Protein AF-0000000079856789 (afdb_homodimer)

Radius of gyration: 24.85 Å; Cα contacts (8 Å, |Δi|>4): 1257; chains: 2; bounding box: 54×63×59 Å

Nearest PDB structures (foldseek):
  6ape-assembly1_A  TM=9.846E-01  e=1.349E-37  Helicobacter pylori G27
  5o22-assembly1_A  TM=9.596E-01  e=2.949E-38  Escherichia coli K-12
  1b0a-assembly1_A  TM=9.821E-01  e=1.523E-37  Escherichia coli K-12
  5o2a-assembly2_C  TM=9.601E-01  e=1.133E-36  Escherichia coli K-12
  6v6y-assembly1_A-2  TM=9.758E-01  e=3.386E-36  Thermus thermophilus HB8

Structure (mmCIF, N/CA/C/O backbone):
data_AF-0000000079856789-model_v1
#
loop_
_entity.id
_entity.type
_entity.pdbx_description
1 polymer 'Bifunctional protein FolD'
#
loop_
_atom_site.group_PDB
_atom_site.id
_atom_site.type_symbol
_atom_site.label_atom_id
_atom_site.label_alt_id
_atom_site.label_comp_id
_atom_site.label_asym_id
_atom_site.label_entity_id
_atom_site.label_seq_id
_atom_site.pdbx_PDB_ins_code
_atom_site.Cartn_x
_atom_site.Cartn_y
_atom_site.Cartn_z
_atom_site.occupancy
_atom_site.B_iso_or_equiv
_atom_site.auth_seq_id
_atom_site.auth_comp_id
_atom_site.auth_asym_id
_atom_site.auth_atom_id
_atom_site.pdbx_PDB_model_num
ATOM 1 N N . MET A 1 1 ? 25.578 -22.984 -3.654 1 91.56 1 MET A N 1
ATOM 2 C CA . MET A 1 1 ? 24.375 -22.391 -4.227 1 91.56 1 MET A CA 1
ATOM 3 C C . MET A 1 1 ? 23.203 -23.359 -4.094 1 91.56 1 MET A C 1
ATOM 5 O O . MET A 1 1 ? 23.312 -24.531 -4.426 1 91.56 1 MET A O 1
ATOM 9 N N . THR A 1 2 ? 22.062 -22.953 -3.488 1 97.19 2 THR A N 1
ATOM 10 C CA . THR A 1 2 ? 20.859 -23.766 -3.32 1 97.19 2 THR A CA 1
ATOM 11 C C . THR A 1 2 ? 19.75 -23.266 -4.23 1 97.19 2 THR A C 1
ATOM 13 O O . THR A 1 2 ? 19.5 -22.062 -4.312 1 97.19 2 THR A O 1
ATOM 16 N N . ILE A 1 3 ? 19.141 -24.172 -4.93 1 98.31 3 ILE A N 1
ATOM 17 C CA . ILE A 1 3 ? 18 -23.844 -5.785 1 98.31 3 ILE A CA 1
ATOM 18 C C . ILE A 1 3 ? 16.734 -23.781 -4.941 1 98.31 3 ILE A C 1
ATOM 20 O O . ILE A 1 3 ? 16.438 -24.688 -4.164 1 98.31 3 ILE A O 1
ATOM 24 N N . LEU A 1 4 ? 16.062 -22.656 -4.988 1 98.56 4 LEU A N 1
ATOM 25 C CA . LEU A 1 4 ? 14.719 -22.562 -4.41 1 98.56 4 LEU A CA 1
ATOM 26 C C . LEU A 1 4 ? 13.695 -23.281 -5.297 1 98.56 4 LEU A C 1
ATOM 28 O O . LEU A 1 4 ? 13.195 -22.688 -6.262 1 98.56 4 LEU A O 1
ATOM 32 N N . ASP A 1 5 ? 13.367 -24.453 -4.922 1 98.5 5 ASP A N 1
ATOM 33 C CA . ASP A 1 5 ? 12.547 -25.344 -5.734 1 98.5 5 ASP A CA 1
ATOM 34 C C . ASP A 1 5 ? 11.062 -25.062 -5.52 1 98.5 5 ASP A C 1
ATOM 36 O O . ASP A 1 5 ? 10.438 -25.641 -4.621 1 98.5 5 ASP A O 1
ATOM 40 N N . GLY A 1 6 ? 10.508 -24.234 -6.406 1 98.38 6 GLY A N 1
ATOM 41 C CA . GLY A 1 6 ? 9.109 -23.859 -6.285 1 98.38 6 GLY A CA 1
ATOM 42 C C . GLY A 1 6 ? 8.156 -25 -6.609 1 98.38 6 GLY A C 1
ATOM 43 O O . GLY A 1 6 ? 7.035 -25.031 -6.094 1 98.38 6 GLY A O 1
ATOM 44 N N . LYS A 1 7 ? 8.586 -25.875 -7.449 1 98 7 LYS A N 1
ATOM 45 C CA . LYS A 1 7 ? 7.758 -27.031 -7.797 1 98 7 LYS A CA 1
ATOM 46 C C . LYS A 1 7 ? 7.531 -27.938 -6.59 1 98 7 LYS A C 1
ATOM 48 O O . LYS A 1 7 ? 6.391 -28.297 -6.281 1 98 7 LYS A O 1
ATOM 53 N N . ALA A 1 8 ? 8.641 -28.266 -5.941 1 98.5 8 ALA A N 1
ATOM 54 C CA . ALA A 1 8 ? 8.547 -29.109 -4.754 1 98.5 8 ALA A CA 1
ATOM 55 C C . ALA A 1 8 ? 7.73 -28.438 -3.66 1 98.5 8 ALA A C 1
ATOM 57 O O . ALA A 1 8 ? 6.879 -29.062 -3.025 1 98.5 8 ALA A O 1
ATOM 58 N N . LEU A 1 9 ? 8.008 -27.156 -3.432 1 98.75 9 LEU A N 1
ATOM 59 C CA . LEU A 1 9 ? 7.285 -26.438 -2.387 1 98.75 9 LEU A CA 1
ATOM 60 C C . LEU A 1 9 ? 5.809 -26.297 -2.74 1 98.75 9 LEU A C 1
ATOM 62 O O . LEU A 1 9 ? 4.945 -26.391 -1.864 1 98.75 9 LEU A O 1
ATOM 66 N N . SER A 1 10 ? 5.5 -26.031 -3.992 1 98.62 10 SER A N 1
ATOM 67 C CA . SER A 1 10 ? 4.117 -25.969 -4.453 1 98.62 10 SER A CA 1
ATOM 68 C C . SER A 1 10 ? 3.363 -27.25 -4.133 1 98.62 10 SER A C 1
ATOM 70 O O . SER A 1 10 ? 2.219 -27.219 -3.678 1 98.62 10 SER A O 1
ATOM 72 N N . ALA A 1 11 ? 3.984 -28.359 -4.398 1 98.5 11 ALA A N 1
ATOM 73 C CA . ALA A 1 11 ? 3.371 -29.656 -4.09 1 98.5 11 ALA A CA 1
ATOM 74 C C . ALA A 1 11 ? 3.078 -29.781 -2.6 1 98.5 11 ALA A C 1
ATOM 76 O O . ALA A 1 11 ? 2.016 -30.266 -2.209 1 98.5 11 ALA A O 1
ATOM 77 N N . LYS A 1 12 ? 4.031 -29.375 -1.814 1 98.75 12 LYS A N 1
ATOM 78 C CA . LYS A 1 12 ? 3.846 -29.391 -0.366 1 98.75 12 LYS A CA 1
ATOM 79 C C . LYS A 1 12 ? 2.662 -28.531 0.046 1 98.75 12 LYS A C 1
ATOM 81 O O . LYS A 1 12 ? 1.81 -28.953 0.825 1 98.75 12 LYS A O 1
ATOM 86 N N . VAL A 1 13 ? 2.596 -27.281 -0.491 1 98.75 13 VAL A N 1
ATOM 87 C CA . VAL A 1 13 ? 1.518 -26.359 -0.17 1 98.75 13 VAL A CA 1
ATOM 88 C C . VAL A 1 13 ? 0.179 -26.938 -0.615 1 98.75 13 VAL A C 1
ATOM 90 O O . VAL A 1 13 ? -0.813 -26.859 0.112 1 98.75 13 VAL A O 1
ATOM 93 N N . LYS A 1 14 ? 0.152 -27.547 -1.771 1 98.62 14 LYS A N 1
ATOM 94 C CA . LYS A 1 14 ? -1.082 -28.141 -2.285 1 98.62 14 LYS A CA 1
ATOM 95 C C . LYS A 1 14 ? -1.553 -29.281 -1.405 1 98.62 14 LYS A C 1
ATOM 97 O O . LYS A 1 14 ? -2.756 -29.484 -1.214 1 98.62 14 LYS A O 1
ATOM 102 N N . SER A 1 15 ? -0.617 -30.031 -0.889 1 98.69 15 SER A N 1
ATOM 103 C CA . SER A 1 15 ? -0.968 -31.078 0.055 1 98.69 15 SER A CA 1
ATOM 104 C C . SER A 1 15 ? -1.592 -30.5 1.322 1 98.69 15 SER A C 1
ATOM 106 O O . SER A 1 15 ? -2.58 -31.031 1.83 1 98.69 15 SER A O 1
ATOM 108 N N . GLU A 1 16 ? -1.014 -29.453 1.846 1 98.69 16 GLU A N 1
ATOM 109 C CA . GLU A 1 16 ? -1.563 -28.766 3.01 1 98.69 16 GLU A CA 1
ATOM 110 C C . GLU A 1 16 ? -2.965 -28.219 2.725 1 98.69 16 GLU A C 1
ATOM 112 O O . GLU A 1 16 ? -3.863 -28.344 3.559 1 98.69 16 GLU A O 1
ATOM 117 N N . VAL A 1 17 ? -3.133 -27.641 1.566 1 98.69 17 VAL A N 1
ATOM 118 C CA . VAL A 1 17 ? -4.406 -27.078 1.122 1 98.69 17 VAL A CA 1
ATOM 119 C C . VAL A 1 17 ? -5.461 -28.188 1.063 1 98.69 17 VAL A C 1
ATOM 121 O O . VAL A 1 17 ? -6.582 -28 1.546 1 98.69 17 VAL A O 1
ATOM 124 N N . LYS A 1 18 ? -5.086 -29.312 0.483 1 98.62 18 LYS A N 1
ATOM 125 C CA . LYS A 1 18 ? -6 -30.438 0.364 1 98.62 18 LYS A CA 1
ATOM 126 C C . LYS A 1 18 ? -6.473 -30.906 1.736 1 98.62 18 LYS A C 1
ATOM 128 O O . LYS A 1 18 ? -7.668 -31.141 1.942 1 98.62 18 LYS A O 1
ATOM 133 N N . GLN A 1 19 ? -5.57 -31.047 2.637 1 98.62 19 GLN A N 1
ATOM 134 C CA . GLN A 1 19 ? -5.914 -31.469 3.99 1 98.62 19 GLN A CA 1
ATOM 135 C C . GLN A 1 19 ? -6.891 -30.484 4.645 1 98.62 19 GLN A C 1
ATOM 137 O O . GLN A 1 19 ? -7.855 -30.906 5.281 1 98.62 19 GLN A O 1
ATOM 142 N N . GLU A 1 20 ? -6.629 -29.219 4.48 1 98.38 20 GLU A N 1
ATOM 143 C CA . GLU A 1 20 ? -7.512 -28.219 5.055 1 98.38 20 GLU A CA 1
ATOM 144 C C . GLU A 1 20 ? -8.883 -28.234 4.387 1 98.38 20 GLU A C 1
ATOM 146 O O . GLU A 1 20 ? -9.906 -28.016 5.047 1 98.38 20 GLU A O 1
ATOM 151 N N . ALA A 1 21 ? -8.875 -28.422 3.066 1 98.44 21 ALA A N 1
ATOM 152 C CA . ALA A 1 21 ? -10.141 -28.516 2.34 1 98.44 21 ALA A CA 1
ATOM 153 C C . ALA A 1 21 ? -10.992 -29.656 2.869 1 98.44 21 ALA A C 1
ATOM 155 O O . ALA A 1 21 ? -12.203 -29.5 3.072 1 98.44 21 ALA A O 1
ATOM 156 N N . ILE A 1 22 ? -10.391 -30.781 3.131 1 98 22 ILE A N 1
ATOM 157 C CA . ILE A 1 22 ? -11.086 -31.953 3.65 1 98 22 ILE A CA 1
ATOM 158 C C . ILE A 1 22 ? -11.633 -31.656 5.047 1 98 22 ILE A C 1
ATOM 160 O O . ILE A 1 22 ? -12.773 -31.984 5.359 1 98 22 ILE A O 1
ATOM 164 N N . ARG A 1 23 ? -10.805 -31.031 5.828 1 97.69 23 ARG A N 1
ATOM 165 C CA . ARG A 1 23 ? -11.242 -30.656 7.168 1 97.69 23 ARG A CA 1
ATOM 166 C C . ARG A 1 23 ? -12.469 -29.75 7.113 1 97.69 23 ARG A C 1
ATOM 168 O O . ARG A 1 23 ? -13.422 -29.938 7.875 1 97.69 23 ARG A O 1
ATOM 175 N N . LEU A 1 24 ? -12.438 -28.75 6.246 1 97.56 24 LEU A N 1
ATOM 176 C CA . LEU A 1 24 ? -13.555 -27.828 6.09 1 97.56 24 LEU A CA 1
ATOM 177 C C . LEU A 1 24 ? -14.805 -28.562 5.613 1 97.56 24 LEU A C 1
ATOM 179 O O . LEU A 1 24 ? -15.906 -28.297 6.102 1 97.56 24 LEU A O 1
ATOM 183 N N . LYS A 1 25 ? -14.594 -29.469 4.684 1 96.19 25 LYS A N 1
ATOM 184 C CA . LYS A 1 25 ? -15.711 -30.281 4.188 1 96.19 25 LYS A CA 1
ATOM 185 C C . LYS A 1 25 ? -16.375 -31.047 5.32 1 96.19 25 LYS A C 1
ATOM 187 O O . LYS A 1 25 ? -17.609 -31.141 5.379 1 96.19 25 LYS A O 1
ATOM 192 N N . ASN A 1 26 ? -15.57 -31.547 6.16 1 96.25 26 ASN A N 1
ATOM 193 C CA . ASN A 1 26 ? -16.094 -32.281 7.312 1 96.25 26 ASN A CA 1
ATOM 194 C C . ASN A 1 26 ? -16.859 -31.375 8.258 1 96.25 26 ASN A C 1
ATOM 196 O O . ASN A 1 26 ? -17.672 -31.844 9.055 1 96.25 26 ASN A O 1
ATOM 200 N N . SER A 1 27 ? -16.594 -30.141 8.188 1 94.88 27 SER A N 1
ATOM 201 C CA . SER A 1 27 ? -17.312 -29.156 9.008 1 94.88 27 SER A CA 1
ATOM 202 C C . SER A 1 27 ? -18.484 -28.562 8.25 1 94.88 27 SER A C 1
ATOM 204 O O . SER A 1 27 ? -19.078 -27.578 8.703 1 94.88 27 SER A O 1
ATOM 206 N N . GLY A 1 28 ? -18.719 -28.984 6.977 1 94.12 28 GLY A N 1
ATOM 207 C CA . GLY A 1 28 ? -19.906 -28.594 6.227 1 94.12 28 GLY A CA 1
ATOM 208 C C . GLY A 1 28 ? -19.641 -27.516 5.207 1 94.12 28 GLY A C 1
ATOM 209 O O . GLY A 1 28 ? -20.562 -26.984 4.594 1 94.12 28 GLY A O 1
ATOM 210 N N . ILE A 1 29 ? -18.359 -27.188 5.055 1 95.56 29 ILE A N 1
ATOM 211 C CA . ILE A 1 29 ? -18 -26.141 4.113 1 95.56 29 ILE A CA 1
ATOM 212 C C . ILE A 1 29 ? -17.109 -26.719 3.01 1 95.56 29 ILE A C 1
ATOM 214 O O . ILE A 1 29 ? -16.016 -27.203 3.281 1 95.56 29 ILE A O 1
ATOM 218 N N . GLN A 1 30 ? -17.562 -26.688 1.844 1 96.75 30 GLN A N 1
ATOM 219 C CA . GLN A 1 30 ? -16.734 -27.031 0.7 1 96.75 30 GLN A CA 1
ATOM 220 C C . GLN A 1 30 ? -16.125 -25.781 0.069 1 96.75 30 GLN A C 1
ATOM 222 O O . GLN A 1 30 ? -16.844 -24.984 -0.538 1 96.75 30 GLN A O 1
ATOM 227 N N . PRO A 1 31 ? -14.836 -25.578 0.17 1 98.5 31 PRO A N 1
ATOM 228 C CA . PRO A 1 31 ? -14.234 -24.406 -0.465 1 98.5 31 PRO A CA 1
ATOM 229 C C . PRO A 1 31 ? -14.5 -24.344 -1.966 1 98.5 31 PRO A C 1
ATOM 231 O O . PRO A 1 31 ? -14.531 -25.375 -2.637 1 98.5 31 PRO A O 1
ATOM 234 N N . ALA A 1 32 ? -14.688 -23.172 -2.494 1 98.69 32 ALA A N 1
ATOM 235 C CA . ALA A 1 32 ? -15.055 -23.031 -3.9 1 98.69 32 ALA A CA 1
ATOM 236 C C . ALA A 1 32 ? -14.375 -21.812 -4.527 1 98.69 32 ALA A C 1
ATOM 238 O O . ALA A 1 32 ? -14.289 -20.75 -3.902 1 98.69 32 ALA A O 1
ATOM 239 N N . LEU A 1 33 ? -13.859 -22 -5.719 1 98.62 33 LEU A N 1
ATOM 240 C CA . LEU A 1 33 ? -13.219 -20.953 -6.508 1 98.62 33 LEU A CA 1
ATOM 241 C C . LEU A 1 33 ? -13.922 -20.781 -7.852 1 98.62 33 LEU A C 1
ATOM 243 O O . LEU A 1 33 ? -14.039 -21.734 -8.625 1 98.62 33 LEU A O 1
ATOM 247 N N . ALA A 1 34 ? -14.445 -19.594 -8.055 1 98.62 34 ALA A N 1
ATOM 248 C CA . ALA A 1 34 ? -14.992 -19.234 -9.359 1 98.62 34 ALA A CA 1
ATOM 249 C C . ALA A 1 34 ? -13.938 -18.578 -10.234 1 98.62 34 ALA A C 1
ATOM 251 O O . ALA A 1 34 ? -13.32 -17.578 -9.828 1 98.62 34 ALA A O 1
ATOM 252 N N . VAL A 1 35 ? -13.711 -19.125 -11.398 1 97.75 35 VAL A N 1
ATOM 253 C CA . VAL A 1 35 ? -12.766 -18.562 -12.359 1 97.75 35 VAL A CA 1
ATOM 254 C C . VAL A 1 35 ? -13.508 -18.078 -13.594 1 97.75 35 VAL A C 1
ATOM 256 O O . VAL A 1 35 ? -14.32 -18.797 -14.172 1 97.75 35 VAL A O 1
ATOM 259 N N . ILE A 1 36 ? -13.242 -16.844 -13.945 1 97.88 36 ILE A N 1
ATOM 260 C CA . ILE A 1 36 ? -13.883 -16.25 -15.109 1 97.88 36 ILE A CA 1
ATOM 261 C C . ILE A 1 36 ? -12.836 -16 -16.203 1 97.88 36 ILE A C 1
ATOM 263 O O . ILE A 1 36 ? -11.82 -15.352 -15.953 1 97.88 36 ILE A O 1
ATOM 267 N N . LEU A 1 37 ? -13.039 -16.547 -17.328 1 97.25 37 LEU A N 1
ATOM 268 C CA . LEU A 1 37 ? -12.219 -16.328 -18.5 1 97.25 37 LEU A CA 1
ATOM 269 C C . LEU A 1 37 ? -13.016 -15.633 -19.609 1 97.25 37 LEU A C 1
ATOM 271 O O . LEU A 1 37 ? -14.094 -16.078 -19.969 1 97.25 37 LEU A O 1
ATOM 275 N N . VAL A 1 38 ? -12.508 -14.477 -20.016 1 96.88 38 VAL A N 1
ATOM 276 C CA . VAL A 1 38 ? -13.148 -13.758 -21.125 1 96.88 38 VAL A CA 1
ATOM 277 C C . VAL A 1 38 ? -12.289 -13.852 -22.375 1 96.88 38 VAL A C 1
ATOM 279 O O . VAL A 1 38 ? -11.164 -13.336 -22.391 1 96.88 38 VAL A O 1
ATOM 282 N N . GLY A 1 39 ? -12.852 -14.453 -23.391 1 92.88 39 GLY A N 1
ATOM 283 C CA . GLY A 1 39 ? -12.125 -14.562 -24.656 1 92.88 39 GLY A CA 1
ATOM 284 C C . GLY A 1 39 ? -11.43 -15.898 -24.828 1 92.88 39 GLY A C 1
ATOM 285 O O . GL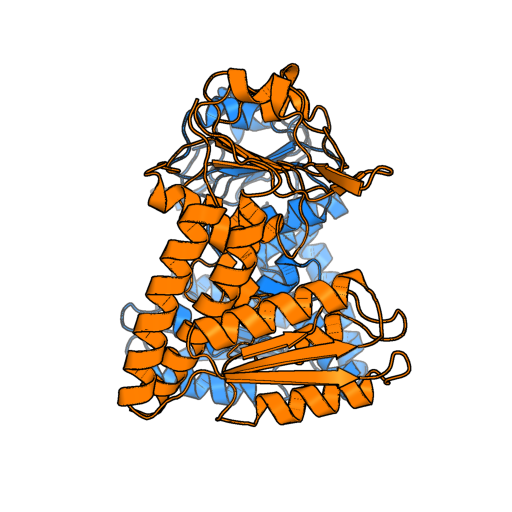Y A 1 39 ? -11.695 -16.844 -24.078 1 92.88 39 GLY A O 1
ATOM 286 N N . GLU A 1 40 ? -10.555 -15.969 -25.906 1 85.94 40 GLU A N 1
ATOM 287 C CA . GLU A 1 40 ? -10.023 -17.266 -26.297 1 85.94 40 GLU A CA 1
ATOM 288 C C . GLU A 1 40 ? -8.492 -17.25 -26.344 1 85.94 40 GLU A C 1
ATOM 290 O O . GLU A 1 40 ? -7.883 -18.078 -27.016 1 85.94 40 GLU A O 1
ATOM 295 N N . ASP A 1 41 ? -7.926 -16.328 -25.594 1 85.94 41 ASP A N 1
ATOM 296 C CA . ASP A 1 41 ? -6.469 -16.281 -25.562 1 85.94 41 ASP A CA 1
ATOM 297 C C . ASP A 1 41 ? -5.895 -17.625 -25.125 1 85.94 41 ASP A C 1
ATOM 299 O O . ASP A 1 41 ? -6.258 -18.156 -24.078 1 85.94 41 ASP A O 1
ATOM 303 N N . LYS A 1 42 ? -5.016 -18.219 -25.938 1 84.44 42 LYS A N 1
ATOM 304 C CA . LYS A 1 42 ? -4.512 -19.578 -25.719 1 84.44 42 LYS A CA 1
ATOM 305 C C . LYS A 1 42 ? -3.762 -19.672 -24.391 1 84.44 42 LYS A C 1
ATOM 307 O O . LYS A 1 42 ? -3.928 -20.641 -23.656 1 84.44 42 LYS A O 1
ATOM 312 N N . ALA A 1 43 ? -2.906 -18.719 -24.125 1 81.06 43 ALA A N 1
ATOM 313 C CA . ALA A 1 43 ? -2.156 -18.734 -22.875 1 81.06 43 ALA A CA 1
ATOM 314 C C . ALA A 1 43 ? -3.098 -18.688 -21.672 1 81.06 43 ALA A C 1
ATOM 316 O O . ALA A 1 43 ? -2.93 -19.453 -20.719 1 81.06 43 ALA A O 1
ATOM 317 N N . SER A 1 44 ? -4.109 -17.891 -21.703 1 86.88 44 SER A N 1
ATOM 318 C CA . SER A 1 44 ? -5.094 -17.766 -20.625 1 86.88 44 SER A CA 1
ATOM 319 C C . SER A 1 44 ? -5.848 -19.078 -20.422 1 86.88 44 SER A C 1
ATOM 321 O O . SER A 1 44 ? -6.066 -19.516 -19.297 1 86.88 44 SER A O 1
ATOM 323 N N . GLN A 1 45 ? -6.156 -19.703 -21.531 1 88.94 45 GLN A N 1
ATOM 324 C CA . GLN A 1 45 ? -6.875 -20.969 -21.453 1 88.94 45 GLN A CA 1
ATOM 325 C C . GLN A 1 45 ? -6.039 -22.031 -20.75 1 88.94 45 GLN A C 1
ATOM 327 O O . GLN A 1 45 ? -6.551 -22.781 -19.922 1 88.94 45 GLN A O 1
ATOM 332 N N . THR A 1 46 ? -4.867 -22.078 -21.078 1 85.38 46 THR A N 1
ATOM 333 C CA . THR A 1 46 ? -3.969 -23.047 -20.453 1 85.38 46 THR A CA 1
ATOM 334 C C . THR A 1 46 ? -3.861 -22.797 -18.953 1 85.38 46 THR A C 1
ATOM 336 O O . THR A 1 46 ? -3.926 -23.734 -18.156 1 85.38 46 THR A O 1
ATOM 339 N N . TYR A 1 47 ? -3.699 -21.547 -18.609 1 85.62 47 TYR A N 1
ATOM 340 C CA . TYR A 1 47 ? -3.572 -21.188 -17.188 1 85.62 47 TYR A CA 1
ATOM 341 C C . TYR A 1 47 ? -4.848 -21.531 -16.438 1 85.62 47 TYR A C 1
ATOM 343 O O . TYR A 1 47 ? -4.789 -22.062 -15.312 1 85.62 47 TYR A O 1
ATOM 351 N N . VAL A 1 48 ? -5.953 -21.25 -17.031 1 89.88 48 VAL A N 1
ATOM 352 C CA . VAL A 1 48 ? -7.242 -21.5 -16.391 1 89.88 48 VAL A CA 1
ATOM 353 C C . VAL A 1 48 ? -7.445 -23 -16.219 1 89.88 48 VAL A C 1
ATOM 355 O O . VAL A 1 48 ? -7.926 -23.453 -15.18 1 89.88 48 VAL A O 1
ATOM 358 N N . ASN A 1 49 ? -7.039 -23.719 -17.203 1 90.56 49 ASN A N 1
ATOM 359 C CA . ASN A 1 49 ? -7.133 -25.172 -17.109 1 90.56 49 ASN A CA 1
ATOM 360 C C . ASN A 1 49 ? -6.25 -25.719 -15.984 1 90.56 49 ASN A C 1
ATOM 362 O O . ASN A 1 49 ? -6.652 -26.641 -15.266 1 90.56 49 ASN A O 1
ATOM 366 N N . SER A 1 50 ? -5.152 -25.156 -15.875 1 90.56 50 SER A N 1
ATOM 367 C CA . SER A 1 50 ? -4.246 -25.547 -14.805 1 90.56 50 SER A CA 1
ATOM 368 C C . SER A 1 50 ? -4.852 -25.266 -13.438 1 90.56 50 SER A C 1
ATOM 370 O O . SER A 1 50 ? -4.73 -26.078 -12.516 1 90.56 50 SER A O 1
ATOM 372 N N . LYS A 1 51 ? -5.492 -24.141 -13.312 1 92.75 51 LYS A N 1
ATOM 373 C CA . LYS A 1 51 ? -6.152 -23.781 -12.062 1 92.75 51 LYS A CA 1
ATOM 374 C C . LYS A 1 51 ? -7.27 -24.766 -11.727 1 92.75 51 LYS A C 1
ATOM 376 O O . LYS A 1 51 ? -7.418 -25.172 -10.57 1 92.75 51 LYS A O 1
ATOM 381 N N . GLU A 1 52 ? -8.008 -25.125 -12.766 1 95 52 GLU A N 1
ATOM 382 C CA . GLU A 1 52 ? -9.094 -26.078 -12.562 1 95 52 GLU A CA 1
ATOM 383 C C . GLU A 1 52 ? -8.57 -27.422 -12.086 1 95 52 GLU A C 1
ATOM 385 O O . GLU A 1 52 ? -9.094 -28 -11.133 1 95 52 GLU A O 1
ATOM 390 N N . LYS A 1 53 ? -7.586 -27.875 -12.703 1 96.25 53 LYS A N 1
ATOM 391 C CA . LYS A 1 53 ? -6.984 -29.141 -12.328 1 96.25 53 LYS A CA 1
ATOM 392 C C . LYS A 1 53 ? -6.453 -29.109 -10.898 1 96.25 53 LYS A C 1
ATOM 394 O O . LYS A 1 53 ? -6.645 -30.062 -10.141 1 96.25 53 LYS A O 1
ATOM 399 N N . ALA A 1 54 ? -5.82 -28.062 -10.586 1 96.81 54 ALA A N 1
ATOM 400 C CA . ALA A 1 54 ? -5.258 -27.906 -9.242 1 96.81 54 ALA A CA 1
ATOM 401 C C . ALA A 1 54 ? -6.359 -27.875 -8.188 1 96.81 54 ALA A C 1
ATOM 403 O O . ALA A 1 54 ? -6.223 -28.484 -7.125 1 96.81 54 ALA A O 1
ATOM 404 N N . CYS A 1 55 ? -7.441 -27.188 -8.453 1 97.62 55 CYS A N 1
ATOM 405 C CA . CYS A 1 55 ? -8.578 -27.141 -7.547 1 97.62 55 CYS A CA 1
ATOM 406 C C . CYS A 1 55 ? -9.125 -28.547 -7.277 1 97.62 55 CYS A C 1
ATOM 408 O O . CYS A 1 55 ? -9.289 -28.938 -6.125 1 97.62 55 CYS A O 1
ATOM 410 N N . ASN A 1 56 ? -9.32 -29.266 -8.367 1 97.12 56 ASN A N 1
ATOM 411 C CA . ASN A 1 56 ? -9.875 -30.609 -8.25 1 97.12 56 ASN A CA 1
ATOM 412 C C . ASN A 1 56 ? -8.945 -31.516 -7.449 1 97.12 56 ASN A C 1
ATOM 414 O O . ASN A 1 56 ? -9.398 -32.25 -6.574 1 97.12 56 ASN A O 1
ATOM 418 N N . ALA A 1 57 ? -7.734 -31.391 -7.711 1 97.69 57 ALA A N 1
ATOM 419 C CA . ALA A 1 57 ? -6.746 -32.219 -7.027 1 97.69 57 ALA A CA 1
ATOM 420 C C . ALA A 1 57 ? -6.695 -31.891 -5.539 1 97.69 57 ALA A C 1
ATOM 422 O O . ALA A 1 57 ? -6.348 -32.75 -4.723 1 97.69 57 ALA A O 1
ATOM 423 N N . CYS A 1 58 ? -7.09 -30.703 -5.113 1 98.25 58 CYS A N 1
ATOM 424 C CA . CYS A 1 58 ? -6.98 -30.25 -3.73 1 98.25 58 CYS A CA 1
ATOM 425 C C . CYS A 1 58 ? -8.352 -30.203 -3.061 1 98.25 58 CYS A C 1
ATOM 427 O O . CYS A 1 58 ? -8.508 -29.609 -1.998 1 98.25 58 CYS A O 1
ATOM 429 N N . GLU A 1 59 ? -9.367 -30.781 -3.736 1 97.75 59 GLU A N 1
ATOM 430 C CA . GLU A 1 59 ? -10.703 -30.922 -3.172 1 97.75 59 GLU A CA 1
ATOM 431 C C . GLU A 1 59 ? -11.367 -29.547 -3.016 1 97.75 59 GLU A C 1
ATOM 433 O O . GLU A 1 59 ? -12.094 -29.312 -2.045 1 97.75 59 GLU A O 1
ATOM 438 N N . ILE A 1 60 ? -11.031 -28.641 -3.883 1 98.44 60 ILE A N 1
ATOM 439 C CA . ILE A 1 60 ? -11.695 -27.344 -3.988 1 98.44 60 ILE A CA 1
ATOM 440 C C . ILE A 1 60 ? -12.656 -27.344 -5.176 1 98.44 60 ILE A C 1
ATOM 442 O O . ILE A 1 60 ? -12.281 -27.75 -6.281 1 98.44 60 ILE A O 1
ATOM 446 N N . ARG A 1 61 ? -13.906 -27.016 -4.926 1 98.19 61 ARG A N 1
ATOM 447 C CA . ARG A 1 61 ? -14.867 -26.938 -6.016 1 98.19 61 ARG A CA 1
ATOM 448 C C . ARG A 1 61 ? -14.508 -25.828 -6.988 1 98.19 61 ARG A C 1
ATOM 450 O O . ARG A 1 61 ? -14.305 -24.672 -6.582 1 98.19 61 ARG A O 1
ATOM 457 N N . SER A 1 62 ? -14.32 -26.219 -8.227 1 97.94 62 SER A N 1
ATOM 458 C CA . SER A 1 62 ? -13.969 -25.25 -9.258 1 97.94 62 SER A CA 1
ATOM 459 C C . SER A 1 62 ? -15.156 -24.938 -10.156 1 97.94 62 SER A C 1
ATOM 461 O O . SER A 1 62 ? -15.773 -25.844 -10.727 1 97.94 62 SER A O 1
ATOM 463 N N . ILE A 1 63 ? -15.539 -23.672 -10.258 1 97.5 63 ILE A N 1
ATOM 464 C CA . ILE A 1 63 ? -16.625 -23.234 -11.133 1 97.5 63 ILE A CA 1
ATOM 465 C C . ILE A 1 63 ? -16.047 -22.344 -12.234 1 97.5 63 ILE A C 1
ATOM 467 O O . ILE A 1 63 ? -15.602 -21.219 -11.969 1 97.5 63 ILE A O 1
ATOM 471 N N . MET A 1 64 ? -16.141 -22.844 -13.453 1 96.38 64 MET A N 1
ATOM 472 C CA . MET A 1 64 ? -15.555 -22.125 -14.578 1 96.38 64 MET A CA 1
ATOM 473 C C . MET A 1 64 ? -16.609 -21.375 -15.367 1 96.38 64 MET A C 1
ATOM 475 O O . MET A 1 64 ? -17.656 -21.953 -15.727 1 96.38 64 MET A O 1
ATOM 479 N N . HIS A 1 65 ? -16.359 -20.094 -15.547 1 97.25 65 HIS A N 1
ATOM 480 C CA . HIS A 1 65 ? -17.172 -19.266 -16.422 1 97.25 65 HIS A CA 1
ATOM 481 C C . HIS A 1 65 ? -16.375 -18.828 -17.656 1 97.25 65 HIS A C 1
ATOM 483 O O . HIS A 1 65 ? -15.484 -17.984 -17.578 1 97.25 65 HIS A O 1
ATOM 489 N N . ARG A 1 66 ? -16.734 -19.406 -18.766 1 96.31 66 ARG A N 1
ATOM 490 C CA . ARG A 1 66 ? -16.109 -19.031 -20.031 1 96.31 66 ARG A CA 1
ATOM 491 C C . ARG A 1 66 ? -17.016 -18.109 -20.844 1 96.31 66 ARG A C 1
ATOM 493 O O . ARG A 1 66 ? -18.109 -18.516 -21.266 1 96.31 66 ARG A O 1
ATOM 500 N N . LEU A 1 67 ? -16.547 -16.969 -21 1 97.69 67 LEU A N 1
ATOM 501 C CA . LEU A 1 67 ? -17.328 -15.945 -21.688 1 97.69 67 LEU A CA 1
ATOM 502 C C . LEU A 1 67 ? -16.688 -15.578 -23.031 1 97.69 67 LEU A C 1
ATOM 504 O O . LEU A 1 67 ? -15.461 -15.617 -23.156 1 97.69 67 LEU A O 1
ATOM 508 N N . PRO A 1 68 ? -17.516 -15.242 -24.031 1 96.69 68 PRO A N 1
ATOM 509 C CA . PRO A 1 68 ? -16.953 -14.836 -25.312 1 96.69 68 PRO A CA 1
ATOM 510 C C . PRO A 1 68 ? -16.203 -13.508 -25.25 1 96.69 68 PRO A C 1
ATOM 512 O O . PRO A 1 68 ? -16.438 -12.719 -24.328 1 96.69 68 PRO A O 1
ATOM 515 N N . GLU A 1 69 ? -15.336 -13.305 -26.219 1 96 69 GLU A N 1
ATOM 516 C CA . GLU A 1 69 ? -14.484 -12.117 -26.281 1 96 69 GLU A CA 1
ATOM 517 C C . GLU A 1 69 ? -15.32 -10.844 -26.344 1 96 69 GLU A C 1
ATOM 519 O O . GLU A 1 69 ? -14.898 -9.797 -25.844 1 96 69 GLU A O 1
ATOM 524 N N . ASN A 1 70 ? -16.547 -10.961 -26.906 1 96.81 70 ASN A N 1
ATOM 525 C CA . ASN A 1 70 ? -17.375 -9.773 -27.109 1 96.81 70 ASN A CA 1
ATOM 526 C C . ASN A 1 70 ? -18.25 -9.484 -25.891 1 96.81 70 ASN A C 1
ATOM 528 O O . ASN A 1 70 ? -19.109 -8.602 -25.938 1 96.81 70 ASN A O 1
ATOM 532 N N . THR A 1 71 ? -18.016 -10.25 -24.812 1 97.88 71 THR A N 1
ATOM 533 C CA . THR A 1 71 ? -18.719 -9.969 -23.578 1 97.88 71 THR A CA 1
ATOM 534 C C . THR A 1 71 ? -18.562 -8.5 -23.172 1 97.88 71 THR A C 1
ATOM 536 O O . THR A 1 71 ? -17.453 -7.957 -23.25 1 97.88 71 THR A O 1
ATOM 539 N N . SER A 1 72 ? -19.688 -7.883 -22.812 1 98.06 72 SER A N 1
ATOM 540 C CA . SER A 1 72 ? -19.609 -6.484 -22.406 1 98.06 72 SER A CA 1
ATOM 541 C C . SER A 1 72 ? -19.109 -6.355 -20.969 1 98.06 72 SER A C 1
ATOM 543 O O . SER A 1 72 ? -19.219 -7.301 -20.172 1 98.06 72 SER A O 1
ATOM 545 N N . GLU A 1 73 ? -18.578 -5.207 -20.656 1 98.19 73 GLU A N 1
ATOM 546 C CA . GLU A 1 73 ? -18.172 -4.922 -19.281 1 98.19 73 GLU A CA 1
ATOM 547 C C . GLU A 1 73 ? -19.328 -5.113 -18.312 1 98.19 73 GLU A C 1
ATOM 549 O O . GLU A 1 73 ? -19.156 -5.711 -17.234 1 98.19 73 GLU A O 1
ATOM 554 N N . ASN A 1 74 ? -20.516 -4.641 -18.703 1 98.31 74 ASN A N 1
ATOM 555 C CA . ASN A 1 74 ? -21.688 -4.738 -17.844 1 98.31 74 ASN A CA 1
ATOM 556 C C . ASN A 1 74 ? -22.078 -6.191 -17.578 1 98.31 74 ASN A C 1
ATOM 558 O O . ASN A 1 74 ? -22.453 -6.547 -16.469 1 98.31 74 ASN A O 1
ATOM 562 N N . GLU A 1 75 ? -22 -6.973 -18.594 1 98.31 75 GLU A N 1
ATOM 563 C CA . GLU A 1 75 ? -22.312 -8.391 -18.453 1 98.31 75 GLU A CA 1
ATOM 564 C C . GLU A 1 75 ? -21.344 -9.062 -17.484 1 98.31 75 GLU A C 1
ATOM 566 O O . GLU A 1 75 ? -21.75 -9.859 -16.625 1 98.31 75 GLU A O 1
ATOM 571 N N . LEU A 1 76 ? -20.078 -8.742 -17.656 1 98.44 76 LEU A N 1
ATOM 572 C CA . LEU A 1 76 ? -19.062 -9.297 -16.766 1 98.44 76 LEU A CA 1
ATOM 573 C C . LEU A 1 76 ? -19.281 -8.836 -15.328 1 98.44 76 LEU A C 1
ATOM 575 O O . LEU A 1 76 ? -19.25 -9.648 -14.398 1 98.44 76 LEU A O 1
ATOM 579 N N . LEU A 1 77 ? -19.578 -7.555 -15.125 1 98.62 77 LEU A N 1
ATOM 580 C CA . LEU A 1 77 ? -19.812 -7.008 -13.789 1 98.62 77 LEU A CA 1
ATOM 581 C C . LEU A 1 77 ? -21.047 -7.648 -13.148 1 98.62 77 LEU A C 1
ATOM 583 O O . LEU A 1 77 ? -21.047 -7.914 -11.945 1 98.62 77 LEU A O 1
ATOM 587 N N . ALA A 1 78 ? -22.062 -7.934 -13.945 1 98.5 78 ALA A N 1
ATOM 588 C CA . ALA A 1 78 ? -23.266 -8.578 -13.445 1 98.5 78 ALA A CA 1
ATOM 589 C C . ALA A 1 78 ? -22.969 -9.992 -12.945 1 98.5 78 ALA A C 1
ATOM 591 O O . ALA A 1 78 ? -23.469 -10.406 -11.906 1 98.5 78 ALA A O 1
ATOM 592 N N . LEU A 1 79 ? -22.156 -10.656 -13.719 1 98.62 79 LEU A N 1
ATOM 593 C CA . LEU A 1 79 ? -21.75 -11.992 -13.297 1 98.62 79 LEU A CA 1
ATOM 594 C C . LEU A 1 79 ? -21 -11.945 -11.977 1 98.62 79 LEU A C 1
ATOM 596 O O . LEU A 1 79 ? -21.25 -12.742 -11.078 1 98.62 79 LEU A O 1
ATOM 600 N N . ILE A 1 80 ? -20.078 -11 -11.828 1 98.75 80 ILE A N 1
ATOM 601 C CA . ILE A 1 80 ? -19.281 -10.852 -10.617 1 98.75 80 ILE A CA 1
ATOM 602 C C . ILE A 1 80 ? -20.203 -10.531 -9.438 1 98.75 80 ILE A C 1
ATOM 604 O O . ILE A 1 80 ? -20 -11.055 -8.336 1 98.75 80 ILE A O 1
ATOM 608 N N . ASP A 1 81 ? -21.188 -9.734 -9.695 1 98.5 81 ASP A N 1
ATOM 609 C CA . ASP A 1 81 ? -22.156 -9.406 -8.648 1 98.5 81 ASP A CA 1
ATOM 610 C C . ASP A 1 81 ? -22.859 -10.656 -8.141 1 98.5 81 ASP A C 1
ATOM 612 O O . ASP A 1 81 ? -23.047 -10.828 -6.938 1 98.5 81 ASP A O 1
ATOM 616 N N . VAL A 1 82 ? -23.266 -11.484 -9.086 1 98.56 82 VAL A N 1
ATOM 617 C CA . VAL A 1 82 ? -23.922 -12.742 -8.742 1 98.56 82 VAL A CA 1
ATOM 618 C C . VAL A 1 82 ? -22.984 -13.609 -7.902 1 98.56 82 VAL A C 1
ATOM 620 O O . VAL A 1 82 ? -23.391 -14.148 -6.875 1 98.56 8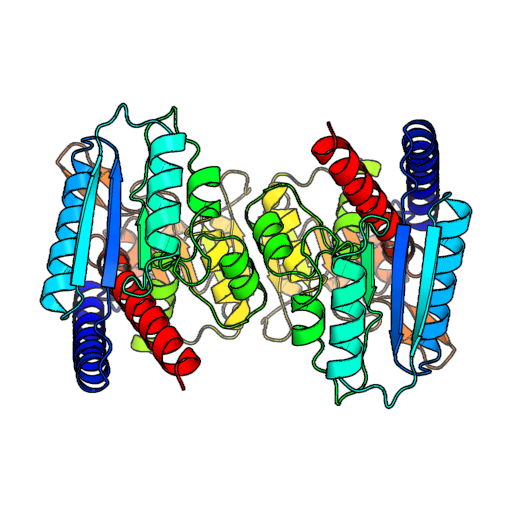2 VAL A O 1
ATOM 623 N N . LEU A 1 83 ? -21.781 -13.656 -8.273 1 98.69 83 LEU A N 1
ATOM 624 C CA . LEU A 1 83 ? -20.797 -14.477 -7.582 1 98.69 83 LEU A CA 1
ATOM 625 C C . LEU A 1 83 ? -20.484 -13.906 -6.203 1 98.69 83 LEU A C 1
ATOM 627 O O . LEU A 1 83 ? -20.266 -14.656 -5.25 1 98.69 83 LEU A O 1
ATOM 631 N N . ASN A 1 84 ? -20.453 -12.617 -6.082 1 98.62 84 ASN A N 1
ATOM 632 C CA . ASN A 1 84 ? -20.234 -11.953 -4.801 1 98.62 84 ASN A CA 1
ATOM 633 C C . ASN A 1 84 ? -21.297 -12.344 -3.783 1 98.62 84 ASN A C 1
ATOM 635 O O . ASN A 1 84 ? -21 -12.5 -2.598 1 98.62 84 ASN A O 1
ATOM 639 N N . LEU A 1 85 ? -22.469 -12.547 -4.215 1 97.88 85 LEU A N 1
ATOM 640 C CA . LEU A 1 85 ? -23.609 -12.773 -3.336 1 97.88 85 LEU A CA 1
ATOM 641 C C . LEU A 1 85 ? -23.812 -14.266 -3.064 1 97.88 85 LEU A C 1
ATOM 643 O O . LEU A 1 85 ? -24.578 -14.641 -2.188 1 97.88 85 LEU A O 1
ATOM 647 N N . ASP A 1 86 ? -23.156 -15.102 -3.84 1 97.69 86 ASP A N 1
ATOM 648 C CA . ASP A 1 86 ? -23.281 -16.547 -3.689 1 97.69 86 ASP A CA 1
ATOM 649 C C . ASP A 1 86 ? -22.453 -17.047 -2.514 1 97.69 86 ASP A C 1
ATOM 651 O O . ASP A 1 86 ? -21.219 -17.141 -2.611 1 97.69 86 ASP A O 1
ATOM 655 N N . ASP A 1 87 ? -23 -17.438 -1.449 1 95.38 87 ASP A N 1
ATOM 656 C CA . ASP A 1 87 ? -22.328 -17.812 -0.21 1 95.38 87 ASP A CA 1
ATOM 657 C C . ASP A 1 87 ? -21.547 -19.109 -0.385 1 95.38 87 ASP A C 1
ATOM 659 O O . ASP A 1 87 ? -20.703 -19.453 0.455 1 95.38 87 ASP A O 1
ATOM 663 N N . SER A 1 88 ? -21.875 -19.797 -1.516 1 96.12 88 SER A N 1
ATOM 664 C CA . SER A 1 88 ? -21.188 -21.062 -1.731 1 96.12 88 SER A CA 1
ATOM 665 C C . SER A 1 88 ? -19.844 -20.844 -2.432 1 96.12 88 SER A C 1
ATOM 667 O O . SER A 1 88 ? -19.062 -21.781 -2.605 1 96.12 88 SER A O 1
ATOM 669 N N . ILE A 1 89 ? -19.562 -19.562 -2.844 1 98.25 89 ILE A N 1
ATOM 670 C CA . ILE A 1 89 ? -18.328 -19.203 -3.521 1 98.25 89 ILE A CA 1
ATOM 671 C C . ILE A 1 89 ? -17.391 -18.5 -2.543 1 98.25 89 ILE A C 1
ATOM 673 O O . ILE A 1 89 ? -17.781 -17.547 -1.877 1 98.25 89 ILE A O 1
ATOM 677 N N . ASP A 1 90 ? -16.156 -18.969 -2.486 1 98.56 90 ASP A N 1
ATOM 678 C CA . ASP A 1 90 ? -15.195 -18.391 -1.541 1 98.56 90 ASP A CA 1
ATOM 679 C C . ASP A 1 90 ? -14.203 -17.484 -2.25 1 98.56 90 ASP A C 1
ATOM 681 O O . ASP A 1 90 ? -13.742 -16.5 -1.674 1 98.56 90 ASP A O 1
ATOM 685 N N . GLY A 1 91 ? -13.859 -17.828 -3.4 1 98.69 91 GLY A N 1
ATOM 686 C CA . GLY A 1 91 ? -12.93 -17.016 -4.176 1 98.69 91 GLY A CA 1
ATOM 687 C C . GLY A 1 91 ? -13.43 -16.703 -5.574 1 98.69 91 GLY A C 1
ATOM 688 O O . GLY A 1 91 ? -14.102 -17.531 -6.195 1 98.69 91 GLY A O 1
ATOM 689 N N . ILE A 1 92 ? -13.125 -15.555 -6.062 1 98.75 92 ILE A N 1
ATOM 690 C CA . ILE A 1 92 ? -13.414 -15.148 -7.434 1 98.75 92 ILE A CA 1
ATOM 691 C C . ILE A 1 92 ? -12.125 -14.695 -8.117 1 98.75 92 ILE A C 1
ATOM 693 O O . ILE A 1 92 ? -11.391 -13.859 -7.582 1 98.75 92 ILE A O 1
ATOM 697 N N . LEU A 1 93 ? -11.82 -15.281 -9.211 1 97.44 93 LEU A N 1
ATOM 698 C CA . LEU A 1 93 ? -10.664 -14.906 -10.016 1 97.44 93 LEU A CA 1
ATOM 699 C C . LEU A 1 93 ? -11.07 -14.594 -11.445 1 97.44 93 LEU A C 1
ATOM 701 O O . LEU A 1 93 ? -11.734 -15.398 -12.102 1 97.44 93 LEU A O 1
ATOM 705 N N . VAL A 1 94 ? -10.789 -13.414 -11.875 1 96.88 94 VAL A N 1
ATOM 706 C CA . VAL A 1 94 ? -10.938 -13.062 -13.281 1 96.88 94 VAL A CA 1
ATOM 707 C C . VAL A 1 94 ? -9.578 -13.125 -13.984 1 96.88 94 VAL A C 1
ATOM 709 O O . VAL A 1 94 ? -8.648 -12.406 -13.617 1 96.88 94 VAL A O 1
ATOM 712 N N . GLN A 1 95 ? -9.5 -14.016 -14.898 1 94.44 95 GLN A N 1
ATOM 713 C CA . GLN A 1 95 ? -8.234 -14.211 -15.594 1 94.44 95 GLN A CA 1
ATOM 714 C C . GLN A 1 95 ? -7.875 -12.992 -16.438 1 94.44 95 GLN A C 1
ATOM 716 O O . GLN A 1 95 ? -8.695 -12.5 -17.203 1 94.44 95 GLN A O 1
ATOM 721 N N . LEU A 1 96 ? -6.699 -12.523 -16.234 1 90.12 96 LEU A N 1
ATOM 722 C CA . LEU A 1 96 ? -6.176 -11.414 -17.031 1 90.12 96 LEU A CA 1
ATOM 723 C C . LEU A 1 96 ? -5.234 -11.922 -18.109 1 90.12 96 LEU A C 1
ATOM 725 O O . LEU A 1 96 ? -4.625 -12.984 -17.969 1 90.12 96 LEU A O 1
ATOM 729 N N . PRO A 1 97 ? -5.094 -11.125 -19.234 1 89.94 97 PRO A N 1
ATOM 730 C CA . PRO A 1 97 ? -5.707 -9.82 -19.484 1 89.94 97 PRO A CA 1
ATOM 731 C C . PRO A 1 97 ? -7.152 -9.93 -19.969 1 89.94 97 PRO A C 1
ATOM 733 O O . PRO A 1 97 ? -7.574 -10.992 -20.422 1 89.94 97 PRO A O 1
ATOM 736 N N . LEU A 1 98 ? -7.863 -8.883 -19.844 1 95.31 98 LEU A N 1
ATOM 737 C CA . LEU A 1 98 ? -9.219 -8.758 -20.359 1 95.31 98 LEU A CA 1
ATOM 738 C C . LEU A 1 98 ? -9.211 -8.094 -21.734 1 95.31 98 LEU A C 1
ATOM 740 O O . LEU A 1 98 ? -8.242 -7.418 -22.109 1 95.31 98 LEU A O 1
ATOM 744 N N . PRO A 1 99 ? -10.273 -8.422 -22.5 1 95.12 99 PRO A N 1
ATOM 745 C CA . PRO A 1 99 ? -10.391 -7.664 -23.75 1 95.12 99 PRO A CA 1
ATOM 746 C C . PRO A 1 99 ? -10.297 -6.156 -23.531 1 95.12 99 PRO A C 1
ATOM 748 O O . PRO A 1 99 ? -10.664 -5.656 -22.469 1 95.12 99 PRO A O 1
ATOM 751 N N . LYS A 1 100 ? -9.859 -5.383 -24.531 1 94.5 100 LYS A N 1
ATOM 752 C CA . LYS A 1 100 ? -9.492 -3.975 -24.438 1 94.5 100 LYS A CA 1
ATOM 753 C C . LYS A 1 100 ? -10.68 -3.121 -24 1 94.5 100 LYS A C 1
ATOM 755 O O . LYS A 1 100 ? -10.508 -2.08 -23.359 1 94.5 100 LYS A O 1
ATOM 760 N N . HIS A 1 101 ? -11.875 -3.586 -24.438 1 96.94 101 HIS A N 1
ATOM 761 C CA . HIS A 1 101 ? -13.055 -2.76 -24.188 1 96.94 101 HIS A CA 1
ATOM 762 C C . HIS A 1 101 ? -13.539 -2.91 -22.75 1 96.94 101 HIS A C 1
ATOM 764 O O . HIS A 1 101 ? -14.484 -2.232 -22.328 1 96.94 101 HIS A O 1
ATOM 770 N N . ILE A 1 102 ? -12.906 -3.781 -21.938 1 97.19 102 ILE A N 1
ATOM 771 C CA . ILE A 1 102 ? -13.289 -3.994 -20.547 1 97.19 102 ILE A CA 1
ATOM 772 C C . ILE A 1 102 ? -12.203 -3.439 -19.625 1 97.19 102 ILE A C 1
ATOM 774 O O . ILE A 1 102 ? -11.023 -3.771 -19.766 1 97.19 102 ILE A O 1
ATOM 778 N N . SER A 1 103 ? -12.586 -2.6 -18.656 1 96.31 103 SER A N 1
ATOM 779 C CA . SER A 1 103 ? -11.648 -2.025 -17.703 1 96.31 103 SER A CA 1
ATOM 780 C C . SER A 1 103 ? -11.258 -3.043 -16.625 1 96.31 103 SER A C 1
ATOM 782 O O . SER A 1 103 ? -12.078 -3.426 -15.797 1 96.31 103 SER A O 1
ATOM 784 N N . GLU A 1 104 ? -10.047 -3.453 -16.609 1 94.38 104 GLU A N 1
ATOM 785 C CA . GLU A 1 104 ? -9.562 -4.371 -15.594 1 94.38 104 GLU A CA 1
ATOM 786 C C . GLU A 1 104 ? -9.75 -3.791 -14.195 1 94.38 104 GLU A C 1
ATOM 788 O O . GLU A 1 104 ? -10.117 -4.508 -13.266 1 94.38 104 GLU A O 1
ATOM 793 N N . GLN A 1 105 ? -9.523 -2.504 -14.086 1 93.12 105 GLN A N 1
ATOM 794 C CA . GLN A 1 105 ? -9.641 -1.836 -12.789 1 93.12 105 GLN A CA 1
ATOM 795 C C . GLN A 1 105 ? -11.07 -1.925 -12.258 1 93.12 105 GLN A C 1
ATOM 797 O O . GLN A 1 105 ? -11.281 -2.23 -11.086 1 93.12 105 GLN A O 1
ATOM 802 N N . LYS A 1 106 ? -12.023 -1.656 -13.109 1 95.69 106 LYS A N 1
ATOM 803 C CA . LYS A 1 106 ? -13.43 -1.734 -12.719 1 95.69 106 LYS A CA 1
ATOM 804 C C . LYS A 1 106 ? -13.797 -3.15 -12.289 1 95.69 106 LYS A C 1
ATOM 806 O O . LYS A 1 106 ? -14.516 -3.336 -11.297 1 95.69 106 LYS A O 1
ATOM 811 N N . VAL A 1 107 ? -13.266 -4.062 -13.016 1 97.31 107 VAL A N 1
ATOM 812 C CA . VAL A 1 107 ? -13.57 -5.465 -12.742 1 97.31 107 VAL A CA 1
ATOM 813 C C . VAL A 1 107 ? -12.984 -5.863 -11.391 1 97.31 107 VAL A C 1
ATOM 815 O O . VAL A 1 107 ? -13.688 -6.426 -10.547 1 97.31 107 VAL A O 1
ATOM 818 N N . ILE A 1 108 ? -11.758 -5.543 -11.109 1 95.5 108 ILE A N 1
ATOM 819 C CA . ILE A 1 108 ? -11.094 -5.871 -9.859 1 95.5 108 ILE A CA 1
ATOM 820 C C . ILE A 1 108 ? -11.836 -5.227 -8.688 1 95.5 108 ILE A C 1
ATOM 822 O O . ILE A 1 108 ? -12.062 -5.863 -7.66 1 95.5 108 ILE A O 1
ATOM 826 N N . LYS A 1 109 ? -12.242 -4.035 -8.906 1 95.38 109 LYS A N 1
ATOM 827 C CA . LYS A 1 109 ? -12.953 -3.277 -7.879 1 95.38 109 LYS A CA 1
ATOM 828 C C . LYS A 1 109 ? -14.305 -3.91 -7.559 1 95.38 109 LYS A C 1
ATOM 830 O O . LYS A 1 109 ? -14.812 -3.762 -6.449 1 95.38 109 LYS A O 1
ATOM 835 N N . SER A 1 110 ? -14.867 -4.613 -8.516 1 97.75 110 SER A N 1
ATOM 836 C CA . SER A 1 110 ? -16.219 -5.152 -8.367 1 97.75 110 SER A CA 1
ATOM 837 C C . SER A 1 110 ? -16.203 -6.465 -7.59 1 97.75 110 SER A C 1
ATOM 839 O O . SER A 1 110 ? -17.234 -6.926 -7.117 1 97.75 110 SER A O 1
ATOM 841 N N . ILE A 1 111 ? -15.055 -7.055 -7.469 1 98.38 111 ILE A N 1
ATOM 842 C CA . ILE A 1 111 ? -14.938 -8.297 -6.711 1 98.38 111 ILE A CA 1
ATOM 843 C C . ILE A 1 111 ? -14.922 -7.992 -5.215 1 98.38 111 ILE A C 1
ATOM 845 O O . ILE A 1 111 ? -14.164 -7.137 -4.758 1 98.38 111 ILE A O 1
ATOM 849 N N . SER A 1 112 ? -15.781 -8.688 -4.457 1 98.12 112 SER A N 1
ATOM 850 C CA . SER A 1 112 ? -15.758 -8.516 -3.01 1 98.12 112 SER A CA 1
ATOM 851 C C . SER A 1 112 ? -14.352 -8.719 -2.451 1 98.12 112 SER A C 1
ATOM 853 O O . SER A 1 112 ? -13.688 -9.703 -2.781 1 98.12 112 SER A O 1
ATOM 855 N N . PRO A 1 113 ? -13.906 -7.801 -1.564 1 97.75 113 PRO A N 1
ATOM 856 C CA . PRO A 1 113 ? -12.586 -7.988 -0.972 1 97.75 113 PRO A CA 1
ATOM 857 C C . PRO A 1 113 ? -12.461 -9.312 -0.217 1 97.75 113 PRO A C 1
ATOM 859 O O . PRO A 1 113 ? -11.352 -9.836 -0.066 1 97.75 113 PRO A O 1
ATOM 862 N N . PHE A 1 114 ? -13.562 -9.828 0.202 1 97.5 114 PHE A N 1
ATOM 863 C CA . PHE A 1 114 ? -13.562 -11.055 0.995 1 97.5 114 PHE A CA 1
ATOM 864 C C . PHE A 1 114 ? -13.5 -12.281 0.095 1 97.5 114 PHE A C 1
ATOM 866 O O . PHE A 1 114 ? -13.305 -13.398 0.575 1 97.5 114 PHE A O 1
ATOM 873 N N . LYS A 1 115 ? -13.664 -12.078 -1.212 1 98.56 115 LYS A N 1
ATOM 874 C CA . LYS A 1 115 ? -13.562 -13.172 -2.172 1 98.56 115 LYS A CA 1
ATOM 875 C C . LYS A 1 115 ? -12.438 -12.93 -3.168 1 98.56 115 LYS A C 1
ATOM 877 O O . LYS A 1 115 ? -12.273 -13.688 -4.125 1 98.56 115 LYS A O 1
ATOM 882 N N . ASP A 1 116 ? -11.711 -11.852 -2.979 1 98.5 116 ASP A N 1
ATOM 883 C CA . ASP A 1 116 ? -10.586 -11.484 -3.82 1 98.5 116 ASP A CA 1
ATOM 884 C C . ASP A 1 116 ? -9.352 -12.32 -3.49 1 98.5 116 ASP A C 1
ATOM 886 O O . ASP A 1 116 ? -8.375 -11.805 -2.932 1 98.5 116 ASP A O 1
ATOM 890 N N . VAL A 1 117 ? -9.305 -13.484 -3.936 1 98.44 117 VAL A N 1
ATOM 891 C CA . VAL A 1 117 ? -8.281 -14.438 -3.529 1 98.44 117 VAL A CA 1
ATOM 892 C C . VAL A 1 117 ? -7 -14.18 -4.324 1 98.44 117 VAL A C 1
ATOM 894 O O . VAL A 1 117 ? -5.949 -14.75 -4.016 1 98.44 117 VAL A O 1
ATOM 897 N N . ASP A 1 118 ? -7.055 -13.258 -5.309 1 96.75 118 ASP A N 1
ATOM 898 C CA . ASP A 1 118 ? -5.848 -12.797 -5.98 1 96.75 118 ASP A CA 1
ATOM 899 C C . ASP A 1 118 ? -5.195 -11.648 -5.215 1 96.75 118 ASP A C 1
ATOM 901 O O . ASP A 1 118 ? -4.043 -11.297 -5.469 1 96.75 118 ASP A O 1
ATOM 905 N N . GLY A 1 119 ? -5.934 -11.039 -4.352 1 97.69 119 GLY A N 1
ATOM 906 C CA . GLY A 1 119 ? -5.418 -10.023 -3.455 1 97.69 119 GLY A CA 1
ATOM 907 C C . GLY A 1 119 ? -5.219 -8.68 -4.133 1 97.69 119 GLY A C 1
ATOM 908 O O . GLY A 1 119 ? -4.309 -7.926 -3.779 1 97.69 119 GLY A O 1
ATOM 909 N N . PHE A 1 120 ? -6.078 -8.383 -5.16 1 96.94 120 PHE A N 1
ATOM 910 C CA . PHE A 1 120 ? -5.812 -7.191 -5.961 1 96.94 120 PHE A CA 1
ATOM 911 C C . PHE A 1 120 ? -6.711 -6.039 -5.531 1 96.94 120 PHE A C 1
ATOM 913 O O . PHE A 1 120 ? -6.465 -4.887 -5.887 1 96.94 120 PHE A O 1
ATOM 920 N N . HIS A 1 121 ? -7.762 -6.379 -4.758 1 97.44 121 HIS A N 1
ATOM 921 C CA . HIS A 1 121 ? -8.688 -5.34 -4.328 1 97.44 121 HIS A CA 1
ATOM 922 C C . HIS A 1 121 ? -7.984 -4.293 -3.469 1 97.44 121 HIS A C 1
ATOM 924 O O . HIS A 1 121 ? -7.098 -4.629 -2.68 1 97.44 121 HIS A O 1
ATOM 930 N N . ALA A 1 122 ? -8.438 -3.076 -3.529 1 97.44 122 ALA A N 1
ATOM 931 C CA . ALA A 1 122 ? -7.82 -1.971 -2.799 1 97.44 122 ALA A CA 1
ATOM 932 C C . ALA A 1 122 ? -7.789 -2.256 -1.3 1 97.44 122 ALA A C 1
ATOM 934 O O . ALA A 1 122 ? -6.809 -1.936 -0.622 1 97.44 122 ALA A O 1
ATOM 935 N N . ILE A 1 123 ? -8.789 -2.859 -0.793 1 97.44 123 ILE A N 1
ATOM 936 C CA . ILE A 1 123 ? -8.867 -3.178 0.628 1 97.44 123 ILE A CA 1
ATOM 937 C C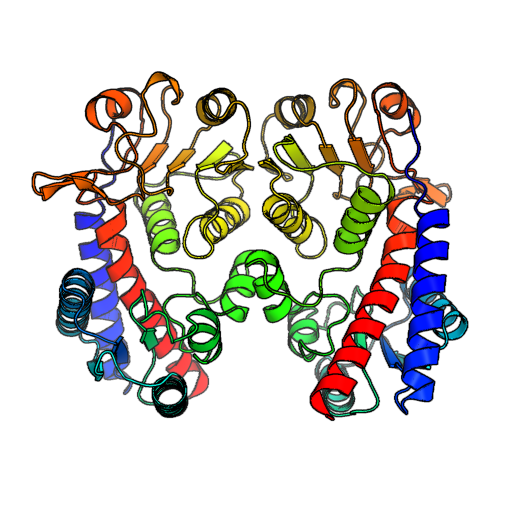 . ILE A 1 123 ? -7.738 -4.137 1.006 1 97.44 123 ILE A C 1
ATOM 939 O O . ILE A 1 123 ? -7.047 -3.93 2.008 1 97.44 123 ILE A O 1
ATOM 943 N N . ASN A 1 124 ? -7.555 -5.121 0.187 1 98.38 124 ASN A N 1
ATOM 944 C CA . ASN A 1 124 ? -6.516 -6.102 0.486 1 98.38 124 ASN A CA 1
ATOM 945 C C . ASN A 1 124 ? -5.121 -5.508 0.313 1 98.38 124 ASN A C 1
ATOM 947 O O . ASN A 1 124 ? -4.211 -5.812 1.087 1 98.38 124 ASN A O 1
ATOM 951 N N . THR A 1 125 ? -4.992 -4.676 -0.699 1 98.19 125 THR A N 1
ATOM 952 C CA . THR A 1 125 ? -3.736 -3.947 -0.861 1 98.19 125 THR A CA 1
ATOM 953 C C . THR A 1 125 ? -3.451 -3.08 0.361 1 98.19 125 THR A C 1
ATOM 955 O O . THR A 1 125 ? -2.342 -3.098 0.897 1 98.19 125 THR A O 1
ATOM 958 N N . GLY A 1 126 ? -4.449 -2.352 0.774 1 98.25 126 GLY A N 1
ATOM 959 C CA . GLY A 1 126 ? -4.289 -1.519 1.956 1 98.25 126 GLY A CA 1
ATOM 960 C C . GLY A 1 126 ? -3.955 -2.312 3.203 1 98.25 126 GLY A C 1
ATOM 961 O O . GLY A 1 126 ? -3.088 -1.914 3.986 1 98.25 126 GLY A O 1
ATOM 962 N N . ASN A 1 127 ? -4.652 -3.41 3.391 1 97.81 127 ASN A N 1
ATOM 963 C CA . ASN A 1 127 ? -4.363 -4.285 4.523 1 97.81 127 ASN A CA 1
ATOM 964 C C . ASN A 1 127 ? -2.922 -4.781 4.492 1 97.81 127 ASN A C 1
ATOM 966 O O . ASN A 1 127 ? -2.232 -4.758 5.516 1 97.81 127 ASN A O 1
ATOM 970 N N . LEU A 1 128 ? -2.506 -5.18 3.348 1 98.5 128 LEU A N 1
ATOM 971 C CA . LEU A 1 128 ? -1.146 -5.68 3.176 1 98.5 128 LEU A CA 1
ATOM 972 C C . LEU A 1 128 ? -0.125 -4.613 3.562 1 98.5 128 LEU A C 1
ATOM 974 O O . LEU A 1 128 ? 0.795 -4.879 4.336 1 98.5 128 LEU A O 1
ATOM 978 N N . VAL A 1 129 ? -0.33 -3.418 3.094 1 98.38 129 VAL A N 1
ATOM 979 C CA . VAL A 1 129 ? 0.595 -2.318 3.348 1 98.38 129 VAL A CA 1
ATOM 980 C C . VAL A 1 129 ? 0.632 -2.01 4.844 1 98.38 129 VAL A C 1
ATOM 982 O O . VAL A 1 129 ? 1.705 -1.799 5.414 1 98.38 129 VAL A O 1
ATOM 985 N N . SER A 1 130 ? -0.471 -2.117 5.473 1 96.81 130 SER A N 1
ATOM 986 C CA . SER A 1 130 ? -0.596 -1.729 6.875 1 96.81 130 SER A CA 1
ATOM 987 C C . SER A 1 130 ? -0.206 -2.875 7.801 1 96.81 130 SER A C 1
ATOM 989 O O . SER A 1 130 ? -0.251 -2.734 9.023 1 96.81 130 SER A O 1
ATOM 991 N N . GLY A 1 131 ? 0.112 -4.008 7.289 1 96.44 131 GLY A N 1
ATOM 992 C CA . GLY A 1 131 ? 0.473 -5.156 8.102 1 96.44 131 GLY A CA 1
ATOM 993 C C . GLY A 1 131 ? -0.721 -5.82 8.758 1 96.44 131 GLY A C 1
ATOM 994 O O . GLY A 1 131 ? -0.596 -6.402 9.844 1 96.44 131 GLY A O 1
ATOM 995 N N . ILE A 1 132 ? -1.871 -5.582 8.188 1 95 132 ILE A N 1
ATOM 996 C CA . ILE A 1 132 ? -3.105 -6.18 8.68 1 95 132 ILE A CA 1
ATOM 997 C C . ILE A 1 132 ? -3.414 -7.453 7.891 1 95 132 ILE A C 1
ATOM 999 O O . ILE A 1 132 ? -3.121 -7.535 6.695 1 95 132 ILE A O 1
ATOM 1003 N N . ASP A 1 133 ? -4 -8.406 8.578 1 95 133 ASP A N 1
ATOM 1004 C CA . ASP A 1 133 ? -4.316 -9.672 7.93 1 95 133 ASP A CA 1
ATOM 1005 C C . ASP A 1 133 ? -5.293 -9.477 6.773 1 95 133 ASP A C 1
ATOM 1007 O O . ASP A 1 133 ? -6.227 -8.672 6.875 1 95 133 ASP A O 1
ATOM 1011 N N . GLY A 1 134 ? -5.145 -10.141 5.684 1 96.44 134 GLY A N 1
ATOM 1012 C CA . GLY A 1 134 ? -5.953 -10.117 4.477 1 96.44 134 GLY A CA 1
ATOM 1013 C C . GLY A 1 134 ? -5.395 -10.984 3.367 1 96.44 134 GLY A C 1
ATOM 1014 O O . GLY A 1 134 ? -4.461 -11.766 3.588 1 96.44 134 GLY A O 1
ATOM 1015 N N . PHE A 1 135 ? -6.059 -10.898 2.223 1 98.44 135 PHE A N 1
ATOM 1016 C CA . PHE A 1 135 ? -5.551 -11.656 1.08 1 98.44 135 PHE A CA 1
ATOM 1017 C C . PHE A 1 135 ? -4.352 -10.953 0.459 1 98.44 135 PHE A C 1
ATOM 1019 O O . PHE A 1 135 ? -4.383 -9.742 0.227 1 98.44 135 PHE A O 1
ATOM 1026 N N . VAL A 1 136 ? -3.297 -11.688 0.274 1 98.5 136 VAL A N 1
ATOM 1027 C CA . VAL A 1 136 ? -2.043 -11.219 -0.305 1 98.5 136 VAL A CA 1
ATOM 1028 C C . VAL A 1 136 ? -1.923 -11.711 -1.746 1 98.5 136 VAL A C 1
ATOM 1030 O O . VAL A 1 136 ? -2.305 -12.836 -2.059 1 98.5 136 VAL A O 1
ATOM 1033 N N . PRO A 1 137 ? -1.441 -10.828 -2.656 1 98.5 137 PRO A N 1
ATOM 1034 C CA . PRO A 1 137 ? -1.237 -11.297 -4.031 1 98.5 137 PRO A CA 1
ATOM 1035 C C . PRO A 1 137 ? -0.453 -12.609 -4.098 1 98.5 137 PRO A C 1
ATOM 1037 O O . PRO A 1 137 ? 0.534 -12.781 -3.375 1 98.5 137 PRO A O 1
ATOM 1040 N N . CYS A 1 138 ? -0.851 -13.484 -4.961 1 98.31 138 CYS A N 1
ATOM 1041 C CA . CYS A 1 138 ? -0.434 -14.875 -4.934 1 98.31 138 CYS A CA 1
ATOM 1042 C C . CYS A 1 138 ? 1.061 -15.008 -5.203 1 98.31 138 CYS A C 1
ATOM 1044 O O . CYS A 1 138 ? 1.756 -15.766 -4.523 1 98.31 138 CYS A O 1
ATOM 1046 N N . THR A 1 139 ? 1.584 -14.25 -6.195 1 98.06 139 THR A N 1
ATOM 1047 C CA . THR A 1 139 ? 2.992 -14.367 -6.555 1 98.06 139 THR A CA 1
ATOM 1048 C C . THR A 1 139 ? 3.885 -13.891 -5.414 1 98.06 139 THR A C 1
ATOM 1050 O O . THR A 1 139 ? 4.723 -14.641 -4.918 1 98.06 139 THR A O 1
ATOM 1053 N N . PRO A 1 140 ? 3.682 -12.695 -4.859 1 98.81 140 PRO A N 1
ATOM 1054 C CA . PRO A 1 140 ? 4.469 -12.266 -3.703 1 98.81 140 PRO A CA 1
ATOM 1055 C C . PRO A 1 140 ? 4.301 -13.188 -2.498 1 98.81 140 PRO A C 1
ATOM 1057 O O . PRO A 1 140 ? 5.262 -13.453 -1.773 1 98.81 140 PRO A O 1
ATOM 1060 N N . LEU A 1 141 ? 3.088 -13.641 -2.301 1 98.81 141 LEU A N 1
ATOM 1061 C CA . LEU A 1 141 ? 2.83 -14.547 -1.19 1 98.81 141 LEU A CA 1
ATOM 1062 C C . LEU A 1 141 ? 3.666 -15.812 -1.323 1 98.81 141 LEU A C 1
ATOM 1064 O O . LEU A 1 141 ? 4.211 -16.312 -0.335 1 98.81 141 LEU A O 1
ATOM 1068 N N . GLY A 1 142 ? 3.713 -16.312 -2.527 1 98.88 142 GLY A N 1
ATOM 1069 C CA . GLY A 1 142 ? 4.543 -17.469 -2.801 1 98.88 142 GLY A CA 1
ATOM 1070 C C . GLY A 1 142 ? 6.008 -17.25 -2.486 1 98.88 142 GLY A C 1
ATOM 1071 O O . GLY A 1 142 ? 6.672 -18.125 -1.935 1 98.88 142 GLY A O 1
ATOM 1072 N N . ILE A 1 143 ? 6.527 -16.094 -2.824 1 98.94 143 ILE A N 1
ATOM 1073 C CA . ILE A 1 143 ? 7.918 -15.75 -2.562 1 98.94 143 ILE A CA 1
ATOM 1074 C C . ILE A 1 143 ? 8.172 -15.719 -1.058 1 98.94 143 ILE A C 1
ATOM 1076 O O . ILE A 1 143 ? 9.172 -16.25 -0.577 1 98.94 143 ILE A O 1
ATOM 1080 N N . MET A 1 144 ? 7.25 -15.148 -0.31 1 98.94 144 MET A N 1
ATOM 1081 C CA . MET A 1 144 ? 7.383 -15.109 1.144 1 98.94 144 MET A CA 1
ATOM 1082 C C . MET A 1 144 ? 7.391 -16.531 1.722 1 98.94 144 MET A C 1
ATOM 1084 O O . MET A 1 144 ? 8.141 -16.812 2.658 1 98.94 144 MET A O 1
ATOM 1088 N N . ARG A 1 145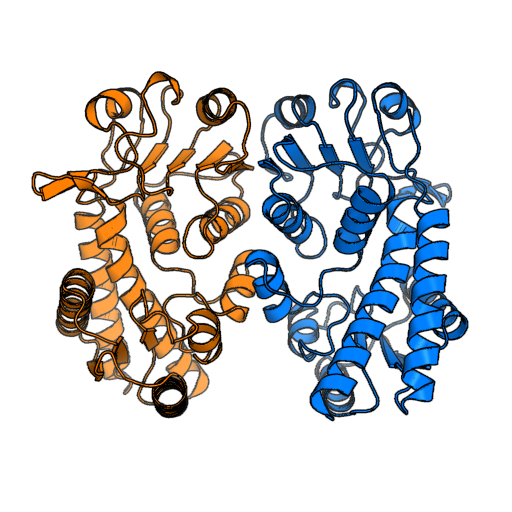 ? 6.508 -17.375 1.159 1 98.81 145 ARG A N 1
ATOM 1089 C CA . ARG A 1 145 ? 6.477 -18.766 1.59 1 98.81 145 ARG A CA 1
ATOM 1090 C C . ARG A 1 145 ? 7.812 -19.453 1.314 1 98.81 145 ARG A C 1
ATOM 1092 O O . ARG A 1 145 ? 8.266 -20.281 2.109 1 98.81 145 ARG A O 1
ATOM 1099 N N . MET A 1 146 ? 8.438 -19.156 0.153 1 98.81 146 MET A N 1
ATOM 1100 C CA . MET A 1 146 ? 9.742 -19.703 -0.17 1 98.81 146 MET A CA 1
ATOM 1101 C C . MET A 1 146 ? 10.789 -19.281 0.859 1 98.81 146 MET A C 1
ATOM 1103 O O . MET A 1 146 ? 11.555 -20.109 1.353 1 98.81 146 MET A O 1
ATOM 1107 N N . PHE A 1 147 ? 10.828 -17.953 1.213 1 98.88 147 PHE A N 1
ATOM 1108 C CA . PHE A 1 147 ? 11.766 -17.484 2.223 1 98.88 147 PHE A CA 1
ATOM 1109 C C . PHE A 1 147 ? 11.602 -18.266 3.521 1 98.88 147 PHE A C 1
ATOM 1111 O O . PHE A 1 147 ? 12.594 -18.703 4.113 1 98.88 147 PHE A O 1
ATOM 1118 N N . SER A 1 148 ? 10.344 -18.469 3.93 1 98.69 148 SER A N 1
ATOM 1119 C CA . SER A 1 148 ? 10.055 -19.156 5.18 1 98.69 148 SER A CA 1
ATOM 1120 C C . SER A 1 148 ? 10.484 -20.609 5.117 1 98.69 148 SER A C 1
ATOM 1122 O O . SER A 1 148 ? 11.125 -21.125 6.047 1 98.69 148 SER A O 1
ATOM 1124 N N . GLU A 1 149 ? 10.133 -21.297 4.059 1 98.5 149 GLU A N 1
ATOM 1125 C CA . GLU A 1 149 ? 10.422 -22.719 3.893 1 98.5 149 GLU A CA 1
ATOM 1126 C C . GLU A 1 149 ? 11.922 -22.984 3.959 1 98.5 149 GLU A C 1
ATOM 1128 O O . GLU A 1 149 ? 12.359 -23.969 4.539 1 98.5 149 GLU A O 1
ATOM 1133 N N . TYR A 1 150 ? 12.719 -22.094 3.41 1 98.44 150 TYR A N 1
ATOM 1134 C CA . TYR A 1 150 ? 14.156 -22.312 3.305 1 98.44 150 TYR A CA 1
ATOM 1135 C C . TYR A 1 150 ? 14.898 -21.609 4.434 1 98.44 150 TYR A C 1
ATOM 1137 O O . TYR A 1 150 ? 16.125 -21.547 4.43 1 98.44 150 TYR A O 1
ATOM 1145 N N . GLY A 1 151 ? 14.164 -20.984 5.359 1 98.44 151 GLY A N 1
ATOM 1146 C CA . GLY A 1 151 ? 14.75 -20.391 6.551 1 98.44 151 GLY A CA 1
ATOM 1147 C C . GLY A 1 151 ? 15.562 -19.141 6.258 1 98.44 151 GLY A C 1
ATOM 1148 O O . GLY A 1 151 ? 16.594 -18.906 6.895 1 98.44 151 GLY A O 1
ATOM 1149 N N . ILE A 1 152 ? 15.219 -18.406 5.242 1 98.56 152 ILE A N 1
ATOM 1150 C CA . ILE A 1 152 ? 15.914 -17.172 4.891 1 98.56 152 ILE A CA 1
ATOM 1151 C C . ILE A 1 152 ? 15.391 -16.016 5.742 1 98.56 152 ILE A C 1
ATOM 1153 O O . ILE A 1 152 ? 14.25 -15.594 5.586 1 98.56 152 ILE A O 1
ATOM 1157 N N . ASP A 1 153 ? 16.172 -15.508 6.629 1 98.25 153 ASP A N 1
ATOM 1158 C CA . ASP A 1 153 ? 15.805 -14.391 7.488 1 98.25 153 ASP A CA 1
ATOM 1159 C C . ASP A 1 153 ? 15.891 -13.07 6.734 1 98.25 153 ASP A C 1
ATOM 1161 O O . ASP A 1 153 ? 16.938 -12.734 6.168 1 98.25 153 ASP A O 1
ATOM 1165 N N . LEU A 1 154 ? 14.883 -12.289 6.793 1 98.75 154 LEU A N 1
ATOM 1166 C CA . LEU A 1 154 ? 14.789 -11.055 6.02 1 98.75 154 LEU A CA 1
ATOM 1167 C C . LEU A 1 154 ? 15.148 -9.852 6.883 1 98.75 154 LEU A C 1
ATOM 1169 O O . LEU A 1 154 ? 15.414 -8.766 6.359 1 98.75 154 LEU A O 1
ATOM 1173 N N . THR A 1 155 ? 15.148 -9.992 8.188 1 98.75 155 THR A N 1
ATOM 1174 C CA . THR A 1 155 ? 15.297 -8.875 9.117 1 98.75 155 THR A CA 1
ATOM 1175 C C . THR A 1 155 ? 16.641 -8.18 8.906 1 98.75 155 THR A C 1
ATOM 1177 O O . THR A 1 155 ? 17.688 -8.812 8.984 1 98.75 155 THR A O 1
ATOM 1180 N N . GLY A 1 156 ? 16.531 -6.938 8.562 1 98.19 156 GLY A N 1
ATOM 1181 C CA . GLY A 1 156 ? 17.719 -6.105 8.438 1 98.19 156 GLY A CA 1
ATOM 1182 C C . GLY A 1 156 ? 18.438 -6.273 7.109 1 98.19 156 GLY A C 1
ATOM 1183 O O . GLY A 1 156 ? 19.359 -5.52 6.789 1 98.19 156 GLY A O 1
ATOM 1184 N N . LYS A 1 157 ? 18.031 -7.277 6.289 1 98.75 157 LYS A N 1
ATOM 1185 C CA . LYS A 1 157 ? 18.641 -7.48 4.977 1 98.75 157 LYS A CA 1
ATOM 1186 C C . LYS A 1 157 ? 18.25 -6.371 4.008 1 98.75 157 LYS A C 1
ATOM 1188 O O . LYS A 1 157 ? 17.156 -5.816 4.105 1 98.75 157 LYS A O 1
ATOM 1193 N N . LEU A 1 158 ? 19.188 -6.031 3.16 1 98.81 158 LEU A N 1
ATOM 1194 C CA . LEU A 1 158 ? 18.891 -5.082 2.094 1 98.81 158 LEU A CA 1
ATOM 1195 C C . LEU A 1 158 ? 18.328 -5.793 0.872 1 98.81 158 LEU A C 1
ATOM 1197 O O . LEU A 1 158 ? 19.031 -6.523 0.184 1 98.81 158 LEU A O 1
ATOM 1201 N N . ALA A 1 159 ? 17.047 -5.605 0.661 1 98.94 159 ALA A N 1
ATOM 1202 C CA . ALA A 1 159 ? 16.375 -6.203 -0.484 1 98.94 159 ALA A CA 1
ATOM 1203 C C . ALA A 1 159 ? 16.141 -5.172 -1.585 1 98.94 159 ALA A C 1
ATOM 1205 O O . ALA A 1 159 ? 15.773 -4.031 -1.306 1 98.94 159 ALA A O 1
ATOM 1206 N N . CYS A 1 160 ? 16.422 -5.566 -2.783 1 98.94 160 CYS A N 1
ATOM 1207 C CA . CYS A 1 160 ? 16.156 -4.727 -3.943 1 98.94 160 CYS A CA 1
ATOM 1208 C C . CYS A 1 160 ? 15.102 -5.359 -4.852 1 98.94 160 CYS A C 1
ATOM 1210 O O . CYS A 1 160 ? 15.281 -6.488 -5.312 1 98.94 160 CYS A O 1
ATOM 1212 N N . VAL A 1 161 ? 14.016 -4.672 -5.035 1 98.94 161 VAL A N 1
ATOM 1213 C CA . VAL A 1 161 ? 12.961 -5.121 -5.934 1 98.94 161 VAL A CA 1
ATOM 1214 C C . VAL A 1 161 ? 13.062 -4.379 -7.266 1 98.94 161 VAL A C 1
ATOM 1216 O O . VAL A 1 161 ? 13.039 -3.146 -7.297 1 98.94 161 VAL A O 1
ATOM 1219 N N . ILE A 1 162 ? 13.219 -5.133 -8.336 1 98.88 162 ILE A N 1
ATOM 1220 C CA . ILE A 1 162 ? 13.266 -4.562 -9.672 1 98.88 162 ILE A CA 1
ATOM 1221 C C . ILE A 1 162 ? 11.906 -4.719 -10.352 1 98.88 162 ILE A C 1
ATOM 1223 O O . ILE A 1 162 ? 11.547 -5.812 -10.789 1 98.88 162 ILE A O 1
ATOM 1227 N N . GLY A 1 163 ? 11.203 -3.641 -10.453 1 98.56 163 GLY A N 1
ATOM 1228 C CA . GLY A 1 163 ? 9.828 -3.631 -10.938 1 98.56 163 GLY A CA 1
ATOM 1229 C C . GLY A 1 163 ? 8.836 -3.143 -9.898 1 98.56 163 GLY A C 1
ATOM 1230 O O . GLY A 1 163 ? 8.938 -3.49 -8.719 1 98.56 163 GLY A O 1
ATOM 1231 N N . ARG A 1 164 ? 7.867 -2.35 -10.281 1 98.38 164 ARG A N 1
ATOM 1232 C CA . ARG A 1 164 ? 6.926 -1.795 -9.312 1 98.38 164 ARG A CA 1
ATOM 1233 C C . ARG A 1 164 ? 5.488 -1.988 -9.773 1 98.38 164 ARG A C 1
ATOM 1235 O O . ARG A 1 164 ? 4.652 -1.098 -9.609 1 98.38 164 ARG A O 1
ATOM 1242 N N . SER A 1 165 ? 5.176 -3.115 -10.406 1 96.69 165 SER A N 1
ATOM 1243 C CA . SER A 1 165 ? 3.803 -3.426 -10.797 1 96.69 165 SER A CA 1
ATOM 1244 C C . SER A 1 165 ? 2.893 -3.52 -9.57 1 96.69 165 SER A C 1
ATOM 1246 O O . SER A 1 165 ? 3.361 -3.764 -8.461 1 96.69 165 SER A O 1
ATOM 1248 N N . ASN A 1 166 ? 1.625 -3.414 -9.812 1 95.75 166 ASN A N 1
ATOM 1249 C CA . ASN A 1 166 ? 0.651 -3.428 -8.719 1 95.75 166 ASN A CA 1
ATOM 1250 C C . ASN A 1 166 ? 0.39 -4.844 -8.219 1 95.75 166 ASN A C 1
ATOM 1252 O O . ASN A 1 166 ? -0.12 -5.031 -7.113 1 95.75 166 ASN A O 1
ATOM 1256 N N . ILE A 1 167 ? 0.74 -5.812 -9.016 1 93.88 167 ILE A N 1
ATOM 1257 C CA . ILE A 1 167 ? 0.317 -7.156 -8.641 1 93.88 167 ILE A CA 1
ATOM 1258 C C . ILE A 1 167 ? 1.508 -7.938 -8.086 1 93.88 167 ILE A C 1
ATOM 1260 O O . ILE A 1 167 ? 1.335 -8.992 -7.469 1 93.88 167 ILE A O 1
ATOM 1264 N N . VAL A 1 168 ? 2.777 -7.414 -8.391 1 97.75 168 VAL A N 1
ATOM 1265 C CA . VAL A 1 168 ? 3.943 -8.133 -7.891 1 97.75 168 VAL A CA 1
ATOM 1266 C C . VAL A 1 168 ? 4.891 -7.152 -7.195 1 97.75 168 VAL A C 1
ATOM 1268 O O . VAL A 1 168 ? 5.121 -7.254 -5.988 1 97.75 168 VAL A O 1
ATOM 1271 N N . GLY A 1 169 ? 5.332 -6.133 -7.953 1 98.38 169 GLY A N 1
ATOM 1272 C CA . GLY A 1 169 ? 6.371 -5.238 -7.469 1 98.38 169 GLY A CA 1
ATOM 1273 C C . GLY A 1 169 ? 6.012 -4.559 -6.16 1 98.38 169 GLY A C 1
ATOM 1274 O O . GLY A 1 169 ? 6.645 -4.805 -5.133 1 98.38 169 GLY A O 1
ATOM 1275 N N . LYS A 1 170 ? 4.969 -3.84 -6.184 1 98.69 170 LYS A N 1
ATOM 1276 C CA . LYS A 1 170 ? 4.586 -3.031 -5.027 1 98.69 170 LYS A CA 1
ATOM 1277 C C . LYS A 1 170 ? 4.191 -3.912 -3.848 1 98.69 170 LYS A C 1
ATOM 1279 O O . LYS A 1 170 ? 4.637 -3.686 -2.719 1 98.69 170 LYS A O 1
ATOM 1284 N N . PRO A 1 171 ? 3.387 -4.965 -4.082 1 98.75 171 PRO A N 1
ATOM 1285 C CA . PRO A 1 171 ? 3.129 -5.855 -2.949 1 98.75 171 PRO A CA 1
ATOM 1286 C C . PRO A 1 171 ? 4.406 -6.465 -2.373 1 98.75 171 PRO A C 1
ATOM 1288 O O . PRO A 1 171 ? 4.527 -6.613 -1.155 1 98.75 171 PRO A O 1
ATOM 1291 N N . MET A 1 172 ? 5.336 -6.797 -3.205 1 98.88 172 MET A N 1
ATOM 1292 C CA . MET A 1 172 ? 6.594 -7.379 -2.744 1 98.88 172 MET A CA 1
ATOM 1293 C C . MET A 1 172 ? 7.367 -6.387 -1.882 1 98.88 172 MET A C 1
ATOM 1295 O O . MET A 1 172 ? 7.891 -6.75 -0.827 1 98.88 172 MET A O 1
ATOM 1299 N N . ILE A 1 173 ? 7.398 -5.152 -2.342 1 98.88 173 ILE A N 1
ATOM 1300 C CA . ILE A 1 173 ? 8.07 -4.094 -1.601 1 98.88 173 ILE A CA 1
ATOM 1301 C C . ILE A 1 173 ? 7.5 -4.008 -0.187 1 98.88 173 ILE A C 1
ATOM 1303 O O . ILE A 1 173 ? 8.25 -4.023 0.793 1 98.88 173 ILE A O 1
ATOM 1307 N N . ASN A 1 174 ? 6.254 -4.035 -0.087 1 98.88 174 ASN A N 1
ATOM 1308 C CA . ASN A 1 174 ? 5.609 -3.826 1.204 1 98.88 174 ASN A CA 1
ATOM 1309 C C . ASN A 1 174 ? 5.684 -5.074 2.078 1 98.88 174 ASN A C 1
ATOM 1311 O O . ASN A 1 174 ? 5.805 -4.977 3.301 1 98.88 174 ASN A O 1
ATOM 1315 N N . LEU A 1 175 ? 5.598 -6.242 1.48 1 98.88 175 LEU A N 1
ATOM 1316 C CA . LEU A 1 175 ? 5.746 -7.469 2.254 1 98.88 175 LEU A CA 1
ATOM 1317 C C . LEU A 1 175 ? 7.141 -7.562 2.861 1 98.88 175 LEU A C 1
ATOM 1319 O O . LEU A 1 175 ? 7.293 -7.938 4.027 1 98.88 175 LEU A O 1
ATOM 1323 N N . LEU A 1 176 ? 8.156 -7.25 2.055 1 98.94 176 LEU A N 1
ATOM 1324 C CA . LEU A 1 176 ? 9.531 -7.273 2.541 1 98.94 176 LEU A CA 1
ATOM 1325 C C . LEU A 1 176 ? 9.727 -6.262 3.666 1 98.94 176 LEU A C 1
ATOM 1327 O O . LEU A 1 176 ? 10.375 -6.566 4.672 1 98.94 176 LEU A O 1
ATOM 1331 N N . LEU A 1 177 ? 9.172 -5.109 3.441 1 98.88 177 LEU A N 1
ATOM 1332 C CA . LEU A 1 177 ? 9.25 -4.074 4.461 1 98.88 177 LEU A CA 1
ATOM 1333 C C . LEU A 1 177 ? 8.602 -4.539 5.762 1 98.88 177 LEU A C 1
ATOM 1335 O O . LEU A 1 177 ? 9.18 -4.379 6.84 1 98.88 177 LEU A O 1
ATOM 1339 N N . ASN A 1 178 ? 7.422 -5.141 5.695 1 98.62 178 ASN A N 1
ATOM 1340 C CA . ASN A 1 178 ? 6.707 -5.656 6.855 1 98.62 178 ASN A CA 1
ATOM 1341 C C . ASN A 1 178 ? 7.484 -6.781 7.539 1 98.62 178 ASN A C 1
ATOM 1343 O O . ASN A 1 178 ? 7.32 -7.012 8.742 1 98.62 178 ASN A O 1
ATOM 1347 N N . ALA A 1 179 ? 8.312 -7.457 6.773 1 98.75 179 ALA A N 1
ATOM 1348 C CA . ALA A 1 179 ? 9.133 -8.539 7.312 1 98.75 179 ALA A CA 1
ATOM 1349 C C . ALA A 1 179 ? 10.477 -8.016 7.82 1 98.75 179 ALA A C 1
ATOM 1351 O O . ALA A 1 179 ? 11.414 -8.789 8.023 1 98.75 179 ALA A O 1
ATOM 1352 N N . ASN A 1 180 ? 10.625 -6.719 7.938 1 98.75 180 ASN A N 1
ATOM 1353 C CA . ASN A 1 180 ? 11.742 -6.02 8.555 1 98.75 180 ASN A CA 1
ATOM 1354 C C . ASN A 1 180 ? 12.977 -6.023 7.656 1 98.75 180 ASN A C 1
ATOM 1356 O O . ASN A 1 180 ? 14.102 -5.961 8.141 1 98.75 180 ASN A O 1
ATOM 1360 N N . ALA A 1 181 ? 12.773 -6.199 6.363 1 98.88 181 ALA A N 1
ATOM 1361 C CA . ALA A 1 181 ? 13.852 -5.914 5.418 1 98.88 181 ALA A CA 1
ATOM 1362 C C . ALA A 1 181 ? 13.961 -4.414 5.145 1 98.88 181 ALA A C 1
ATOM 1364 O O . ALA A 1 181 ? 12.969 -3.686 5.258 1 98.88 181 ALA A O 1
ATOM 1365 N N . THR A 1 182 ? 15.172 -3.951 4.906 1 98.88 182 THR A N 1
ATOM 1366 C CA . THR A 1 182 ? 15.359 -2.674 4.23 1 98.88 182 THR A CA 1
ATOM 1367 C C . THR A 1 182 ? 15.156 -2.818 2.727 1 98.88 182 THR A C 1
ATOM 1369 O O . THR A 1 182 ? 15.648 -3.77 2.117 1 98.88 182 THR A O 1
ATOM 1372 N N . VAL A 1 183 ? 14.398 -1.901 2.105 1 98.94 183 VAL A N 1
ATOM 1373 C CA . VAL A 1 183 ? 13.992 -2.211 0.74 1 98.94 183 VAL A CA 1
ATOM 1374 C C . VAL A 1 183 ? 14.398 -1.073 -0.193 1 98.94 183 VAL A C 1
ATOM 1376 O O . VAL A 1 183 ? 14.172 0.1 0.111 1 98.94 183 VAL A O 1
ATOM 1379 N N . ILE A 1 184 ? 15.062 -1.41 -1.255 1 98.88 184 ILE A N 1
ATOM 1380 C CA . ILE A 1 184 ? 15.258 -0.517 -2.391 1 98.88 184 ILE A CA 1
ATOM 1381 C C . ILE A 1 184 ? 14.242 -0.85 -3.488 1 98.88 184 ILE A C 1
ATOM 1383 O O . ILE A 1 184 ? 14.258 -1.953 -4.039 1 98.88 184 ILE A O 1
ATOM 1387 N N . ALA A 1 185 ? 13.352 0.049 -3.744 1 98.88 185 ALA A N 1
ATOM 1388 C CA . ALA A 1 185 ? 12.352 -0.119 -4.793 1 98.88 185 ALA A CA 1
ATOM 1389 C C . ALA A 1 185 ? 12.797 0.559 -6.086 1 98.88 185 ALA A C 1
ATOM 1391 O O . ALA A 1 185 ? 12.992 1.775 -6.121 1 98.88 185 ALA A O 1
ATOM 1392 N N . THR A 1 186 ? 12.977 -0.212 -7.156 1 98.88 186 THR A N 1
ATOM 1393 C CA . THR A 1 186 ? 13.492 0.327 -8.414 1 98.88 186 THR A CA 1
ATOM 1394 C C . THR A 1 186 ? 12.492 0.101 -9.547 1 98.88 186 THR A C 1
ATOM 1396 O O . THR A 1 186 ? 11.477 -0.572 -9.359 1 98.88 186 THR A O 1
ATOM 1399 N N . HIS A 1 187 ? 12.719 0.771 -10.602 1 98.62 187 HIS A N 1
ATOM 1400 C CA . HIS A 1 187 ? 11.867 0.711 -11.781 1 98.62 187 HIS A CA 1
ATOM 1401 C C . HIS A 1 187 ? 12.586 1.269 -13.008 1 98.62 187 HIS A C 1
ATOM 1403 O O . HIS A 1 187 ? 13.797 1.492 -12.969 1 98.62 187 HIS A O 1
ATOM 1409 N N . SER A 1 188 ? 11.883 1.424 -14.078 1 98.12 188 SER A N 1
ATOM 1410 C CA . SER A 1 188 ? 12.477 1.752 -15.375 1 98.12 188 SER A CA 1
ATOM 1411 C C . SER A 1 188 ? 13.125 3.133 -15.352 1 98.12 188 SER A C 1
ATOM 1413 O O . SER A 1 188 ? 14.023 3.418 -16.141 1 98.12 188 SER A O 1
ATOM 1415 N N . LYS A 1 189 ? 12.734 4.07 -14.461 1 98.25 189 LYS A N 1
ATOM 1416 C CA . LYS A 1 189 ? 13.273 5.426 -14.398 1 98.25 189 LYS A CA 1
ATOM 1417 C C . LYS A 1 189 ? 14.445 5.508 -13.414 1 98.25 189 LYS A C 1
ATOM 1419 O O . LYS A 1 189 ? 15.07 6.559 -13.281 1 98.25 189 LYS A O 1
ATOM 1424 N N . THR A 1 190 ? 14.719 4.395 -12.742 1 98.56 190 THR A N 1
ATOM 1425 C CA . THR A 1 190 ? 15.844 4.367 -11.805 1 98.56 190 THR A CA 1
ATOM 1426 C C . THR A 1 190 ? 17.156 4.582 -12.547 1 98.56 190 THR A C 1
ATOM 1428 O O . THR A 1 190 ? 17.422 3.938 -13.562 1 98.56 190 THR A O 1
ATOM 1431 N N . LYS A 1 191 ? 17.922 5.461 -11.953 1 96.75 191 LYS A N 1
ATOM 1432 C CA . LYS A 1 191 ? 19.25 5.699 -12.492 1 96.75 191 LYS A CA 1
ATOM 1433 C C . LYS A 1 191 ? 20.281 4.781 -11.844 1 96.75 191 LYS A C 1
ATOM 1435 O O . LYS A 1 191 ? 20.156 4.441 -10.664 1 96.75 191 LYS A O 1
ATOM 1440 N N . ASP A 1 192 ? 21.266 4.293 -12.516 1 94.31 192 ASP A N 1
ATOM 1441 C CA . ASP A 1 192 ? 22.391 3.5 -12.016 1 94.31 192 ASP A CA 1
ATOM 1442 C C . ASP A 1 192 ? 21.891 2.266 -11.266 1 94.31 192 ASP A C 1
ATOM 1444 O O . ASP A 1 192 ? 22.312 2.021 -10.125 1 94.31 192 ASP A O 1
ATOM 1448 N N . LEU A 1 193 ? 21.047 1.525 -11.898 1 98.25 193 LEU A N 1
ATOM 1449 C CA . LEU A 1 193 ? 20.391 0.364 -11.297 1 98.25 193 LEU A CA 1
ATOM 1450 C C . LEU A 1 193 ? 21.422 -0.623 -10.766 1 98.25 193 LEU A C 1
ATOM 1452 O O . LEU A 1 193 ? 21.281 -1.14 -9.656 1 98.25 193 LEU A O 1
ATOM 1456 N N . SER A 1 194 ? 22.5 -0.849 -11.492 1 98.06 194 SER A N 1
ATOM 1457 C CA . SER A 1 194 ? 23.516 -1.833 -11.117 1 98.06 194 SER A CA 1
ATOM 1458 C C . SER A 1 194 ? 24.203 -1.455 -9.805 1 98.06 194 SER A C 1
ATOM 1460 O O . SER A 1 194 ? 24.547 -2.326 -9.008 1 98.06 194 SER A O 1
ATOM 1462 N N . LEU A 1 195 ? 24.391 -0.162 -9.547 1 97.44 195 LEU A N 1
ATOM 1463 C CA . LEU A 1 195 ? 25 0.302 -8.305 1 97.44 195 LEU A CA 1
ATOM 1464 C C . LEU A 1 195 ? 24.141 -0.075 -7.105 1 97.44 195 LEU A C 1
ATOM 1466 O O . LEU A 1 195 ? 24.656 -0.349 -6.02 1 97.44 195 LEU A O 1
ATOM 1470 N N . LEU A 1 196 ? 22.891 -0.09 -7.312 1 98.19 196 LEU A N 1
ATOM 1471 C CA . LEU A 1 196 ? 21.953 -0.404 -6.234 1 98.19 196 LEU A CA 1
ATOM 1472 C C . LEU A 1 196 ? 21.828 -1.912 -6.047 1 98.19 196 LEU A C 1
ATOM 1474 O O . LEU A 1 196 ? 21.875 -2.408 -4.918 1 98.19 196 LEU A O 1
ATOM 1478 N N . THR A 1 197 ? 21.703 -2.656 -7.16 1 98.75 197 THR A N 1
ATOM 1479 C CA . THR A 1 197 ? 21.484 -4.094 -7.066 1 98.75 197 THR A CA 1
ATOM 1480 C C . THR A 1 197 ? 22.719 -4.789 -6.488 1 98.75 197 THR A C 1
ATOM 1482 O O . THR A 1 197 ? 22.594 -5.801 -5.789 1 98.75 197 THR A O 1
ATOM 1485 N N . LYS A 1 198 ? 23.859 -4.27 -6.672 1 98.06 198 LYS A N 1
ATOM 1486 C CA . LYS A 1 198 ? 25.109 -4.879 -6.223 1 98.06 198 LYS A CA 1
ATOM 1487 C C . LYS A 1 198 ? 25.234 -4.816 -4.703 1 98.06 198 LYS A C 1
ATOM 1489 O O . LYS A 1 198 ? 26.062 -5.508 -4.113 1 98.06 198 LYS A O 1
ATOM 1494 N N . GLN A 1 199 ? 24.422 -4.043 -4.117 1 97.25 199 GLN A N 1
ATOM 1495 C CA . GLN A 1 199 ? 24.469 -3.895 -2.666 1 97.25 199 GLN A CA 1
ATOM 1496 C C . GLN A 1 199 ? 23.469 -4.809 -1.979 1 97.25 199 GLN A C 1
ATOM 1498 O O . GLN A 1 199 ? 23.516 -4.996 -0.762 1 97.25 199 GLN A O 1
ATOM 1503 N N . ALA A 1 200 ? 22.578 -5.379 -2.666 1 98.56 200 ALA A N 1
ATOM 1504 C CA . ALA A 1 200 ? 21.406 -6.031 -2.1 1 98.56 200 ALA A CA 1
ATOM 1505 C C . ALA A 1 200 ? 21.734 -7.453 -1.646 1 98.56 200 ALA A C 1
ATOM 1507 O O . ALA A 1 200 ? 22.422 -8.195 -2.352 1 98.56 200 ALA A O 1
ATOM 1508 N N . ASP A 1 201 ? 21.25 -7.805 -0.468 1 98.75 201 ASP A N 1
ATOM 1509 C CA . ASP A 1 201 ? 21.312 -9.18 0.016 1 98.75 201 ASP A CA 1
ATOM 1510 C C . ASP A 1 201 ? 20.281 -10.055 -0.708 1 98.75 201 ASP A C 1
ATOM 1512 O O . ASP A 1 201 ? 20.484 -11.266 -0.855 1 98.75 201 ASP A O 1
ATOM 1516 N N . ILE A 1 202 ? 19.234 -9.469 -1.062 1 98.94 202 ILE A N 1
ATOM 1517 C CA . ILE A 1 202 ? 18.109 -10.133 -1.717 1 98.94 202 ILE A CA 1
ATOM 1518 C C . ILE A 1 202 ? 17.672 -9.336 -2.945 1 98.94 202 ILE A C 1
ATOM 1520 O O . ILE A 1 202 ? 17.5 -8.117 -2.873 1 98.94 202 ILE A O 1
ATOM 1524 N N . LEU A 1 203 ? 17.609 -9.992 -4.074 1 98.94 203 LEU A N 1
ATOM 1525 C CA . LEU A 1 203 ? 17.109 -9.391 -5.309 1 98.94 203 LEU A CA 1
ATOM 1526 C C . LEU A 1 203 ? 15.82 -10.07 -5.762 1 98.94 203 LEU A C 1
ATOM 1528 O O . LEU A 1 203 ? 15.766 -11.297 -5.863 1 98.94 203 LEU A O 1
ATOM 1532 N N . VAL A 1 204 ? 14.773 -9.336 -5.934 1 98.94 204 VAL A N 1
ATOM 1533 C CA . VAL A 1 204 ? 13.547 -9.82 -6.559 1 98.94 204 VAL A CA 1
ATOM 1534 C C . VAL A 1 204 ? 13.352 -9.133 -7.91 1 98.94 204 VAL A C 1
ATOM 1536 O O . VAL A 1 204 ? 13.188 -7.914 -7.98 1 98.94 204 VAL A O 1
ATOM 1539 N N . VAL A 1 205 ? 13.383 -9.891 -8.992 1 98.94 205 VAL A N 1
ATOM 1540 C CA . VAL A 1 205 ? 13.352 -9.344 -10.344 1 98.94 205 VAL A CA 1
ATOM 1541 C C . VAL A 1 205 ? 12.016 -9.656 -11 1 98.94 205 VAL A C 1
ATOM 1543 O O . VAL A 1 205 ? 11.703 -10.828 -11.258 1 98.94 205 VAL A O 1
ATOM 1546 N N . ALA A 1 206 ? 11.227 -8.625 -11.289 1 98.38 206 ALA A N 1
ATOM 1547 C CA . ALA A 1 206 ? 9.867 -8.797 -11.773 1 98.38 206 ALA A CA 1
ATOM 1548 C C . ALA A 1 206 ? 9.547 -7.809 -12.891 1 98.38 206 ALA A C 1
ATOM 1550 O O . ALA A 1 206 ? 8.586 -7.043 -12.789 1 98.38 206 ALA A O 1
ATOM 1551 N N . ILE A 1 207 ? 10.234 -7.91 -14.008 1 97.94 207 ILE A N 1
ATOM 1552 C CA . ILE A 1 207 ? 10.039 -6.875 -15.016 1 97.94 207 ILE A CA 1
ATOM 1553 C C . ILE A 1 207 ? 9.68 -7.52 -16.359 1 97.94 207 ILE A C 1
ATOM 1555 O O . ILE A 1 207 ? 9.312 -6.828 -17.312 1 97.94 207 ILE A O 1
ATOM 1559 N N . GLY A 1 208 ? 9.82 -8.82 -16.531 1 96.38 208 GLY A N 1
ATOM 1560 C CA . GLY A 1 208 ? 9.414 -9.508 -17.75 1 96.38 208 GLY A CA 1
ATOM 1561 C C . GLY A 1 208 ? 10.344 -9.25 -18.922 1 96.38 208 GLY A C 1
ATOM 1562 O O . GLY A 1 208 ? 9.891 -9.031 -20.031 1 96.38 208 GLY A O 1
ATOM 1563 N N . LYS A 1 209 ? 11.641 -9.203 -18.672 1 97.62 209 LYS A N 1
ATOM 1564 C CA . LYS A 1 209 ? 12.672 -9.055 -19.703 1 97.62 209 LYS A CA 1
ATOM 1565 C C . LYS A 1 209 ? 13.719 -10.164 -19.594 1 97.62 209 LYS A C 1
ATOM 1567 O O . LYS A 1 209 ? 14.43 -10.25 -18.594 1 97.62 209 LYS A O 1
ATOM 1572 N N . PRO A 1 210 ? 13.859 -10.953 -20.656 1 97.69 210 PRO A N 1
ATOM 1573 C CA . PRO A 1 210 ? 14.75 -12.109 -20.578 1 97.69 210 PRO A CA 1
ATOM 1574 C C . PRO A 1 210 ? 16.203 -11.727 -20.281 1 97.69 210 PRO A C 1
ATOM 1576 O O . PRO A 1 210 ? 16.75 -10.828 -20.938 1 97.69 210 PRO A O 1
ATOM 1579 N N . HIS A 1 211 ? 16.781 -12.352 -19.25 1 97.88 211 HIS A N 1
ATOM 1580 C CA . HIS A 1 211 ? 18.203 -12.289 -18.938 1 97.88 211 HIS A CA 1
ATOM 1581 C C . HIS A 1 211 ? 18.625 -10.859 -18.609 1 97.88 211 HIS A C 1
ATOM 1583 O O . HIS A 1 211 ? 19.75 -10.445 -18.938 1 97.88 211 HIS A O 1
ATOM 1589 N N . PHE A 1 212 ? 17.672 -10.133 -18.141 1 98.56 212 PHE A N 1
ATOM 1590 C CA . PHE A 1 212 ? 17.938 -8.734 -17.812 1 98.56 212 PHE A CA 1
ATOM 1591 C C . PHE A 1 212 ? 19 -8.625 -16.734 1 98.56 212 PHE A C 1
ATOM 1593 O O . PHE A 1 212 ? 19.953 -7.863 -16.875 1 98.56 212 PHE A O 1
ATOM 1600 N N . LEU A 1 213 ? 18.891 -9.312 -15.586 1 98.75 213 LEU A N 1
ATOM 1601 C CA . LEU A 1 213 ? 19.844 -9.266 -14.492 1 98.75 213 LEU A CA 1
ATOM 1602 C C . LEU A 1 213 ? 21.047 -10.156 -14.789 1 98.75 213 LEU A C 1
ATOM 1604 O O . LEU A 1 213 ? 20.906 -11.367 -14.953 1 98.75 213 LEU A O 1
ATOM 1608 N N . THR A 1 214 ? 22.188 -9.578 -14.852 1 98.62 214 THR A N 1
ATOM 1609 C CA . THR A 1 214 ? 23.422 -10.297 -15.164 1 98.62 214 THR A CA 1
ATOM 1610 C C . THR A 1 214 ? 24.328 -10.383 -13.93 1 98.62 214 THR A C 1
ATOM 1612 O O . THR A 1 214 ? 24.047 -9.766 -12.906 1 98.62 214 THR A O 1
ATOM 1615 N N . SER A 1 215 ? 25.375 -11.133 -14.047 1 98.44 215 SER A N 1
ATOM 1616 C CA . SER A 1 215 ? 26.219 -11.453 -12.906 1 98.44 215 SER A CA 1
ATOM 1617 C C . SER A 1 215 ? 26.891 -10.211 -12.336 1 98.44 215 SER A C 1
ATOM 1619 O O . SER A 1 215 ? 27.109 -10.117 -11.125 1 98.44 215 SER A O 1
ATOM 1621 N N . ASP A 1 216 ? 27.219 -9.219 -13.148 1 97.94 216 ASP A N 1
ATOM 1622 C CA . ASP A 1 216 ? 27.906 -8.008 -12.719 1 97.94 216 ASP A CA 1
ATOM 1623 C C . ASP A 1 216 ? 26.984 -7.102 -11.906 1 97.94 216 ASP A C 1
ATOM 1625 O O . ASP A 1 216 ? 27.422 -6.133 -11.297 1 97.94 216 ASP A O 1
ATOM 1629 N N . MET A 1 217 ? 25.719 -7.5 -11.805 1 98.56 217 MET A N 1
ATOM 1630 C CA . MET A 1 217 ? 24.734 -6.711 -11.062 1 98.56 217 MET A CA 1
ATOM 1631 C C . MET A 1 217 ? 24.453 -7.332 -9.695 1 98.56 217 MET A C 1
ATOM 1633 O O . MET A 1 217 ? 23.641 -6.82 -8.938 1 98.56 217 MET A O 1
ATOM 1637 N N . VAL A 1 218 ? 25.125 -8.438 -9.375 1 98.75 218 VAL A N 1
ATOM 1638 C CA . VAL A 1 218 ? 24.75 -9.227 -8.203 1 98.75 218 VAL A CA 1
ATOM 1639 C C . VAL A 1 218 ? 25.953 -9.344 -7.254 1 98.75 218 VAL A C 1
ATOM 1641 O O . VAL A 1 218 ? 27.062 -9.617 -7.684 1 98.75 218 VAL A O 1
ATOM 1644 N N . LYS A 1 219 ? 25.734 -9.094 -6.016 1 97.69 219 LYS A N 1
ATOM 1645 C CA . LYS A 1 219 ? 26.812 -9.266 -5.047 1 97.69 219 LYS A CA 1
ATOM 1646 C C . LYS A 1 219 ? 26.969 -10.734 -4.668 1 97.69 219 LYS A C 1
ATOM 1648 O O . LYS A 1 219 ? 26.031 -11.516 -4.766 1 97.69 219 LYS A O 1
ATOM 1653 N N . ASP A 1 220 ? 28.109 -11.109 -4.168 1 98.38 220 ASP A N 1
ATOM 1654 C CA . ASP A 1 220 ? 28.375 -12.484 -3.785 1 98.38 220 ASP A CA 1
ATOM 1655 C C . ASP A 1 220 ? 27.516 -12.906 -2.596 1 98.38 220 ASP A C 1
ATOM 1657 O O . ASP A 1 220 ? 27.422 -12.18 -1.604 1 98.38 220 ASP A O 1
ATOM 1661 N N . GLY A 1 221 ? 26.844 -14.031 -2.725 1 98.5 221 GLY A N 1
ATOM 1662 C CA . GLY A 1 221 ? 26.062 -14.578 -1.631 1 98.5 221 GLY A CA 1
ATOM 1663 C C . GLY A 1 221 ? 24.625 -14.109 -1.635 1 98.5 221 GLY A C 1
ATOM 1664 O O . GLY A 1 221 ? 23.844 -14.453 -0.737 1 98.5 221 GLY A O 1
ATOM 1665 N N . ALA A 1 222 ? 24.203 -13.422 -2.643 1 98.75 222 ALA A N 1
ATOM 1666 C CA . ALA A 1 222 ? 22.859 -12.859 -2.695 1 98.75 222 ALA A CA 1
ATOM 1667 C C . ALA A 1 222 ? 21.812 -13.945 -2.883 1 98.75 222 ALA A C 1
ATOM 1669 O O . ALA A 1 222 ? 22.109 -15.023 -3.404 1 98.75 222 ALA A O 1
ATOM 1670 N N . VAL A 1 223 ? 20.625 -13.695 -2.363 1 98.94 223 VAL A N 1
ATOM 1671 C CA . VAL A 1 223 ? 19.422 -14.461 -2.709 1 98.94 223 VAL A CA 1
ATOM 1672 C C . VAL A 1 223 ? 18.734 -13.812 -3.904 1 98.94 223 VAL A C 1
ATOM 1674 O O . VAL A 1 223 ? 18.422 -12.617 -3.885 1 98.94 223 VAL A O 1
ATOM 1677 N N . VAL A 1 224 ? 18.516 -14.602 -4.973 1 98.94 224 VAL A N 1
ATOM 1678 C CA . VAL A 1 224 ? 17.938 -14.023 -6.18 1 98.94 224 VAL A CA 1
ATOM 1679 C C . VAL A 1 224 ? 16.625 -14.727 -6.504 1 98.94 224 VAL A C 1
ATOM 1681 O O . VAL A 1 224 ? 16.594 -15.945 -6.695 1 98.94 224 VAL A O 1
ATOM 1684 N N . ILE A 1 225 ? 15.547 -13.953 -6.527 1 98.94 225 ILE A N 1
ATOM 1685 C CA . ILE A 1 225 ? 14.211 -14.43 -6.883 1 98.94 225 ILE A CA 1
ATOM 1686 C C . ILE A 1 225 ? 13.852 -13.945 -8.281 1 98.94 225 ILE A C 1
ATOM 1688 O O . ILE A 1 225 ? 13.656 -12.75 -8.5 1 98.94 225 ILE A O 1
ATOM 1692 N N . ASP A 1 226 ? 13.758 -14.844 -9.195 1 98.88 226 ASP A N 1
ATOM 1693 C CA . ASP A 1 226 ? 13.391 -14.539 -10.57 1 98.88 226 ASP A CA 1
ATOM 1694 C C . ASP A 1 226 ? 11.891 -14.727 -10.797 1 98.88 226 ASP A C 1
ATOM 1696 O O . ASP A 1 226 ? 11.422 -15.859 -10.961 1 98.88 226 ASP A O 1
ATOM 1700 N N . VAL A 1 227 ? 11.148 -13.641 -10.875 1 98.56 227 VAL A N 1
ATOM 1701 C CA . VAL A 1 227 ? 9.695 -13.68 -10.977 1 98.56 227 VAL A CA 1
ATOM 1702 C C . VAL A 1 227 ? 9.281 -13.719 -12.445 1 98.56 227 VAL A C 1
ATOM 1704 O O . VAL A 1 227 ? 8.242 -14.289 -12.789 1 98.56 227 VAL A O 1
ATOM 1707 N N . GLY A 1 228 ? 10.109 -13.148 -13.281 1 96.31 228 GLY A N 1
ATOM 1708 C CA . GLY A 1 228 ? 9.766 -13.023 -14.688 1 96.31 228 GLY A CA 1
ATOM 1709 C C . GLY A 1 228 ? 9.609 -14.359 -15.383 1 96.31 228 GLY A C 1
ATOM 1710 O O . GLY A 1 228 ? 10.359 -15.297 -15.117 1 96.31 228 GLY A O 1
ATOM 1711 N N . ILE A 1 229 ? 8.602 -14.492 -16.25 1 92.88 229 ILE A N 1
ATOM 1712 C CA . ILE A 1 229 ? 8.383 -15.633 -17.141 1 92.88 229 ILE A CA 1
ATOM 1713 C C . ILE A 1 229 ? 8.281 -15.141 -18.578 1 92.88 229 ILE A C 1
ATOM 1715 O O . ILE A 1 229 ? 7.34 -14.438 -18.938 1 92.88 229 ILE A O 1
ATOM 1719 N N . ASN A 1 230 ? 9.289 -15.508 -19.328 1 94 230 ASN A N 1
ATOM 1720 C CA . ASN A 1 230 ? 9.375 -15.078 -20.719 1 94 230 ASN A CA 1
ATOM 1721 C C . ASN A 1 230 ? 9.469 -16.266 -21.656 1 94 230 ASN A C 1
ATOM 1723 O O . ASN A 1 230 ? 10.281 -17.172 -21.453 1 94 230 ASN A O 1
ATOM 1727 N N . ARG A 1 231 ? 8.625 -16.25 -22.656 1 92.06 231 ARG A N 1
ATOM 1728 C CA . ARG A 1 231 ? 8.719 -17.281 -23.688 1 92.06 231 ARG A CA 1
ATOM 1729 C C . ARG A 1 231 ? 9.539 -16.781 -24.875 1 92.06 231 ARG A C 1
ATOM 1731 O O . ARG A 1 231 ? 9.172 -15.812 -25.547 1 92.06 231 ARG A O 1
ATOM 1738 N N . LEU A 1 232 ? 10.648 -17.484 -25.141 1 94.5 232 LEU A N 1
ATOM 1739 C CA . LEU A 1 232 ? 11.5 -17.125 -26.266 1 94.5 232 LEU A CA 1
ATOM 1740 C C . LEU A 1 232 ? 10.891 -17.594 -27.578 1 94.5 232 LEU A C 1
ATOM 1742 O O . LEU A 1 232 ? 9.898 -18.328 -27.578 1 94.5 232 LEU A O 1
ATOM 1746 N N . ASP A 1 233 ? 11.469 -17.172 -28.672 1 93 233 ASP A N 1
ATOM 1747 C CA . ASP A 1 233 ? 10.961 -17.516 -30 1 93 233 ASP A CA 1
ATOM 1748 C C . ASP A 1 233 ? 10.953 -19.031 -30.203 1 93 233 ASP A C 1
ATOM 1750 O O . ASP A 1 233 ? 10.078 -19.562 -30.891 1 93 233 ASP A O 1
ATOM 1754 N N . ASN A 1 234 ? 11.883 -19.688 -29.594 1 94.25 234 ASN A N 1
ATOM 1755 C CA . ASN A 1 234 ? 12 -21.125 -29.766 1 94.25 234 ASN A CA 1
ATOM 1756 C C . ASN A 1 234 ? 11.086 -21.875 -28.812 1 94.25 234 ASN A C 1
ATOM 1758 O O . ASN A 1 234 ? 11.117 -23.109 -28.766 1 94.25 234 ASN A O 1
ATOM 1762 N N . GLY A 1 235 ? 10.352 -21.109 -27.984 1 91.75 235 GLY A N 1
ATOM 1763 C CA . GLY A 1 235 ? 9.391 -21.719 -27.094 1 91.75 235 GLY A CA 1
ATOM 1764 C C . GLY A 1 235 ? 9.922 -21.938 -25.688 1 91.75 235 GLY A C 1
ATOM 1765 O O . GLY A 1 235 ? 9.156 -22.234 -24.766 1 91.75 235 GLY A O 1
ATOM 1766 N N . THR A 1 236 ? 11.164 -21.719 -25.609 1 94.5 236 THR A N 1
ATOM 1767 C CA . THR A 1 236 ? 11.789 -21.938 -24.312 1 94.5 236 THR A CA 1
ATOM 1768 C C . THR A 1 236 ? 11.359 -20.875 -23.312 1 94.5 236 THR A C 1
ATOM 1770 O O . THR A 1 236 ? 11.281 -19.688 -23.641 1 94.5 236 THR A O 1
ATOM 1773 N N . LEU A 1 237 ? 11.023 -21.359 -22.047 1 95.06 237 LEU A N 1
ATOM 1774 C CA . LEU A 1 237 ? 10.68 -20.438 -20.969 1 95.06 237 LEU A CA 1
ATOM 1775 C C . LEU A 1 237 ? 11.922 -20.016 -20.203 1 95.06 237 LEU A C 1
ATOM 1777 O O . LEU A 1 237 ? 12.711 -20.859 -19.766 1 95.06 237 LEU A O 1
ATOM 1781 N N . VAL A 1 238 ? 12.156 -18.719 -20.109 1 97.31 238 VAL A N 1
ATOM 1782 C CA . VAL A 1 238 ? 13.281 -18.188 -19.344 1 97.31 238 VAL A CA 1
ATOM 1783 C C . VAL A 1 238 ? 12.789 -17.062 -18.406 1 97.31 238 VAL A C 1
ATOM 1785 O O . VAL A 1 238 ? 11.68 -16.562 -18.578 1 97.31 238 VAL A O 1
ATOM 1788 N N . GLY A 1 239 ? 13.578 -16.766 -17.453 1 98.19 239 GLY A N 1
ATOM 1789 C CA . GLY A 1 239 ? 13.234 -15.695 -16.531 1 98.19 239 GLY A CA 1
ATOM 1790 C C . GLY A 1 239 ? 13.859 -14.367 -16.891 1 98.19 239 GLY A C 1
ATOM 1791 O O . GLY A 1 239 ? 14.266 -14.164 -18.047 1 98.19 239 GLY A O 1
ATOM 1792 N N . ASP A 1 240 ? 13.844 -13.445 -15.961 1 98.75 240 ASP A N 1
ATOM 1793 C CA . ASP A 1 240 ? 14.477 -12.133 -16.094 1 98.75 240 ASP A CA 1
ATOM 1794 C C . ASP A 1 240 ? 15.977 -12.219 -15.82 1 98.75 240 ASP A C 1
ATOM 1796 O O . ASP A 1 240 ? 16.719 -11.305 -16.172 1 98.75 240 ASP A O 1
ATOM 1800 N N . VAL A 1 241 ? 16.438 -13.328 -15.18 1 98.81 241 VAL A N 1
ATOM 1801 C CA . VAL A 1 241 ? 17.797 -13.461 -14.672 1 98.81 241 VAL A CA 1
ATOM 1802 C C . VAL A 1 241 ? 18.609 -14.352 -15.609 1 98.81 241 VAL A C 1
ATOM 1804 O O . VAL A 1 241 ? 18.125 -15.391 -16.078 1 98.81 241 VAL A O 1
ATOM 1807 N N . ASP A 1 242 ? 19.828 -13.961 -15.906 1 98.44 242 ASP A N 1
ATOM 1808 C CA . ASP A 1 242 ? 20.781 -14.844 -16.562 1 98.44 242 ASP A CA 1
ATOM 1809 C C . ASP A 1 242 ? 21.234 -15.969 -15.633 1 98.44 242 ASP A C 1
ATOM 1811 O O . ASP A 1 242 ? 22.344 -15.938 -15.094 1 98.44 242 ASP A O 1
ATOM 1815 N N . PHE A 1 243 ? 20.422 -16.984 -15.594 1 98.31 243 PHE A N 1
ATOM 1816 C CA . PHE A 1 243 ? 20.5 -18.016 -14.578 1 98.31 243 PHE A CA 1
ATOM 1817 C C . PHE A 1 243 ? 21.891 -18.656 -14.555 1 98.31 243 PHE A C 1
ATOM 1819 O O . PHE A 1 243 ? 22.5 -18.766 -13.492 1 98.31 243 PHE A O 1
ATOM 1826 N N . GLU A 1 244 ? 22.406 -19 -15.648 1 97.56 244 GLU A N 1
ATOM 1827 C CA . GLU A 1 244 ? 23.641 -19.781 -15.75 1 97.56 244 GLU A CA 1
ATOM 1828 C C . GLU A 1 244 ? 24.828 -19 -15.203 1 97.56 244 GLU A C 1
ATOM 1830 O O . GLU A 1 244 ? 25.703 -19.562 -14.547 1 97.56 244 GLU A O 1
ATOM 1835 N N . ASN A 1 245 ? 24.828 -17.734 -15.422 1 97.75 245 ASN A N 1
ATOM 1836 C CA . ASN A 1 245 ? 25.969 -16.922 -15 1 97.75 245 ASN A CA 1
ATOM 1837 C C . ASN A 1 245 ? 25.75 -16.344 -13.609 1 97.75 245 ASN A C 1
ATOM 1839 O O . ASN A 1 245 ? 26.719 -16.031 -12.906 1 97.75 245 ASN A O 1
ATOM 1843 N N . VAL A 1 246 ? 24.531 -16.25 -13.141 1 98.56 246 VAL A N 1
ATOM 1844 C CA . VAL A 1 246 ? 24.234 -15.578 -11.875 1 98.56 246 VAL A CA 1
ATOM 1845 C C . VAL A 1 246 ? 24.234 -16.594 -10.734 1 98.56 246 VAL A C 1
ATOM 1847 O O . VAL A 1 246 ? 24.609 -16.266 -9.609 1 98.56 246 VAL A O 1
ATOM 1850 N N . LYS A 1 247 ? 23.859 -17.812 -11.062 1 98.12 247 LYS A N 1
ATOM 1851 C CA . LYS A 1 247 ? 23.688 -18.828 -10.023 1 98.12 247 LYS A CA 1
ATOM 1852 C C . LYS A 1 247 ? 24.969 -19.047 -9.234 1 98.12 247 LYS A C 1
ATOM 1854 O O . LYS A 1 247 ? 24.938 -19.344 -8.039 1 98.12 247 LYS A O 1
ATOM 1859 N N . GLU A 1 248 ? 26.094 -18.766 -9.82 1 95.88 248 GLU A N 1
ATOM 1860 C CA . GLU A 1 248 ? 27.375 -19.016 -9.18 1 9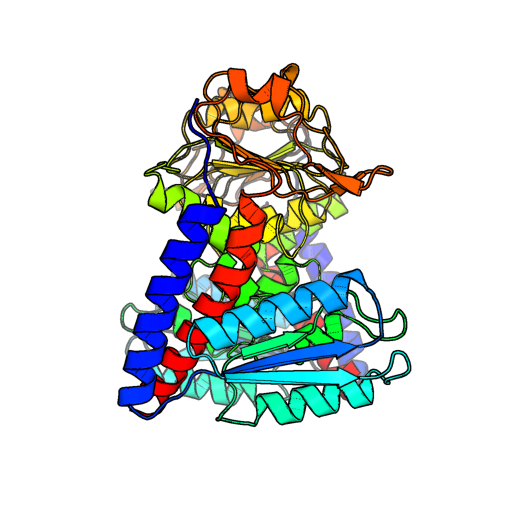5.88 248 GLU A CA 1
ATOM 1861 C C . GLU A 1 248 ? 27.656 -17.984 -8.078 1 95.88 248 GLU A C 1
ATOM 1863 O O . GLU A 1 248 ? 28.438 -18.25 -7.164 1 95.88 248 GLU A O 1
ATOM 1868 N N . LYS A 1 249 ? 27 -16.922 -8.117 1 97.06 249 LYS A N 1
ATOM 1869 C CA . LYS A 1 249 ? 27.188 -15.852 -7.148 1 97.06 249 LYS A CA 1
ATOM 1870 C C . LYS A 1 249 ? 26.188 -15.969 -6.004 1 97.06 249 LYS A C 1
ATOM 1872 O O . LYS A 1 249 ? 26.375 -15.344 -4.953 1 97.06 249 LYS A O 1
ATOM 1877 N N . CYS A 1 250 ? 25.25 -16.75 -6.129 1 98.25 250 CYS A N 1
ATOM 1878 C CA . CYS A 1 250 ? 24.094 -16.703 -5.242 1 98.25 250 CYS A CA 1
ATOM 1879 C C . CYS A 1 250 ? 24.203 -17.75 -4.141 1 98.25 250 CYS A C 1
ATOM 1881 O O . CYS A 1 250 ? 24.781 -18.828 -4.352 1 98.25 250 CYS A O 1
ATOM 1883 N N . SER A 1 251 ? 23.688 -17.422 -2.98 1 98.69 251 SER A N 1
ATOM 1884 C CA . SER A 1 251 ? 23.422 -18.453 -1.975 1 98.69 251 SER A CA 1
ATOM 1885 C C . SER A 1 251 ? 22.156 -19.234 -2.305 1 98.69 251 SER A C 1
ATOM 1887 O O . SER A 1 251 ? 22.125 -20.453 -2.143 1 98.69 251 SER A O 1
ATOM 1889 N N . PHE A 1 252 ? 21.141 -18.5 -2.74 1 98.81 252 PHE A N 1
ATOM 1890 C CA . PHE A 1 252 ? 19.875 -19.078 -3.197 1 98.81 252 PHE A CA 1
ATOM 1891 C C . PHE A 1 252 ? 19.438 -18.438 -4.512 1 98.81 252 PHE A C 1
ATOM 1893 O O . PHE A 1 252 ? 19.656 -17.25 -4.73 1 98.81 252 PHE A O 1
ATOM 1900 N N . ILE A 1 253 ? 18.812 -19.219 -5.391 1 98.81 253 ILE A N 1
ATOM 1901 C CA . ILE A 1 253 ? 18.312 -18.672 -6.637 1 98.81 253 ILE A CA 1
ATOM 1902 C C . ILE A 1 253 ? 17.109 -19.484 -7.121 1 98.81 253 ILE A C 1
ATOM 1904 O O . ILE A 1 253 ? 17.094 -20.719 -6.977 1 98.81 253 ILE A O 1
ATOM 1908 N N . THR A 1 254 ? 16.047 -18.844 -7.594 1 98.81 254 THR A N 1
ATOM 1909 C CA . THR A 1 254 ? 14.914 -19.547 -8.172 1 98.81 254 THR A CA 1
ATOM 1910 C C . THR A 1 254 ? 15.164 -19.859 -9.641 1 98.81 254 THR A C 1
ATOM 1912 O O . THR A 1 254 ? 15.633 -19 -10.391 1 98.81 254 THR A O 1
ATOM 1915 N N . PRO A 1 255 ? 14.805 -21.047 -10.039 1 98.25 255 PRO A N 1
ATOM 1916 C CA . PRO A 1 255 ? 14.891 -21.375 -11.469 1 98.25 255 PRO A CA 1
ATOM 1917 C C . PRO A 1 255 ? 13.648 -20.938 -12.242 1 98.25 255 PRO A C 1
ATOM 1919 O O . PRO A 1 255 ? 12.602 -20.672 -11.648 1 98.25 255 PRO A O 1
ATOM 1922 N N . VAL A 1 256 ? 13.75 -20.828 -13.539 1 97.25 256 VAL A N 1
ATOM 1923 C CA . VAL A 1 256 ? 12.625 -20.625 -14.445 1 97.25 256 VAL A CA 1
ATOM 1924 C C . VAL A 1 256 ? 12.727 -21.609 -15.617 1 97.25 256 VAL A C 1
ATOM 1926 O O . VAL A 1 256 ? 13.672 -21.547 -16.406 1 97.25 256 VAL A O 1
ATOM 1929 N N . PRO A 1 257 ? 11.914 -22.453 -15.766 1 96.25 257 PRO A N 1
ATOM 1930 C CA . PRO A 1 257 ? 10.711 -22.688 -14.969 1 96.25 257 PRO A CA 1
ATOM 1931 C C . PRO A 1 257 ? 10.992 -23.406 -13.656 1 96.25 257 PRO A C 1
ATOM 1933 O O . PRO A 1 257 ? 12.109 -23.891 -13.438 1 96.25 257 PRO A O 1
ATOM 1936 N N . GLY A 1 258 ? 9.969 -23.375 -12.727 1 97.31 258 GLY A N 1
ATOM 1937 C CA . GLY A 1 258 ? 10.016 -24.266 -11.57 1 97.31 258 GLY A CA 1
ATOM 1938 C C . GLY A 1 258 ? 10.281 -23.516 -10.266 1 97.31 258 GLY A C 1
ATOM 1939 O O . GLY A 1 258 ? 10.312 -24.125 -9.195 1 97.31 258 GLY A O 1
ATOM 1940 N N . GLY A 1 259 ? 10.484 -22.25 -10.375 1 97.75 259 GLY A N 1
ATOM 1941 C CA . GLY A 1 259 ? 10.719 -21.438 -9.188 1 97.75 259 GLY A CA 1
ATOM 1942 C C . GLY A 1 259 ? 9.453 -20.797 -8.648 1 97.75 259 GLY A C 1
ATOM 1943 O O . GLY A 1 259 ? 8.68 -21.438 -7.934 1 97.75 259 GLY A O 1
ATOM 1944 N N . VAL A 1 260 ? 9.172 -19.531 -9.062 1 98.25 260 VAL A N 1
ATOM 1945 C CA . VAL A 1 260 ? 8.094 -18.719 -8.492 1 98.25 260 VAL A CA 1
ATOM 1946 C C . VAL A 1 260 ? 6.758 -19.125 -9.102 1 98.25 260 VAL A C 1
ATOM 1948 O O . VAL A 1 260 ? 5.73 -19.141 -8.422 1 98.25 260 VAL A O 1
ATOM 1951 N N . GLY A 1 261 ? 6.715 -19.5 -10.344 1 95.62 261 GLY A N 1
ATOM 1952 C CA . GLY A 1 261 ? 5.508 -19.812 -11.102 1 95.62 261 GLY A CA 1
ATOM 1953 C C . GLY A 1 261 ? 4.609 -20.812 -10.398 1 95.62 261 GLY A C 1
ATOM 1954 O O . GLY A 1 261 ? 3.453 -20.516 -10.102 1 95.62 261 GLY A O 1
ATOM 1955 N N . PRO A 1 262 ? 5.078 -21.984 -10.117 1 96.5 262 PRO A N 1
ATOM 1956 C CA . PRO A 1 262 ? 4.27 -23 -9.445 1 96.5 262 PRO A CA 1
ATOM 1957 C C . PRO A 1 262 ? 3.666 -22.516 -8.133 1 96.5 262 PRO A C 1
ATOM 1959 O O . PRO A 1 262 ? 2.555 -22.906 -7.777 1 96.5 262 PRO A O 1
ATOM 1962 N N . MET A 1 263 ? 4.34 -21.609 -7.465 1 98.06 263 MET A N 1
ATOM 1963 C CA . MET A 1 263 ? 3.881 -21.109 -6.172 1 98.06 263 MET A CA 1
ATOM 1964 C C . MET A 1 263 ? 2.648 -20.234 -6.336 1 98.06 263 MET A C 1
ATOM 1966 O O . MET A 1 263 ? 1.822 -20.125 -5.43 1 98.06 263 MET A O 1
ATOM 1970 N N . THR A 1 264 ? 2.508 -19.594 -7.492 1 96.12 264 THR A N 1
ATOM 1971 C CA . THR A 1 264 ? 1.383 -18.688 -7.727 1 96.12 264 THR A CA 1
ATOM 1972 C C . THR A 1 264 ? 0.059 -19.438 -7.633 1 96.12 264 THR A C 1
ATOM 1974 O O . THR A 1 264 ? -0.853 -19.016 -6.922 1 96.12 264 THR A O 1
ATOM 1977 N N . ILE A 1 265 ? -0.048 -20.578 -8.242 1 94.75 265 ILE A N 1
ATOM 1978 C CA . ILE A 1 265 ? -1.273 -21.359 -8.227 1 94.75 265 ILE A CA 1
ATOM 1979 C C . ILE A 1 265 ? -1.511 -21.922 -6.824 1 94.75 265 ILE A C 1
ATOM 1981 O O . ILE A 1 265 ? -2.635 -21.891 -6.32 1 94.75 265 ILE A O 1
ATOM 1985 N N . ALA A 1 266 ? -0.448 -22.422 -6.25 1 98.19 266 ALA A N 1
ATOM 1986 C CA . ALA A 1 266 ? -0.555 -22.969 -4.902 1 98.19 266 ALA A CA 1
ATOM 1987 C C . ALA A 1 266 ? -1.096 -21.938 -3.924 1 98.19 266 ALA A C 1
ATOM 1989 O O . ALA A 1 266 ? -1.964 -22.25 -3.102 1 98.19 266 ALA A O 1
ATOM 1990 N N . MET A 1 267 ? -0.636 -20.703 -4.082 1 98.56 267 MET A N 1
ATOM 1991 C CA . MET A 1 267 ? -1.04 -19.672 -3.137 1 98.56 267 MET A CA 1
ATOM 1992 C C . MET A 1 267 ? -2.451 -19.172 -3.441 1 98.56 267 MET A C 1
ATOM 1994 O O . MET A 1 267 ? -3.164 -18.734 -2.541 1 98.56 267 MET A O 1
ATOM 1998 N N . LEU A 1 268 ? -2.834 -19.281 -4.723 1 98.19 268 LEU A N 1
ATOM 1999 C CA . LEU A 1 268 ? -4.227 -19.016 -5.062 1 98.19 268 LEU A CA 1
ATOM 2000 C C . LEU A 1 268 ? -5.164 -19.953 -4.312 1 98.19 268 LEU A C 1
ATOM 2002 O O . LEU A 1 268 ? -6.156 -19.516 -3.729 1 98.19 268 LEU A O 1
ATOM 2006 N N . LEU A 1 269 ? -4.848 -21.219 -4.293 1 98.69 269 LEU A N 1
ATOM 2007 C CA . LEU A 1 269 ? -5.641 -22.203 -3.572 1 98.69 269 LEU A CA 1
ATOM 2008 C C . LEU A 1 269 ? -5.586 -21.953 -2.07 1 98.69 269 LEU A C 1
ATOM 2010 O O . LEU A 1 269 ? -6.598 -22.078 -1.377 1 98.69 269 LEU A O 1
ATOM 2014 N N . ASN A 1 270 ? -4.395 -21.578 -1.636 1 98.69 270 ASN A N 1
ATOM 2015 C CA . ASN A 1 270 ? -4.223 -21.25 -0.226 1 98.69 270 ASN A CA 1
ATOM 2016 C C . ASN A 1 270 ? -5.137 -20.094 0.189 1 98.69 270 ASN A C 1
ATOM 2018 O O . ASN A 1 270 ? -5.793 -20.172 1.229 1 98.69 270 ASN A O 1
ATOM 2022 N N . ASN A 1 271 ? -5.168 -19.047 -0.59 1 98.75 271 ASN A N 1
ATOM 2023 C CA . ASN A 1 271 ? -6.055 -17.922 -0.322 1 98.75 271 ASN A CA 1
ATOM 2024 C C . ASN A 1 271 ? -7.52 -18.344 -0.35 1 98.75 271 ASN A C 1
ATOM 2026 O O . ASN A 1 271 ? -8.336 -17.812 0.413 1 98.75 271 ASN A O 1
ATOM 2030 N N . THR A 1 272 ? -7.863 -19.25 -1.248 1 98.75 272 THR A N 1
ATOM 2031 C CA . THR A 1 272 ? -9.234 -19.75 -1.334 1 98.75 272 THR A CA 1
ATOM 2032 C C . THR A 1 272 ? -9.617 -20.484 -0.058 1 98.75 272 THR A C 1
ATOM 2034 O O . THR A 1 272 ? -10.719 -20.297 0.468 1 98.75 272 THR A O 1
ATOM 2037 N N . ILE A 1 273 ? -8.727 -21.281 0.452 1 98.62 273 ILE A N 1
ATOM 2038 C CA . ILE A 1 273 ? -8.953 -21.984 1.709 1 98.62 273 ILE A CA 1
ATOM 2039 C C . ILE A 1 273 ? -9.141 -20.984 2.84 1 98.62 273 ILE A C 1
ATOM 2041 O O . ILE A 1 273 ? -10.062 -21.125 3.652 1 98.62 273 ILE A O 1
ATOM 2045 N N . LYS A 1 274 ? -8.266 -19.969 2.857 1 98.25 274 LYS A N 1
ATOM 2046 C CA . LYS A 1 274 ? -8.391 -18.922 3.861 1 98.25 274 LYS A CA 1
ATOM 2047 C C . LYS A 1 274 ? -9.766 -18.266 3.816 1 98.25 274 LYS A C 1
ATOM 2049 O O . LYS A 1 274 ? -10.383 -18.031 4.855 1 98.25 274 LYS A O 1
ATOM 2054 N N . SER A 1 275 ? -10.211 -17.984 2.623 1 98.31 275 SER A N 1
ATOM 2055 C CA . SER A 1 275 ? -11.531 -17.391 2.453 1 98.31 275 SER A CA 1
ATOM 2056 C C . SER A 1 275 ? -12.625 -18.312 3.01 1 98.31 275 SER A C 1
ATOM 2058 O O . SER A 1 275 ? -13.523 -17.844 3.717 1 98.31 275 SER A O 1
ATOM 2060 N N . ALA A 1 276 ? -12.555 -19.562 2.736 1 98 276 ALA A N 1
ATOM 2061 C CA . ALA A 1 276 ? -13.516 -20.547 3.23 1 98 276 ALA A CA 1
ATOM 2062 C C . ALA A 1 276 ? -13.484 -20.641 4.754 1 98 276 ALA A C 1
ATOM 2064 O O . ALA A 1 276 ? -14.523 -20.766 5.398 1 98 276 ALA A O 1
ATOM 2065 N N . GLN A 1 277 ? -12.289 -20.547 5.285 1 97.44 277 GLN A N 1
ATOM 2066 C CA . GLN A 1 277 ? -12.141 -20.562 6.738 1 97.44 277 GLN A CA 1
ATOM 2067 C C . GLN A 1 277 ? -12.812 -19.344 7.363 1 97.44 277 GLN A C 1
ATOM 2069 O O . GLN A 1 277 ? -13.438 -19.453 8.422 1 97.44 277 GLN A O 1
ATOM 2074 N N . ASN A 1 278 ? -12.602 -18.219 6.707 1 95.12 278 ASN A N 1
ATOM 2075 C CA . ASN A 1 278 ? -13.258 -17 7.18 1 95.12 278 ASN A CA 1
ATOM 2076 C C . ASN A 1 278 ? -14.773 -17.156 7.176 1 95.12 278 ASN A C 1
ATOM 2078 O O . ASN A 1 278 ? -15.453 -16.656 8.078 1 95.12 278 ASN A O 1
ATOM 2082 N N . ARG A 1 279 ? -15.305 -17.75 6.145 1 91.44 279 ARG A N 1
ATOM 2083 C CA . ARG A 1 279 ? -16.734 -18.031 6.055 1 91.44 279 ARG A CA 1
ATOM 2084 C C . ARG A 1 279 ? -17.203 -18.875 7.234 1 91.44 279 ARG A C 1
ATOM 2086 O O . ARG A 1 279 ? -18.25 -18.578 7.832 1 91.44 279 ARG A O 1
ATOM 2093 N N . LEU A 1 280 ? -16.453 -19.828 7.625 1 86.44 280 LEU A N 1
ATOM 2094 C CA . LEU A 1 280 ? -16.766 -20.688 8.75 1 86.44 280 LEU A CA 1
ATOM 2095 C C . LEU A 1 280 ? -16.781 -19.906 10.055 1 86.44 280 LEU A C 1
ATOM 2097 O O . LEU A 1 280 ? -17.688 -20.094 10.883 1 86.44 280 LEU A O 1
ATOM 2101 N N . ASN A 1 281 ? -15.891 -18.984 10.211 1 85.25 281 ASN A N 1
ATOM 2102 C CA . ASN A 1 281 ? -15.773 -18.219 11.445 1 85.25 281 ASN A CA 1
ATOM 2103 C C . ASN A 1 281 ? -16.906 -17.203 11.578 1 85.25 281 ASN A C 1
ATOM 2105 O O . ASN A 1 281 ? -17.297 -16.844 12.695 1 85.25 281 ASN A O 1
ATOM 2109 N N . LYS A 1 282 ? -17.391 -16.734 10.422 1 77.62 282 LYS A N 1
ATOM 2110 C CA . LYS A 1 282 ? -18.5 -15.805 10.453 1 77.62 282 LYS A CA 1
ATOM 2111 C C . LYS A 1 282 ? -19.812 -16.516 10.797 1 77.62 282 LYS A C 1
ATOM 2113 O O . LYS A 1 282 ? -20.719 -15.922 11.375 1 77.62 282 LYS A O 1
ATOM 2118 N N . ALA A 1 283 ? -19.891 -17.844 10.414 1 69.69 283 ALA A N 1
ATOM 2119 C CA . ALA A 1 283 ? -21.094 -18.625 10.688 1 69.69 283 ALA A CA 1
ATOM 2120 C C . ALA A 1 283 ? -21.141 -19.047 12.148 1 69.69 283 ALA A C 1
ATOM 2122 O O . ALA A 1 283 ? -22.219 -19.359 12.672 1 69.69 283 ALA A O 1
ATOM 2123 N N . LYS A 1 284 ? -20.125 -18.969 12.883 1 65.06 284 LYS A N 1
ATOM 2124 C CA . LYS A 1 284 ? -20.109 -19.312 14.305 1 65.06 284 LYS A CA 1
ATOM 2125 C C . LYS A 1 284 ? -20.438 -18.094 15.164 1 65.06 284 LYS A C 1
ATOM 2127 O O . LYS A 1 284 ? -21.094 -18.203 16.203 1 65.06 284 LYS A O 1
ATOM 2132 N N . MET B 1 1 ? 21.188 27.266 -0.127 1 91.44 1 MET B N 1
ATOM 2133 C CA . MET B 1 1 ? 20.203 26.484 0.613 1 91.44 1 MET B CA 1
ATOM 2134 C C . MET B 1 1 ? 18.859 27.203 0.674 1 91.44 1 MET B C 1
ATOM 2136 O O . MET B 1 1 ? 18.812 28.391 0.998 1 91.44 1 MET B O 1
ATOM 2140 N N . THR B 1 2 ? 17.766 26.594 0.246 1 97.12 2 THR B N 1
ATOM 2141 C CA . THR B 1 2 ? 16.422 27.172 0.274 1 97.12 2 THR B CA 1
ATOM 2142 C C . THR B 1 2 ? 15.562 26.484 1.332 1 97.12 2 THR B C 1
ATOM 2144 O O . THR B 1 2 ? 15.555 25.266 1.432 1 97.12 2 THR B O 1
ATOM 2147 N N . ILE B 1 3 ? 14.914 27.281 2.127 1 98.25 3 ILE B N 1
ATOM 2148 C CA . ILE B 1 3 ? 13.992 26.766 3.137 1 98.25 3 ILE B CA 1
ATOM 2149 C C . ILE B 1 3 ? 12.641 26.453 2.498 1 98.25 3 ILE B C 1
ATOM 2151 O O . ILE B 1 3 ? 12.078 27.281 1.782 1 98.25 3 ILE B O 1
ATOM 2155 N N . LEU B 1 4 ? 12.203 25.234 2.623 1 98.56 4 LEU B N 1
ATOM 2156 C CA . LEU B 1 4 ? 10.828 24.891 2.256 1 98.56 4 LEU B CA 1
ATOM 2157 C C . LEU B 1 4 ? 9.844 25.406 3.293 1 98.56 4 LEU B C 1
ATOM 2159 O O . LEU B 1 4 ? 9.609 24.766 4.316 1 98.56 4 LEU B O 1
ATOM 2163 N N . ASP B 1 5 ? 9.242 26.516 2.992 1 98.44 5 ASP B N 1
ATOM 2164 C CA . ASP B 1 5 ? 8.406 27.25 3.934 1 98.44 5 ASP B CA 1
ATOM 2165 C C . ASP B 1 5 ? 6.98 26.688 3.943 1 98.44 5 ASP B C 1
ATOM 2167 O O . ASP B 1 5 ? 6.137 27.125 3.16 1 98.44 5 ASP B O 1
ATOM 2171 N N . GLY B 1 6 ? 6.734 25.797 4.891 1 98.38 6 GLY B N 1
ATOM 2172 C CA . GLY B 1 6 ? 5.426 25.156 4.98 1 98.38 6 GLY B CA 1
ATOM 2173 C C . GLY B 1 6 ? 4.34 26.109 5.457 1 98.38 6 GLY B C 1
ATOM 2174 O O . GLY B 1 6 ? 3.168 25.938 5.117 1 98.38 6 GLY B O 1
ATOM 2175 N N . LYS B 1 7 ? 4.723 27.062 6.234 1 98 7 LYS B N 1
ATOM 2176 C CA . LYS B 1 7 ? 3.756 28.047 6.719 1 98 7 LYS B CA 1
ATOM 2177 C C . LYS B 1 7 ? 3.186 28.875 5.566 1 98 7 LYS B C 1
ATOM 2179 O O . LYS B 1 7 ? 1.968 29.016 5.441 1 98 7 LYS B O 1
ATOM 2184 N N . ALA B 1 8 ? 4.102 29.391 4.758 1 98.5 8 ALA B N 1
ATOM 2185 C CA . ALA B 1 8 ? 3.676 30.188 3.609 1 98.5 8 ALA B CA 1
ATOM 2186 C C . ALA B 1 8 ? 2.844 29.359 2.643 1 98.5 8 ALA B C 1
ATOM 2188 O O . ALA B 1 8 ? 1.808 29.812 2.152 1 98.5 8 ALA B O 1
ATOM 2189 N N . LEU B 1 9 ? 3.307 28.156 2.365 1 98.75 9 LEU B N 1
ATOM 2190 C CA . LEU B 1 9 ? 2.584 27.297 1.434 1 98.75 9 LEU B CA 1
ATOM 2191 C C . LEU B 1 9 ? 1.228 26.891 2.006 1 98.75 9 LEU B C 1
ATOM 2193 O O . LEU B 1 9 ? 0.24 26.812 1.271 1 98.75 9 LEU B O 1
ATOM 2197 N N . SER B 1 10 ? 1.174 26.594 3.279 1 98.62 10 SER B N 1
ATOM 2198 C CA . SER B 1 10 ? -0.087 26.281 3.943 1 98.62 10 SER B CA 1
ATOM 2199 C C . SER B 1 10 ? -1.104 27.406 3.76 1 98.62 10 SER B C 1
ATOM 2201 O O . SER B 1 10 ? -2.275 27.141 3.479 1 98.62 10 SER B O 1
ATOM 2203 N N . ALA B 1 11 ? -0.664 28.609 3.947 1 98.5 11 ALA B N 1
ATOM 2204 C CA . ALA B 1 11 ? -1.54 29.766 3.754 1 98.5 11 ALA B CA 1
ATOM 2205 C C . ALA B 1 11 ? -2.072 29.812 2.324 1 98.5 11 ALA B C 1
ATOM 2207 O O . ALA B 1 11 ? -3.254 30.094 2.105 1 98.5 11 ALA B O 1
ATOM 2208 N N . LYS B 1 12 ? -1.197 29.578 1.396 1 98.69 12 LYS B N 1
ATOM 2209 C CA . LYS B 1 12 ? -1.599 29.547 -0.007 1 98.69 12 LYS B CA 1
ATOM 2210 C C . LYS B 1 12 ? -2.652 28.469 -0.25 1 98.69 12 LYS B C 1
ATOM 2212 O O . LYS B 1 12 ? -3.676 28.734 -0.888 1 98.69 12 LYS B O 1
ATOM 2217 N N . VAL B 1 13 ? -2.406 27.234 0.28 1 98.75 13 VAL B N 1
ATOM 2218 C CA . VAL B 1 13 ? -3.334 26.125 0.111 1 98.75 13 VAL B CA 1
ATOM 2219 C C . VAL B 1 13 ? -4.672 26.469 0.761 1 98.75 13 VAL B C 1
ATOM 2221 O O . VAL B 1 13 ? -5.734 26.188 0.191 1 98.75 13 VAL B O 1
ATOM 2224 N N . LYS B 1 14 ? -4.637 27.078 1.91 1 98.62 14 LYS B N 1
ATOM 2225 C CA . LYS B 1 14 ? -5.863 27.438 2.613 1 98.62 14 LYS B CA 1
ATOM 2226 C C . LYS B 1 14 ? -6.664 28.469 1.83 1 98.62 14 LYS B C 1
ATOM 2228 O O . LYS B 1 14 ? -7.895 28.438 1.825 1 98.62 14 LYS B O 1
ATOM 2233 N N . SER B 1 15 ? -5.965 29.359 1.195 1 98.69 15 SER B N 1
ATOM 2234 C CA . SER B 1 15 ? -6.637 30.312 0.329 1 98.69 15 SER B CA 1
ATOM 2235 C C . SER B 1 15 ? -7.332 29.625 -0.837 1 98.69 15 SER B C 1
ATOM 2237 O O . SER B 1 15 ? -8.469 29.953 -1.181 1 98.69 15 SER B O 1
ATOM 2239 N N . GLU B 1 16 ? -6.656 28.672 -1.461 1 98.69 16 GLU B N 1
ATOM 2240 C CA . GLU B 1 16 ? -7.242 27.891 -2.539 1 98.69 16 GLU B CA 1
ATOM 2241 C C . GLU B 1 16 ? -8.461 27.109 -2.053 1 98.69 16 GLU B C 1
ATOM 2243 O O . GLU B 1 16 ? -9.484 27.062 -2.738 1 98.69 16 GLU B O 1
ATOM 2248 N N . VAL B 1 17 ? -8.344 26.516 -0.893 1 98.69 17 VAL B N 1
ATOM 2249 C CA . VAL B 1 17 ? -9.414 25.75 -0.271 1 98.69 17 VAL B CA 1
ATOM 2250 C C . VAL B 1 17 ? -10.625 26.641 -0.038 1 98.69 17 VAL B C 1
ATOM 2252 O O . VAL B 1 17 ? -11.758 26.25 -0.35 1 98.69 17 VAL B O 1
ATOM 2255 N N . LYS B 1 18 ? -10.383 27.828 0.501 1 98.62 18 LYS B N 1
ATOM 2256 C CA . LYS B 1 18 ? -11.461 28.766 0.772 1 98.62 18 LYS B CA 1
ATOM 2257 C C . LYS B 1 18 ? -12.211 29.125 -0.506 1 98.62 18 LYS B C 1
ATOM 2259 O O . LYS B 1 18 ? -13.445 29.141 -0.526 1 98.62 18 LYS B O 1
ATOM 2264 N N . GLN B 1 19 ? -11.5 29.406 -1.535 1 98.62 19 GLN B N 1
ATOM 2265 C CA . GLN B 1 19 ? -12.117 29.75 -2.814 1 98.62 19 GLN B CA 1
ATOM 2266 C C . GLN B 1 19 ? -12.984 28.594 -3.328 1 98.62 19 GLN B C 1
ATOM 2268 O O . GLN B 1 19 ? -14.094 28.828 -3.805 1 98.62 19 GLN B O 1
ATOM 2273 N N . GLU B 1 20 ? -12.469 27.406 -3.225 1 98.38 20 GLU B N 1
ATOM 2274 C CA . GLU B 1 20 ? -13.234 26.25 -3.676 1 98.38 20 GLU B CA 1
ATOM 2275 C C . GLU B 1 20 ? -14.469 26.031 -2.809 1 98.38 20 GLU B C 1
ATOM 2277 O O . GLU B 1 20 ? -15.516 25.609 -3.309 1 98.38 20 GLU B O 1
ATOM 2282 N N . ALA B 1 21 ? -14.289 26.219 -1.505 1 98.44 21 ALA B N 1
ATOM 2283 C CA . ALA B 1 21 ? -15.43 26.094 -0.597 1 98.44 21 ALA B CA 1
ATOM 2284 C C . ALA B 1 21 ? -16.547 27.062 -0.976 1 98.44 21 ALA B C 1
ATOM 2286 O O . ALA B 1 21 ? -17.719 26.672 -1.001 1 98.44 21 ALA B O 1
ATOM 2287 N N . ILE B 1 22 ? -16.203 28.266 -1.302 1 98 22 ILE B N 1
ATOM 2288 C CA . ILE B 1 22 ? -17.172 29.281 -1.697 1 98 22 ILE B CA 1
ATOM 2289 C C . ILE B 1 22 ? -17.859 28.875 -3 1 98 22 ILE B C 1
ATOM 2291 O O . ILE B 1 22 ? -19.078 28.984 -3.133 1 98 22 ILE B O 1
ATOM 2295 N N . ARG B 1 23 ? -17.062 28.391 -3.902 1 97.69 23 ARG B N 1
ATOM 2296 C CA . ARG B 1 23 ? -17.609 27.922 -5.168 1 97.69 23 ARG B CA 1
ATOM 2297 C C . ARG B 1 23 ? -18.625 26.812 -4.941 1 97.69 23 ARG B C 1
ATOM 2299 O O . ARG B 1 23 ? -19.703 26.812 -5.555 1 97.69 23 ARG B O 1
ATOM 2306 N N . LEU B 1 24 ? -18.297 25.859 -4.105 1 97.56 24 LEU B N 1
ATOM 2307 C CA . LEU B 1 24 ? -19.188 24.734 -3.797 1 97.56 24 LEU B CA 1
ATOM 2308 C C . LEU B 1 24 ? -20.469 25.234 -3.131 1 97.56 24 LEU B C 1
ATOM 2310 O O . LEU B 1 24 ? -21.562 24.766 -3.455 1 97.56 24 LEU B O 1
ATOM 2314 N N . LYS B 1 25 ? -20.297 26.188 -2.236 1 96.19 25 LYS B N 1
ATOM 2315 C CA . LYS B 1 25 ? -21.438 26.781 -1.568 1 96.19 25 LYS B CA 1
ATOM 2316 C C . LYS B 1 25 ? -22.406 27.391 -2.578 1 96.19 25 LYS B C 1
ATOM 2318 O O . LYS B 1 25 ? -23.625 27.266 -2.451 1 96.19 25 LYS B O 1
ATOM 2323 N N . ASN B 1 26 ? -21.844 28.031 -3.523 1 96.25 26 ASN B N 1
ATOM 2324 C CA . ASN B 1 26 ? -22.641 28.641 -4.574 1 96.25 26 ASN B CA 1
ATOM 2325 C C . ASN B 1 26 ? -23.375 27.578 -5.402 1 96.25 26 ASN B C 1
ATOM 2327 O O . ASN B 1 26 ? -24.359 27.891 -6.066 1 96.25 26 ASN B O 1
ATOM 2331 N N . SER B 1 27 ? -22.875 26.422 -5.395 1 94.88 27 SER B N 1
ATOM 2332 C CA . SER B 1 27 ? -23.516 25.328 -6.113 1 94.88 27 SER B CA 1
ATOM 2333 C C . SER B 1 27 ? -24.438 24.531 -5.195 1 94.88 27 SER B C 1
ATOM 2335 O O . SER B 1 27 ? -24.906 23.453 -5.566 1 94.88 27 SER B O 1
ATOM 2337 N N . GLY B 1 28 ? -24.547 24.922 -3.889 1 94.06 28 GLY B N 1
ATOM 2338 C CA . GLY B 1 28 ? -25.516 24.328 -2.975 1 94.06 28 GLY B CA 1
ATOM 2339 C C . GLY B 1 28 ? -24.906 23.328 -2.025 1 94.06 28 GLY B C 1
ATOM 2340 O O . GLY B 1 28 ? -25.625 22.641 -1.292 1 94.06 28 GLY B O 1
ATOM 2341 N N . ILE B 1 29 ? -23.578 23.234 -2.074 1 95.56 29 ILE B N 1
ATOM 2342 C CA . ILE B 1 29 ? -22.906 22.281 -1.213 1 95.56 29 ILE B CA 1
ATOM 2343 C C . ILE B 1 29 ? -21.984 23.016 -0.244 1 95.56 29 ILE B C 1
ATOM 2345 O O . ILE B 1 29 ? -21.031 23.688 -0.666 1 95.56 29 ILE B O 1
ATOM 2349 N N . GLN B 1 30 ? -22.25 22.938 0.979 1 96.75 30 GLN B N 1
ATOM 2350 C CA . GLN B 1 30 ? -21.328 23.453 1.992 1 96.75 30 GLN B CA 1
ATOM 2351 C C . GLN B 1 30 ? -20.406 22.328 2.506 1 96.75 30 GLN B C 1
ATOM 2353 O O . GLN B 1 30 ? -20.875 21.422 3.197 1 96.75 30 GLN B O 1
ATOM 2358 N N . PRO B 1 31 ? -19.141 22.375 2.213 1 98.5 31 PRO B N 1
ATOM 2359 C CA . PRO B 1 31 ? -18.234 21.344 2.736 1 98.5 31 PRO B CA 1
ATOM 2360 C C . PRO B 1 31 ? -18.266 21.25 4.258 1 98.5 31 PRO B C 1
ATOM 2362 O O . PRO B 1 31 ? -18.375 22.266 4.941 1 98.5 31 PRO B O 1
ATOM 2365 N N . ALA B 1 32 ? -18.156 20.078 4.789 1 98.69 32 ALA B N 1
ATOM 2366 C CA . ALA B 1 32 ? -18.266 19.891 6.23 1 98.69 32 ALA B CA 1
ATOM 2367 C C . ALA B 1 32 ? -17.297 18.828 6.727 1 98.69 32 ALA B C 1
ATOM 2369 O O . ALA B 1 32 ? -17.109 17.797 6.082 1 98.69 32 ALA B O 1
ATOM 2370 N N . LEU B 1 33 ? -16.656 19.125 7.836 1 98.69 33 LEU B N 1
ATOM 2371 C CA . LEU B 1 33 ? -15.727 18.219 8.5 1 98.69 33 LEU B CA 1
ATOM 2372 C C . LEU B 1 33 ? -16.172 17.938 9.938 1 98.69 33 LEU B C 1
ATOM 2374 O O . LEU B 1 33 ? -16.344 18.859 10.727 1 98.69 33 LEU B O 1
ATOM 2378 N N . ALA B 1 34 ? -16.422 16.672 10.203 1 98.69 34 ALA B N 1
ATOM 2379 C CA . ALA B 1 34 ? -16.688 16.25 11.57 1 98.69 34 ALA B CA 1
ATOM 2380 C C . ALA B 1 34 ? -15.414 15.797 12.266 1 98.69 34 ALA B C 1
ATOM 2382 O O . ALA B 1 34 ? -14.695 14.93 11.758 1 98.69 34 ALA B O 1
ATOM 2383 N N . VAL B 1 35 ? -15.117 16.391 13.391 1 97.81 35 VAL B N 1
ATOM 2384 C CA . VAL B 1 35 ? -13.953 16.016 14.18 1 97.81 35 VAL B CA 1
ATOM 2385 C C . VAL B 1 35 ? -14.398 15.422 15.516 1 97.81 35 VAL B C 1
ATOM 2387 O O . VAL B 1 35 ? -15.234 16 16.219 1 97.81 35 VAL B O 1
ATOM 2390 N N . ILE B 1 36 ? -13.859 14.281 15.805 1 97.94 36 ILE B N 1
ATOM 2391 C CA . ILE B 1 36 ? -14.195 13.594 17.047 1 97.94 36 ILE B CA 1
ATOM 2392 C C . ILE B 1 36 ? -12.969 13.555 17.953 1 97.94 36 ILE B C 1
ATOM 2394 O O . ILE B 1 36 ? -11.898 13.094 17.562 1 97.94 36 ILE B O 1
ATOM 2398 N N . LEU B 1 37 ? -13.109 14.055 19.109 1 97.31 37 LEU B N 1
ATOM 2399 C CA . LEU B 1 37 ? -12.094 14 20.156 1 97.31 37 LEU B CA 1
ATOM 2400 C C . LEU B 1 37 ? -12.578 13.188 21.344 1 97.31 37 LEU B C 1
ATOM 2402 O O . LEU B 1 37 ? -13.664 13.438 21.875 1 97.31 37 LEU B O 1
ATOM 2406 N N . VAL B 1 38 ? -11.82 12.156 21.672 1 96.94 38 VAL B N 1
ATOM 2407 C CA . VAL B 1 38 ? -12.148 11.344 22.828 1 96.94 38 VAL B CA 1
ATOM 2408 C C . VAL B 1 38 ? -11.133 11.602 23.953 1 96.94 38 VAL B C 1
ATOM 2410 O O . VAL B 1 38 ? -9.945 11.305 23.797 1 96.94 38 VAL B O 1
ATOM 2413 N N . GLY B 1 39 ? -11.648 12.109 25.047 1 92.88 39 GLY B N 1
ATOM 2414 C CA . GLY B 1 39 ? -10.773 12.359 26.188 1 92.88 39 GLY B CA 1
ATOM 2415 C C . GLY B 1 39 ? -10.305 13.797 26.266 1 92.88 39 GLY B C 1
ATOM 2416 O O . GLY B 1 39 ? -10.852 14.672 25.594 1 92.88 39 GLY B O 1
ATOM 2417 N N . GLU B 1 40 ? -9.297 14.039 27.203 1 85.94 40 GLU B N 1
ATOM 2418 C CA . GLU B 1 40 ? -8.953 15.414 27.531 1 85.94 40 GLU B CA 1
ATOM 2419 C C . GLU B 1 40 ? -7.465 15.672 27.344 1 85.94 40 GLU B C 1
ATOM 2421 O O . GLU B 1 40 ? -6.914 16.609 27.938 1 85.94 40 GLU B O 1
ATOM 2426 N N . ASP B 1 41 ? -6.863 14.859 26.5 1 86 41 ASP B N 1
ATOM 2427 C CA . ASP B 1 41 ? -5.445 15.086 26.25 1 86 41 ASP B CA 1
ATOM 2428 C C . ASP B 1 41 ? -5.199 16.516 25.75 1 86 41 ASP B C 1
ATOM 2430 O O . ASP B 1 41 ? -5.809 16.953 24.781 1 86 41 ASP B O 1
ATOM 2434 N N . LYS B 1 42 ? -4.328 17.266 26.422 1 84.69 42 LYS B N 1
ATOM 2435 C CA . LYS B 1 42 ? -4.117 18.672 26.156 1 84.69 42 LYS B CA 1
ATOM 2436 C C . LYS B 1 42 ? -3.609 18.906 24.734 1 84.69 42 LYS B C 1
ATOM 2438 O O . LYS B 1 42 ? -4.059 19.812 24.047 1 84.69 42 LYS B O 1
ATOM 2443 N N . ALA B 1 43 ? -2.639 18.125 24.328 1 81.25 43 ALA B N 1
ATOM 2444 C CA . ALA B 1 43 ? -2.104 18.234 22.984 1 81.25 43 ALA B CA 1
ATOM 2445 C C . ALA B 1 43 ? -3.195 18.016 21.938 1 81.25 43 ALA B C 1
ATOM 2447 O O . ALA B 1 43 ? -3.32 18.797 20.984 1 81.25 43 ALA B O 1
ATOM 2448 N N . SER B 1 44 ? -4.027 17.047 22.094 1 86.94 44 SER B N 1
ATOM 2449 C CA . SER B 1 44 ? -5.125 16.734 21.188 1 86.94 44 SER B CA 1
ATOM 2450 C C . SER B 1 44 ? -6.129 17.891 21.125 1 86.94 44 SER B C 1
ATOM 2452 O O . SER B 1 44 ? -6.59 18.25 20.047 1 86.94 44 SER B O 1
ATOM 2454 N N . GLN B 1 45 ? -6.371 18.453 22.266 1 88.94 45 GLN B N 1
ATOM 2455 C CA . GLN B 1 45 ? -7.309 19.562 22.328 1 88.94 45 GLN B CA 1
ATOM 2456 C C . GLN B 1 45 ? -6.793 20.75 21.516 1 88.94 45 GLN B C 1
ATOM 2458 O O . GLN B 1 45 ? -7.555 21.391 20.797 1 88.94 45 GLN B O 1
ATOM 2463 N N . THR B 1 46 ? -5.613 21.016 21.672 1 85.56 46 THR B N 1
ATOM 2464 C CA . THR B 1 46 ? -5.004 22.109 20.938 1 85.56 46 THR B CA 1
ATOM 2465 C C . THR B 1 46 ? -5.086 21.875 19.438 1 85.56 46 THR B C 1
ATOM 2467 O O . THR B 1 46 ? -5.438 22.781 18.672 1 85.56 46 THR B O 1
ATOM 2470 N N . TYR B 1 47 ? -4.762 20.672 19.031 1 85.69 47 TYR B N 1
ATOM 2471 C CA . TYR B 1 47 ? -4.789 20.344 17.609 1 85.69 47 TYR B CA 1
ATOM 2472 C C . TYR B 1 47 ? -6.203 20.438 17.062 1 85.69 47 TYR B C 1
ATOM 2474 O O . TYR B 1 47 ? -6.41 20.953 15.953 1 85.69 47 TYR B O 1
ATOM 2482 N N . VAL B 1 48 ? -7.129 19.953 17.812 1 89.88 48 VAL B N 1
ATOM 2483 C CA . VAL B 1 48 ? -8.523 19.969 17.391 1 89.88 48 VAL B CA 1
ATOM 2484 C C . VAL B 1 48 ? -9.016 21.406 17.266 1 89.88 48 VAL B C 1
ATOM 2486 O O . VAL B 1 48 ? -9.719 21.75 16.328 1 89.88 48 VAL B O 1
ATOM 2489 N N . ASN B 1 49 ? -8.617 22.203 18.188 1 90.62 49 ASN B N 1
ATOM 2490 C CA . ASN B 1 49 ? -8.984 23.609 18.141 1 90.62 49 ASN B CA 1
ATOM 2491 C C . ASN B 1 49 ? -8.391 24.297 16.906 1 90.62 49 ASN B C 1
ATOM 2493 O O . ASN B 1 49 ? -9.055 25.109 16.266 1 90.62 49 ASN B O 1
ATOM 2497 N N . SER B 1 50 ? -7.23 23.938 16.625 1 90.56 50 SER B N 1
ATOM 2498 C CA . SER B 1 50 ? -6.582 24.484 15.43 1 90.56 50 SER B CA 1
ATOM 2499 C C . SER B 1 50 ? -7.324 24.078 14.164 1 90.56 50 SER B C 1
ATOM 2501 O O . SER B 1 50 ? -7.488 24.875 13.25 1 90.56 50 SER B O 1
ATOM 2503 N N . LYS B 1 51 ? -7.766 22.844 14.125 1 92.88 51 LYS B N 1
ATOM 2504 C CA . LYS B 1 51 ? -8.531 22.359 12.984 1 92.88 51 LYS B CA 1
ATOM 2505 C C . LYS B 1 51 ? -9.844 23.125 12.828 1 92.88 51 LYS B C 1
ATOM 2507 O O . LYS B 1 51 ? -10.234 23.484 11.719 1 92.88 51 LYS B O 1
ATOM 2512 N N . GLU B 1 52 ? -10.477 23.344 13.969 1 95.06 52 GLU B N 1
ATOM 2513 C CA . GLU B 1 52 ? -11.734 24.078 13.953 1 95.06 52 GLU B CA 1
ATOM 2514 C C . GLU B 1 52 ? -11.547 25.5 13.422 1 95.06 52 GLU B C 1
ATOM 2516 O O . GLU B 1 52 ? -12.305 25.953 12.57 1 95.06 52 GLU B O 1
ATOM 2521 N N . LYS B 1 53 ? -10.578 26.125 13.883 1 96.25 53 LYS B N 1
ATOM 2522 C CA . LYS B 1 53 ? -10.281 27.484 13.453 1 96.25 53 LYS B CA 1
ATOM 2523 C C . LYS B 1 53 ? -9.977 27.531 11.961 1 96.25 53 LYS B C 1
ATOM 2525 O O . LYS B 1 53 ? -10.453 28.422 11.25 1 96.25 53 LYS B O 1
ATOM 2530 N N . ALA B 1 54 ? -9.211 26.609 11.531 1 96.88 54 ALA B N 1
ATOM 2531 C CA . ALA B 1 54 ? -8.836 26.547 10.117 1 96.88 54 ALA B CA 1
ATOM 2532 C C . ALA B 1 54 ? -10.055 26.297 9.242 1 96.88 54 ALA B C 1
ATOM 2534 O O . ALA B 1 54 ? -10.195 26.906 8.18 1 96.88 54 ALA B O 1
ATOM 2535 N N . CYS B 1 55 ? -10.945 25.438 9.656 1 97.69 55 CYS B N 1
ATOM 2536 C CA . CYS B 1 55 ? -12.18 25.156 8.93 1 97.69 55 CYS B CA 1
ATOM 2537 C C . CYS B 1 55 ? -13 26.438 8.766 1 97.69 55 CYS B C 1
ATOM 2539 O O . CYS B 1 55 ? -13.406 26.781 7.652 1 97.69 55 CYS B O 1
ATOM 2541 N N . ASN B 1 56 ? -13.172 27.109 9.883 1 97.19 56 ASN B N 1
ATOM 2542 C CA . ASN B 1 56 ? -13.969 28.328 9.867 1 97.19 56 ASN B CA 1
ATOM 2543 C C . ASN B 1 56 ? -13.359 29.391 8.953 1 97.19 56 ASN B C 1
ATOM 2545 O O . ASN B 1 56 ? -14.062 30.031 8.164 1 97.19 56 ASN B O 1
ATOM 2549 N N . ALA B 1 57 ? -12.117 29.484 9.031 1 97.75 57 ALA B N 1
ATOM 2550 C CA . ALA B 1 57 ? -11.406 30.469 8.219 1 97.75 57 ALA B CA 1
ATOM 2551 C C . ALA B 1 57 ? -11.523 30.156 6.734 1 97.75 57 ALA B C 1
ATOM 2553 O O . ALA B 1 57 ? -11.469 31.047 5.891 1 97.75 57 ALA B O 1
ATOM 2554 N N . CYS B 1 58 ? -11.75 28.906 6.355 1 98.25 58 CYS B N 1
ATOM 2555 C CA . CYS B 1 58 ? -11.773 28.469 4.965 1 98.25 58 CYS B CA 1
ATOM 2556 C C . CYS B 1 58 ? -13.195 28.172 4.504 1 98.25 58 CYS B C 1
ATOM 2558 O O . CYS B 1 58 ? -13.398 27.531 3.469 1 98.25 58 CYS B O 1
ATOM 2560 N N . GLU B 1 59 ? -14.18 28.562 5.332 1 97.75 59 GLU B N 1
ATOM 2561 C CA . GLU B 1 59 ? -15.586 28.422 4.977 1 97.75 59 GLU B CA 1
ATOM 2562 C C . GLU B 1 59 ? -16 26.969 4.902 1 97.75 59 GLU B C 1
ATOM 2564 O O . GLU B 1 59 ? -16.812 26.578 4.051 1 97.75 59 GLU B O 1
ATOM 2569 N N . ILE B 1 60 ? -15.383 26.141 5.695 1 98.44 60 ILE B N 1
ATOM 2570 C CA . ILE B 1 60 ? -15.773 24.75 5.883 1 98.44 60 ILE B CA 1
ATOM 2571 C C . ILE B 1 60 ? -16.531 24.594 7.199 1 98.44 60 ILE B C 1
ATOM 2573 O O . ILE B 1 60 ? -16.062 25.062 8.242 1 98.44 60 ILE B O 1
ATOM 2577 N N . ARG B 1 61 ? -17.719 24.031 7.137 1 98.19 61 ARG B N 1
ATOM 2578 C CA . ARG B 1 61 ? -18.484 23.797 8.359 1 98.19 61 ARG B CA 1
ATOM 2579 C C . ARG B 1 61 ? -17.781 22.781 9.25 1 98.19 61 ARG B C 1
ATOM 2581 O O . ARG B 1 61 ? -17.438 21.672 8.797 1 98.19 61 ARG B O 1
ATOM 2588 N N . SER B 1 62 ? -17.484 23.203 10.445 1 97.94 62 SER B N 1
ATOM 2589 C CA . SER B 1 62 ? -16.812 22.344 11.398 1 97.94 62 SER B CA 1
ATOM 2590 C C . SER B 1 62 ? -17.781 21.828 12.461 1 97.94 62 SER B C 1
ATOM 2592 O O . SER B 1 62 ? -18.453 22.609 13.125 1 97.94 62 SER B O 1
ATOM 2594 N N . ILE B 1 63 ? -17.906 20.531 12.602 1 97.56 63 ILE B N 1
ATOM 2595 C CA . ILE B 1 63 ? -18.734 19.906 13.625 1 97.56 63 ILE B CA 1
ATOM 2596 C C . ILE B 1 63 ? -17.859 19.141 14.617 1 97.56 63 ILE B C 1
ATOM 2598 O O . ILE B 1 63 ? -17.25 18.125 14.266 1 97.56 63 ILE B O 1
ATOM 2602 N N . MET B 1 64 ? -17.859 19.625 15.836 1 96.44 64 MET B N 1
ATOM 2603 C CA . MET B 1 64 ? -16.984 19.047 16.844 1 96.44 64 MET B CA 1
ATOM 2604 C C . MET B 1 64 ? -17.766 18.125 17.781 1 96.44 64 MET B C 1
ATOM 2606 O O . MET B 1 64 ? -18.828 18.516 18.297 1 96.44 64 MET B O 1
ATOM 2610 N N . HIS B 1 65 ? -17.234 16.906 17.906 1 97.25 65 HIS B N 1
ATOM 2611 C CA . HIS B 1 65 ? -17.75 15.961 18.891 1 97.25 65 HIS B CA 1
ATOM 2612 C C . HIS B 1 65 ? -16.719 15.695 19.984 1 97.25 65 HIS B C 1
ATOM 2614 O O . HIS B 1 65 ? -15.703 15.039 19.75 1 97.25 65 HIS B O 1
ATOM 2620 N N . ARG B 1 66 ? -16.984 16.203 21.141 1 96.31 66 ARG B N 1
ATOM 2621 C CA . ARG B 1 66 ? -16.125 15.977 22.297 1 96.31 66 ARG B CA 1
ATOM 2622 C C . ARG B 1 66 ? -16.734 14.922 23.219 1 96.31 66 ARG B C 1
ATOM 2624 O O . ARG B 1 66 ? -17.797 15.133 23.812 1 96.31 66 ARG B O 1
ATOM 2631 N N . LEU B 1 67 ? -16.047 13.867 23.281 1 97.69 67 LEU B N 1
ATOM 2632 C CA . LEU B 1 67 ? -16.516 12.734 24.062 1 97.69 67 LEU B CA 1
ATOM 2633 C C . LEU B 1 67 ? -15.625 12.508 25.281 1 97.69 67 LEU B C 1
ATOM 2635 O O . LEU B 1 67 ? -14.422 12.766 25.234 1 97.69 67 LEU B O 1
ATOM 2639 N N . PRO B 1 68 ? -16.219 12.047 26.391 1 96.69 68 PRO B N 1
ATOM 2640 C CA . PRO B 1 68 ? -15.398 11.766 27.578 1 96.69 68 PRO B CA 1
ATOM 2641 C C . PRO B 1 68 ? -14.445 10.594 27.375 1 96.69 68 PRO B C 1
ATOM 2643 O O . PRO B 1 68 ? -14.664 9.758 26.5 1 96.69 68 PRO B O 1
ATOM 2646 N N . GLU B 1 69 ? -13.43 10.555 28.188 1 96 69 GLU B N 1
ATOM 2647 C CA . GLU B 1 69 ? -12.383 9.539 28.109 1 96 69 GLU B CA 1
ATOM 2648 C C . GLU B 1 69 ? -12.953 8.141 28.281 1 96 69 GLU B C 1
ATOM 2650 O O . GLU B 1 69 ? -12.422 7.176 27.734 1 96 69 GLU B O 1
ATOM 2655 N N . ASN B 1 70 ? -14.086 8.047 29.031 1 96.81 70 ASN B N 1
ATOM 2656 C CA . ASN B 1 70 ? -14.648 6.734 29.344 1 96.81 70 ASN B CA 1
ATOM 2657 C C . ASN B 1 70 ? -15.625 6.273 28.266 1 96.81 70 ASN B C 1
ATOM 2659 O O . ASN B 1 70 ? -16.297 5.254 28.422 1 96.81 70 ASN B O 1
ATOM 2663 N N . THR B 1 71 ? -15.695 7.051 27.172 1 97.88 71 THR B N 1
ATOM 2664 C CA . THR B 1 71 ? -16.516 6.629 26.047 1 97.88 71 THR B CA 1
ATOM 2665 C C . THR B 1 71 ? -16.141 5.215 25.609 1 97.88 71 THR B C 1
ATOM 2667 O O . THR B 1 71 ? -14.969 4.879 25.5 1 97.88 71 THR B O 1
ATOM 2670 N N . SER B 1 72 ? -17.188 4.402 25.406 1 98.06 72 SER B N 1
ATOM 2671 C CA . SER B 1 72 ? -16.922 3.037 24.969 1 98.06 72 SER B CA 1
ATOM 2672 C C . SER B 1 72 ? -16.641 2.982 23.469 1 98.06 72 SER B C 1
ATOM 2674 O O . SER B 1 72 ? -17.016 3.887 22.719 1 98.06 72 SER B O 1
ATOM 2676 N N . GLU B 1 73 ? -15.953 1.945 23.062 1 98.19 73 GLU B N 1
ATOM 2677 C CA . GLU B 1 73 ? -15.703 1.721 21.641 1 98.19 73 GLU B CA 1
ATOM 2678 C C . GLU B 1 73 ? -17.016 1.688 20.859 1 98.19 73 GLU B C 1
ATOM 2680 O O . GLU B 1 73 ? -17.109 2.289 19.781 1 98.19 73 GLU B O 1
ATOM 2685 N N . ASN B 1 74 ? -18.031 1.004 21.422 1 98.31 74 ASN B N 1
ATOM 2686 C CA . ASN B 1 74 ? -19.312 0.878 20.75 1 98.31 74 ASN B CA 1
ATOM 2687 C C . ASN B 1 74 ? -19.984 2.236 20.562 1 98.31 74 ASN B C 1
ATOM 2689 O O . ASN B 1 74 ? -20.594 2.498 19.531 1 98.31 74 ASN B O 1
ATOM 2693 N N . GLU B 1 75 ? -19.906 3.025 21.578 1 98.31 75 GLU B N 1
ATOM 2694 C CA . GLU B 1 75 ? -20.484 4.367 21.5 1 98.31 75 GLU B CA 1
ATOM 2695 C C . GLU B 1 75 ? -19.812 5.191 20.406 1 98.31 75 GLU B C 1
ATOM 2697 O O . GLU B 1 75 ? -20.469 5.883 19.641 1 98.31 75 GLU B O 1
ATOM 2702 N N . LEU B 1 76 ? -18.5 5.109 20.375 1 98.44 76 LEU B N 1
ATOM 2703 C CA . LEU B 1 76 ? -17.75 5.824 19.359 1 98.44 76 LEU B CA 1
ATOM 2704 C C . LEU B 1 76 ? -18.094 5.316 17.969 1 98.44 76 LEU B C 1
ATOM 2706 O O . LEU B 1 76 ? -18.344 6.109 17.047 1 98.44 76 LEU B O 1
ATOM 2710 N N . LEU B 1 77 ? -18.172 3.998 17.781 1 98.62 77 LEU B N 1
ATOM 2711 C CA . LEU B 1 77 ? -18.5 3.4 16.5 1 98.62 77 LEU B CA 1
ATOM 2712 C C . LEU B 1 77 ? -19.906 3.799 16.062 1 98.62 77 LEU B C 1
ATOM 2714 O O . LEU B 1 77 ? -20.141 4.043 14.875 1 98.62 77 LEU B O 1
ATOM 2718 N N . ALA B 1 78 ? -20.828 3.9 17 1 98.5 78 ALA B N 1
ATOM 2719 C CA . ALA B 1 78 ? -22.203 4.312 16.688 1 98.5 78 ALA B CA 1
ATOM 2720 C C . ALA B 1 78 ? -22.234 5.75 16.172 1 98.5 78 ALA B C 1
ATOM 2722 O O . ALA B 1 78 ? -22.953 6.055 15.227 1 98.5 78 ALA B O 1
ATOM 2723 N N . LEU B 1 79 ? -21.453 6.566 16.828 1 98.62 79 LEU B N 1
ATOM 2724 C CA . LEU B 1 79 ? -21.359 7.949 16.375 1 98.62 79 LEU B CA 1
ATOM 2725 C C . LEU B 1 79 ? -20.812 8.023 14.953 1 98.62 79 LEU B C 1
ATOM 2727 O O . LEU B 1 79 ? -21.344 8.75 14.109 1 98.62 79 LEU B O 1
ATOM 2731 N N . ILE B 1 80 ? -19.781 7.258 14.656 1 98.75 80 ILE B N 1
ATOM 2732 C CA . ILE B 1 80 ? -19.156 7.234 13.336 1 98.75 80 ILE B CA 1
ATOM 2733 C C . ILE B 1 80 ? -20.172 6.742 12.297 1 98.75 80 ILE B C 1
ATOM 2735 O O . ILE B 1 80 ? -20.234 7.281 11.188 1 98.75 80 ILE B O 1
ATOM 2739 N N . ASP B 1 81 ? -20.953 5.781 12.688 1 98.56 81 ASP B N 1
ATOM 2740 C CA . ASP B 1 81 ? -21.984 5.27 11.797 1 98.56 81 ASP B CA 1
ATOM 2741 C C . ASP B 1 81 ? -22.984 6.367 11.422 1 98.56 81 ASP B C 1
ATOM 2743 O O . ASP B 1 81 ? -23.359 6.492 10.25 1 98.56 81 ASP B O 1
ATOM 2747 N N . VAL B 1 82 ? -23.375 7.117 12.422 1 98.56 82 VAL B N 1
ATOM 2748 C CA . VAL B 1 82 ? -24.297 8.227 12.203 1 98.56 82 VAL B CA 1
ATOM 2749 C C . VAL B 1 82 ? -23.672 9.242 11.25 1 98.56 82 VAL B C 1
ATOM 2751 O O . VAL B 1 82 ? -24.312 9.688 10.297 1 98.56 82 VAL B O 1
ATOM 2754 N N . LEU B 1 83 ? -22.438 9.516 11.438 1 98.69 83 LEU B N 1
ATOM 2755 C CA . LEU B 1 83 ? -21.734 10.5 10.617 1 98.69 83 LEU B CA 1
ATOM 2756 C C . LEU B 1 83 ? -21.531 9.969 9.195 1 98.69 83 LEU B C 1
ATOM 2758 O O . LEU B 1 83 ? -21.594 10.734 8.234 1 98.69 83 LEU B O 1
ATOM 2762 N N . ASN B 1 84 ? -21.281 8.703 9.047 1 98.62 84 ASN B N 1
ATOM 2763 C CA . ASN B 1 84 ? -21.156 8.07 7.738 1 98.62 84 ASN B CA 1
ATOM 2764 C C . ASN B 1 84 ? -22.422 8.25 6.898 1 98.62 84 ASN B C 1
ATOM 2766 O O . ASN B 1 84 ? -22.344 8.438 5.684 1 98.62 84 ASN B O 1
ATOM 2770 N N . LEU B 1 85 ? -23.516 8.242 7.504 1 97.88 85 LEU B N 1
ATOM 2771 C CA . LEU B 1 85 ? -24.812 8.242 6.812 1 97.88 85 LEU B CA 1
ATOM 2772 C C . LEU B 1 85 ? -25.312 9.664 6.594 1 97.88 85 LEU B C 1
ATOM 2774 O O . LEU B 1 85 ? -26.266 9.883 5.852 1 97.88 85 LEU B O 1
ATOM 2778 N N . ASP B 1 86 ? -24.703 10.625 7.27 1 97.69 86 ASP B N 1
ATOM 2779 C CA . ASP B 1 86 ? -25.109 12.023 7.16 1 97.69 86 ASP B CA 1
ATOM 2780 C C . ASP B 1 86 ? -24.562 12.648 5.883 1 97.69 86 ASP B C 1
ATOM 2782 O O . ASP B 1 86 ? -23.375 12.969 5.797 1 97.69 86 ASP B O 1
ATOM 2786 N N . ASP B 1 87 ? -25.344 12.914 4.91 1 95.31 87 ASP B N 1
ATOM 2787 C CA . ASP B 1 87 ? -24.938 13.398 3.592 1 95.31 87 ASP B CA 1
ATOM 2788 C C . ASP B 1 87 ? -24.375 14.812 3.668 1 95.31 87 ASP B C 1
ATOM 2790 O O . ASP B 1 87 ? -23.75 15.289 2.719 1 95.31 87 ASP B O 1
ATOM 2794 N N . SER B 1 88 ? -24.672 15.438 4.855 1 96.19 88 SER B N 1
ATOM 2795 C CA . SER B 1 88 ? -24.188 16.812 4.984 1 96.19 88 SER B CA 1
ATOM 2796 C C . SER B 1 88 ? -22.734 16.844 5.469 1 96.19 88 SER B C 1
ATOM 2798 O O . SER B 1 88 ? -22.125 17.906 5.535 1 96.19 88 SER B O 1
ATOM 2800 N N . ILE B 1 89 ? -22.172 15.641 5.82 1 98.25 89 ILE B N 1
ATOM 2801 C CA . ILE B 1 89 ? -20.797 15.531 6.293 1 98.25 89 ILE B CA 1
ATOM 2802 C C . ILE B 1 89 ? -19.906 15 5.176 1 98.25 89 ILE B C 1
ATOM 2804 O O . ILE B 1 89 ? -20.219 13.977 4.559 1 98.25 89 ILE B O 1
ATOM 2808 N N . ASP B 1 90 ? -18.797 15.672 4.941 1 98.56 90 ASP B N 1
ATOM 2809 C CA . ASP B 1 90 ? -17.906 15.273 3.854 1 98.56 90 ASP B CA 1
ATOM 2810 C C . ASP B 1 90 ? -16.672 14.562 4.391 1 98.56 90 ASP B C 1
ATOM 2812 O O . ASP B 1 90 ? -16.109 13.68 3.73 1 98.56 90 ASP B O 1
ATOM 2816 N N . GLY B 1 91 ? -16.234 14.977 5.488 1 98.69 91 GLY B N 1
ATOM 2817 C CA . GLY B 1 91 ? -15.062 14.359 6.105 1 98.69 91 GLY B CA 1
ATOM 2818 C C . GLY B 1 91 ? -15.281 13.984 7.559 1 98.69 91 GLY B C 1
ATOM 2819 O O . GLY B 1 91 ? -15.992 14.688 8.281 1 98.69 91 GLY B O 1
ATOM 2820 N N . ILE B 1 92 ? -14.703 12.922 7.98 1 98.75 92 ILE B N 1
ATOM 2821 C CA . ILE B 1 92 ? -14.703 12.492 9.375 1 98.75 92 ILE B CA 1
ATOM 2822 C C . ILE B 1 92 ? -13.266 12.281 9.852 1 98.75 92 ILE B C 1
ATOM 2824 O O . ILE B 1 92 ? -12.484 11.594 9.195 1 98.75 92 ILE B O 1
ATOM 2828 N N . LEU B 1 93 ? -12.914 12.914 10.891 1 97.5 93 LEU B N 1
ATOM 2829 C CA . LEU B 1 93 ? -11.602 12.773 11.508 1 97.5 93 LEU B CA 1
ATOM 2830 C C . LEU B 1 93 ? -11.727 12.406 12.984 1 97.5 93 LEU B C 1
ATOM 2832 O O . LEU B 1 93 ? -12.414 13.094 13.742 1 97.5 93 LEU B O 1
ATOM 2836 N N . VAL B 1 94 ? -11.172 11.32 13.344 1 96.88 94 VAL B N 1
ATOM 2837 C CA . VAL B 1 94 ? -11.039 10.961 14.75 1 96.88 94 VAL B CA 1
ATOM 2838 C C . VAL B 1 94 ? -9.625 11.289 15.234 1 96.88 94 VAL B C 1
ATOM 2840 O O . VAL B 1 94 ? -8.648 10.742 14.727 1 96.88 94 VAL B O 1
ATOM 2843 N N . GLN B 1 95 ? -9.578 12.18 16.141 1 94.5 95 GLN B N 1
ATOM 2844 C CA . GLN B 1 95 ? -8.281 12.609 16.641 1 94.5 95 GLN B CA 1
ATOM 2845 C C . GLN B 1 95 ? -7.586 11.484 17.406 1 94.5 95 GLN B C 1
ATOM 2847 O O . GLN B 1 95 ? -8.18 10.859 18.281 1 94.5 95 GLN B O 1
ATOM 2852 N N . LEU B 1 96 ? -6.387 11.242 17.031 1 90.25 96 LEU B N 1
ATOM 2853 C CA . LEU B 1 96 ? -5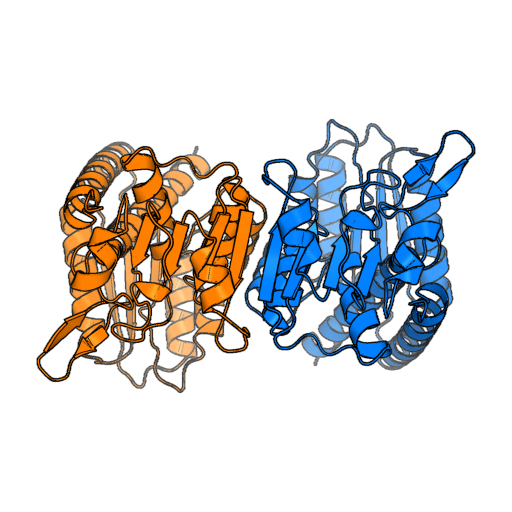.562 10.25 17.719 1 90.25 96 LEU B CA 1
ATOM 2854 C C . LEU B 1 96 ? -4.574 10.938 18.656 1 90.25 96 LEU B C 1
ATOM 2856 O O . LEU B 1 96 ? -4.188 12.086 18.438 1 90.25 96 LEU B O 1
ATOM 2860 N N . PRO B 1 97 ? -4.133 10.188 19.734 1 90.19 97 PRO B N 1
ATOM 2861 C CA . PRO B 1 97 ? -4.449 8.797 20.062 1 90.19 97 PRO B CA 1
ATOM 2862 C C . PRO B 1 97 ? -5.797 8.648 20.75 1 90.19 97 PRO B C 1
ATOM 2864 O O . PRO B 1 97 ? -6.332 9.625 21.297 1 90.19 97 PRO B O 1
ATOM 2867 N N . LEU B 1 98 ? -6.324 7.488 20.719 1 95.38 98 LEU B N 1
ATOM 2868 C CA . LEU B 1 98 ? -7.539 7.125 21.438 1 95.38 98 LEU B CA 1
ATOM 2869 C C . LEU B 1 98 ? -7.203 6.488 22.781 1 95.38 98 LEU B C 1
ATOM 2871 O O . LEU B 1 98 ? -6.09 6.004 22.984 1 95.38 98 LEU B O 1
ATOM 2875 N N . PRO B 1 99 ? -8.18 6.633 23.703 1 95.19 99 PRO B N 1
ATOM 2876 C CA . PRO B 1 99 ? -7.973 5.879 24.938 1 95.19 99 PRO B CA 1
ATOM 2877 C C . PRO B 1 99 ? -7.633 4.414 24.688 1 95.19 99 PRO B C 1
ATOM 2879 O O . PRO B 1 99 ? -8.062 3.842 23.672 1 95.19 99 PRO B O 1
ATOM 2882 N N . LYS B 1 100 ? -6.93 3.738 25.594 1 94.56 100 LYS B N 1
ATOM 2883 C CA . LYS B 1 100 ? -6.328 2.42 25.422 1 94.56 100 LYS B CA 1
ATOM 2884 C C . LYS B 1 100 ? -7.395 1.357 25.156 1 94.56 100 LYS B C 1
ATOM 2886 O O . LYS B 1 100 ? -7.133 0.357 24.484 1 94.56 100 LYS B O 1
ATOM 2891 N N . HIS B 1 101 ? -8.586 1.609 25.766 1 96.94 101 HIS B N 1
ATOM 2892 C CA . HIS B 1 101 ? -9.609 0.579 25.688 1 96.94 101 HIS B CA 1
ATOM 2893 C C . HIS B 1 101 ? -10.328 0.623 24.344 1 96.94 101 HIS B C 1
ATOM 2895 O O . HIS B 1 101 ? -11.18 -0.222 24.047 1 96.94 101 HIS B O 1
ATOM 2901 N N . ILE B 1 102 ? -9.992 1.589 23.453 1 97.25 102 ILE B N 1
ATOM 2902 C CA . ILE B 1 102 ? -10.609 1.713 22.141 1 97.25 102 ILE B CA 1
ATOM 2903 C C . ILE B 1 102 ? -9.586 1.353 21.062 1 97.25 102 ILE B C 1
ATOM 2905 O O . ILE B 1 102 ? -8.484 1.896 21.031 1 97.25 102 ILE B O 1
ATOM 2909 N N . SER B 1 103 ? -9.961 0.436 20.156 1 96.38 103 SER B N 1
ATOM 2910 C CA . SER B 1 103 ? -9.094 0.029 19.062 1 96.38 103 SER B CA 1
ATOM 2911 C C . SER B 1 103 ? -9.047 1.086 17.969 1 96.38 103 SER B C 1
ATOM 2913 O O . SER B 1 103 ? -10.047 1.304 17.266 1 96.38 103 SER B O 1
ATOM 2915 N N . GLU B 1 104 ? -7.949 1.703 17.766 1 94.44 104 GLU B N 1
ATOM 2916 C CA . GLU B 1 104 ? -7.793 2.682 16.703 1 94.44 104 GLU B CA 1
ATOM 2917 C C . GLU B 1 104 ? -8.078 2.059 15.336 1 94.44 104 GLU B C 1
ATOM 2919 O O . GLU B 1 104 ? -8.703 2.688 14.477 1 94.44 104 GLU B O 1
ATOM 2924 N N . GLN B 1 105 ? -7.637 0.833 15.18 1 93.19 105 GLN B N 1
ATOM 2925 C CA . GLN B 1 105 ? -7.824 0.135 13.914 1 93.19 105 GLN B CA 1
ATOM 2926 C C . GLN B 1 105 ? -9.312 -0.04 13.602 1 93.19 105 GLN B C 1
ATOM 2928 O O . GLN B 1 105 ? -9.742 0.208 12.469 1 93.19 105 GLN B O 1
ATOM 2933 N N . LYS B 1 106 ? -10.062 -0.464 14.578 1 95.75 106 LYS B N 1
ATOM 2934 C CA . LYS B 1 106 ? -11.5 -0.645 14.398 1 95.75 106 LYS B CA 1
ATOM 2935 C C . LYS B 1 106 ? -12.18 0.676 14.047 1 95.75 106 LYS B C 1
ATOM 2937 O O . LYS B 1 106 ? -13.055 0.719 13.18 1 95.75 106 LYS B O 1
ATOM 2942 N N . VAL B 1 107 ? -11.711 1.68 14.703 1 97.31 107 VAL B N 1
ATOM 2943 C CA . VAL B 1 107 ? -12.305 3 14.5 1 97.31 107 VAL B CA 1
ATOM 2944 C C . VAL B 1 107 ? -12.008 3.48 13.078 1 97.31 107 VAL B C 1
ATOM 2946 O O . VAL B 1 107 ? -12.914 3.898 12.352 1 97.31 107 VAL B O 1
ATOM 2949 N N . ILE B 1 108 ? -10.805 3.387 12.617 1 95.56 108 ILE B N 1
ATOM 2950 C CA . ILE B 1 108 ? -10.398 3.814 11.281 1 95.56 108 ILE B CA 1
ATOM 2951 C C . ILE B 1 108 ? -11.18 3.029 10.227 1 95.56 108 ILE B C 1
ATOM 2953 O O . ILE B 1 108 ? -11.664 3.602 9.25 1 95.56 108 ILE B O 1
ATOM 2957 N N . LYS B 1 109 ? -11.328 1.788 10.492 1 95.44 109 LYS B N 1
ATOM 2958 C CA . LYS B 1 109 ? -12.031 0.902 9.562 1 95.44 109 LYS B CA 1
ATOM 2959 C C . LYS B 1 109 ? -13.508 1.276 9.461 1 95.44 109 LYS B C 1
ATOM 2961 O O . LYS B 1 109 ? -14.148 1.026 8.438 1 95.44 109 LYS B O 1
ATOM 2966 N N . SER B 1 110 ? -14.047 1.868 10.5 1 97.75 110 SER B N 1
ATOM 2967 C CA . SER B 1 110 ? -15.477 2.156 10.562 1 97.75 110 SER B CA 1
ATOM 2968 C C . SER B 1 110 ? -15.812 3.441 9.82 1 97.75 110 SER B C 1
ATOM 2970 O O . SER B 1 110 ? -16.984 3.701 9.516 1 97.75 110 SER B O 1
ATOM 2972 N N . ILE B 1 111 ? -14.82 4.23 9.531 1 98.38 111 ILE B N 1
ATOM 2973 C CA . ILE B 1 111 ? -15.047 5.461 8.781 1 98.38 111 ILE B CA 1
ATOM 2974 C C . ILE B 1 111 ? -15.195 5.145 7.297 1 98.38 111 ILE B C 1
ATOM 2976 O O . ILE B 1 111 ? -14.367 4.438 6.719 1 98.38 111 ILE B O 1
ATOM 2980 N N . SER B 1 112 ? -16.266 5.664 6.691 1 98.12 112 SER B N 1
ATOM 2981 C CA . SER B 1 112 ? -16.438 5.484 5.25 1 98.12 112 SER B CA 1
ATOM 2982 C C . SER B 1 112 ? -15.188 5.934 4.492 1 98.12 112 SER B C 1
ATOM 2984 O O . SER B 1 112 ? -14.672 7.027 4.73 1 98.12 112 SER B O 1
ATOM 2986 N N . PRO B 1 113 ? -14.727 5.086 3.539 1 97.75 113 PRO B N 1
ATOM 2987 C CA . PRO B 1 113 ? -13.562 5.504 2.758 1 97.75 113 PRO B CA 1
ATOM 2988 C C . PRO B 1 113 ? -13.789 6.816 2.008 1 97.75 113 PRO B C 1
ATOM 2990 O O . PRO B 1 113 ? -12.836 7.531 1.699 1 97.75 113 PRO B O 1
ATOM 2993 N N . PHE B 1 114 ? -15.023 7.121 1.763 1 97.5 114 PHE B N 1
ATOM 2994 C CA . PHE B 1 114 ? -15.367 8.312 0.996 1 97.5 114 PHE B CA 1
ATOM 2995 C C . PHE B 1 114 ? -15.391 9.547 1.892 1 97.5 114 PHE B C 1
ATOM 2997 O O . PHE B 1 114 ? -15.469 10.672 1.402 1 97.5 114 PHE B O 1
ATOM 3004 N N . LYS B 1 115 ? -15.32 9.336 3.207 1 98.56 115 LYS B N 1
ATOM 3005 C CA . LYS B 1 115 ? -15.281 10.445 4.156 1 98.56 115 LYS B CA 1
ATOM 3006 C C . LYS B 1 115 ? -13.984 10.422 4.969 1 98.56 115 LYS B C 1
ATOM 3008 O O . LYS B 1 115 ? -13.82 11.219 5.898 1 98.56 115 LYS B O 1
ATOM 3013 N N . ASP B 1 116 ? -13.117 9.5 4.664 1 98.5 116 ASP B N 1
ATOM 3014 C CA . ASP B 1 116 ? -11.82 9.344 5.328 1 98.5 116 ASP B CA 1
ATOM 3015 C C . ASP B 1 116 ? -10.82 10.383 4.832 1 98.5 116 ASP B C 1
ATOM 3017 O O . ASP B 1 116 ? -9.859 10.055 4.137 1 98.5 116 ASP B O 1
ATOM 3021 N N . VAL B 1 117 ? -10.938 11.547 5.27 1 98.44 117 VAL B N 1
ATOM 3022 C CA . VAL B 1 117 ? -10.172 12.664 4.727 1 98.44 117 VAL B CA 1
ATOM 3023 C C . VAL B 1 117 ? -8.758 12.664 5.316 1 98.44 117 VAL B C 1
ATOM 3025 O O . VAL B 1 117 ? -7.887 13.406 4.863 1 98.44 117 VAL B O 1
ATOM 3028 N N . ASP B 1 118 ? -8.5 11.766 6.293 1 96.75 118 ASP B N 1
ATOM 3029 C CA . ASP B 1 118 ? -7.145 11.539 6.773 1 96.75 118 ASP B CA 1
ATOM 3030 C C . ASP B 1 118 ? -6.414 10.516 5.91 1 96.75 118 ASP B C 1
ATOM 3032 O O . ASP B 1 118 ? -5.191 10.383 5.984 1 96.75 118 ASP B O 1
ATOM 3036 N N . GLY B 1 119 ? -7.145 9.773 5.16 1 97.75 119 GLY B N 1
ATOM 3037 C CA . GLY B 1 119 ? -6.586 8.852 4.184 1 97.75 119 GLY B CA 1
ATOM 3038 C C . GLY B 1 119 ? -6.051 7.574 4.801 1 97.75 119 GLY B C 1
ATOM 3039 O O . GLY B 1 119 ? -5.086 6.992 4.305 1 97.75 119 GLY B O 1
ATOM 3040 N N . PHE B 1 120 ? -6.672 7.141 5.938 1 97 120 PHE B N 1
ATOM 3041 C CA . PHE B 1 120 ? -6.078 6.027 6.668 1 97 120 PHE B CA 1
ATOM 3042 C C . PHE B 1 120 ? -6.805 4.727 6.363 1 97 120 PHE B C 1
ATOM 3044 O O . PHE B 1 120 ? -6.305 3.643 6.668 1 97 120 PHE B O 1
ATOM 3051 N N . HIS B 1 121 ? -8.008 4.863 5.77 1 97.44 121 HIS B N 1
ATOM 3052 C CA . HIS B 1 121 ? -8.781 3.666 5.469 1 97.44 121 HIS B CA 1
ATOM 3053 C C . HIS B 1 121 ? -8.031 2.756 4.496 1 97.44 121 HIS B C 1
ATOM 3055 O O . HIS B 1 121 ? -7.352 3.238 3.59 1 97.44 121 HIS B O 1
ATOM 3061 N N . ALA B 1 122 ? -8.242 1.477 4.613 1 97.44 122 ALA B N 1
ATOM 3062 C CA . ALA B 1 122 ? -7.555 0.492 3.781 1 97.44 122 ALA B CA 1
ATOM 3063 C C . ALA B 1 122 ? -7.797 0.759 2.299 1 97.44 122 ALA B C 1
ATOM 3065 O O . ALA B 1 122 ? -6.891 0.616 1.477 1 97.44 122 ALA B O 1
ATOM 3066 N N . ILE B 1 123 ? -8.953 1.157 1.952 1 97.44 123 ILE B N 1
ATOM 3067 C CA . ILE B 1 123 ? -9.305 1.435 0.563 1 97.44 123 ILE B CA 1
ATOM 3068 C C . ILE B 1 123 ? -8.438 2.578 0.034 1 97.44 123 ILE B C 1
ATOM 3070 O O . ILE B 1 123 ? -7.883 2.486 -1.064 1 97.44 123 ILE B O 1
ATOM 3074 N N . ASN B 1 124 ? -8.32 3.594 0.829 1 98.38 124 ASN B N 1
ATOM 3075 C CA . ASN B 1 124 ? -7.531 4.742 0.389 1 98.38 124 ASN B CA 1
ATOM 3076 C C . ASN B 1 124 ? -6.043 4.418 0.347 1 98.38 124 ASN B C 1
ATOM 3078 O O . ASN B 1 124 ? -5.328 4.875 -0.546 1 98.38 124 ASN B O 1
ATOM 3082 N N . THR B 1 125 ? -5.609 3.635 1.316 1 98.19 125 THR B N 1
ATOM 3083 C CA . THR B 1 125 ? -4.234 3.152 1.28 1 98.19 125 THR B CA 1
ATOM 3084 C C . THR B 1 125 ? -3.982 2.334 0.018 1 98.19 125 THR B C 1
ATOM 3086 O O . THR B 1 125 ? -2.988 2.547 -0.678 1 98.19 125 THR B O 1
ATOM 3089 N N . GLY B 1 126 ? -4.883 1.433 -0.249 1 98.25 126 GLY B N 1
ATOM 3090 C CA . GLY B 1 126 ? -4.754 0.626 -1.452 1 98.25 126 GLY B CA 1
ATOM 3091 C C . GLY B 1 126 ? -4.758 1.45 -2.727 1 98.25 126 GLY B C 1
ATOM 3092 O O . GLY B 1 126 ? -3.957 1.206 -3.631 1 98.25 126 GLY B O 1
ATOM 3093 N N . ASN B 1 127 ? -5.66 2.398 -2.793 1 97.81 127 ASN B N 1
ATOM 3094 C CA . ASN B 1 127 ? -5.711 3.295 -3.943 1 97.81 127 ASN B CA 1
ATOM 3095 C C . ASN B 1 127 ? -4.395 4.047 -4.125 1 97.81 127 ASN B C 1
ATOM 3097 O O . ASN B 1 127 ? -3.875 4.137 -5.238 1 97.81 127 ASN B O 1
ATOM 3101 N N . LEU B 1 128 ? -3.895 4.535 -3.041 1 98.5 128 LEU B N 1
ATOM 3102 C CA . LEU B 1 128 ? -2.637 5.273 -3.07 1 98.5 128 LEU B CA 1
ATOM 3103 C C . LEU B 1 128 ? -1.508 4.41 -3.619 1 98.5 128 LEU B C 1
ATOM 3105 O O . LEU B 1 128 ? -0.779 4.828 -4.52 1 98.5 128 LEU B O 1
ATOM 3109 N N . VAL B 1 129 ? -1.413 3.203 -3.148 1 98.38 129 VAL B N 1
ATOM 3110 C CA . VAL B 1 129 ? -0.353 2.285 -3.555 1 98.38 129 VAL B CA 1
ATOM 3111 C C . VAL B 1 129 ? -0.485 1.966 -5.043 1 98.38 129 VAL B C 1
ATOM 3113 O O . VAL B 1 129 ? 0.51 1.948 -5.77 1 98.38 129 VAL B O 1
ATOM 3116 N N . SER B 1 130 ? -1.671 1.863 -5.492 1 96.81 130 SER B N 1
ATOM 3117 C CA . SER B 1 130 ? -1.933 1.439 -6.863 1 96.81 130 SER B CA 1
ATOM 3118 C C . SER B 1 130 ? -1.906 2.625 -7.824 1 96.81 130 SER B C 1
ATOM 3120 O O . SER B 1 130 ? -2.107 2.459 -9.031 1 96.81 130 SER B O 1
ATOM 3122 N N . GLY B 1 131 ? -1.729 3.809 -7.344 1 96.44 131 GLY B N 1
ATOM 3123 C CA . GLY B 1 131 ? -1.712 4.996 -8.188 1 96.44 131 GLY B CA 1
ATOM 3124 C C . GLY B 1 131 ? -3.094 5.414 -8.656 1 96.44 131 GLY B C 1
ATOM 3125 O O . GLY B 1 131 ? -3.24 5.984 -9.734 1 96.44 131 GLY B O 1
ATOM 3126 N N . ILE B 1 132 ? -4.086 4.977 -7.914 1 94.94 132 ILE B N 1
ATOM 3127 C CA . ILE B 1 132 ? -5.469 5.332 -8.211 1 94.94 132 ILE B CA 1
ATOM 3128 C C . ILE B 1 132 ? -5.883 6.535 -7.371 1 94.94 132 ILE B C 1
ATOM 3130 O O . ILE B 1 132 ? -5.438 6.688 -6.23 1 94.94 132 ILE B O 1
ATOM 3134 N N . ASP B 1 133 ? -6.727 7.348 -7.945 1 95 133 ASP B N 1
ATOM 3135 C CA . ASP B 1 133 ? -7.168 8.555 -7.246 1 95 133 ASP B CA 1
ATOM 3136 C C . ASP B 1 133 ? -7.91 8.195 -5.961 1 95 133 ASP B C 1
ATOM 3138 O O . ASP B 1 133 ? -8.695 7.242 -5.934 1 95 133 ASP B O 1
ATOM 3142 N N . GLY B 1 134 ? -7.711 8.883 -4.895 1 96.44 134 GLY B N 1
ATOM 3143 C CA . GLY B 1 134 ? -8.32 8.727 -3.58 1 96.44 134 GLY B CA 1
ATOM 3144 C C . GLY B 1 134 ? -7.762 9.703 -2.555 1 96.44 134 GLY B C 1
ATOM 3145 O O . GLY B 1 134 ? -7.031 10.633 -2.902 1 96.44 134 GLY B O 1
ATOM 3146 N N . PHE B 1 135 ? -8.219 9.516 -1.331 1 98.44 135 PHE B N 1
ATOM 3147 C CA . PHE B 1 135 ? -7.691 10.367 -0.269 1 98.44 135 PHE B CA 1
ATOM 3148 C C . PHE B 1 135 ? -6.305 9.906 0.157 1 98.44 135 PHE B C 1
ATOM 3150 O O . PHE B 1 135 ? -6.078 8.711 0.368 1 98.44 135 PHE B O 1
ATOM 3157 N N . VAL B 1 136 ? -5.395 10.82 0.199 1 98.5 136 VAL B N 1
ATOM 3158 C CA . VAL B 1 136 ? -4.004 10.594 0.578 1 98.5 136 VAL B CA 1
ATOM 3159 C C . VAL B 1 136 ? -3.762 11.125 1.991 1 98.5 136 VAL B C 1
ATOM 3161 O O . VAL B 1 136 ? -4.297 12.164 2.373 1 98.5 136 VAL B O 1
ATOM 3164 N N . PRO B 1 137 ? -2.99 10.375 2.801 1 98.5 137 PRO B N 1
ATOM 3165 C CA . PRO B 1 137 ? -2.672 10.891 4.133 1 98.5 137 PRO B CA 1
ATOM 3166 C C . PRO B 1 137 ? -2.141 12.32 4.102 1 98.5 137 PRO B C 1
ATOM 3168 O O . PRO B 1 137 ? -1.32 12.664 3.244 1 98.5 137 PRO B O 1
ATOM 3171 N N . CYS B 1 138 ? -2.553 13.117 5.031 1 98.31 138 CYS B N 1
ATOM 3172 C CA . CYS B 1 138 ? -2.408 14.562 4.961 1 98.31 138 CYS B CA 1
ATOM 3173 C C . CYS B 1 138 ? -0.94 14.969 5.004 1 98.31 138 CYS B C 1
ATOM 3175 O O . CYS B 1 138 ? -0.508 15.836 4.238 1 98.31 138 CYS B O 1
ATOM 3177 N N . THR B 1 139 ? -0.146 14.336 5.895 1 98.06 139 THR B N 1
ATOM 3178 C CA . THR B 1 139 ? 1.255 14.711 6.039 1 98.06 139 THR B CA 1
ATOM 3179 C C . THR B 1 139 ? 2.037 14.391 4.766 1 98.06 139 THR B C 1
ATOM 3181 O O . THR B 1 139 ? 2.637 15.281 4.16 1 98.06 139 THR B O 1
ATOM 3184 N N . PRO B 1 140 ? 1.976 13.172 4.238 1 98.81 140 PRO B N 1
ATOM 3185 C CA . PRO B 1 140 ? 2.645 12.883 2.969 1 98.81 140 PRO B CA 1
ATOM 3186 C C . PRO B 1 140 ? 2.127 13.734 1.817 1 98.81 140 PRO B C 1
ATOM 3188 O O . PRO B 1 140 ? 2.906 14.156 0.957 1 98.81 140 PRO B O 1
ATOM 3191 N N . LEU B 1 141 ? 0.842 13.953 1.81 1 98.81 141 LEU B N 1
ATOM 3192 C CA . LEU B 1 141 ? 0.259 14.781 0.763 1 98.81 141 LEU B CA 1
ATOM 3193 C C . LEU B 1 141 ? 0.857 16.188 0.785 1 98.81 141 LEU B C 1
ATOM 3195 O O . LEU B 1 141 ? 1.146 16.75 -0.268 1 98.81 141 LEU B O 1
ATOM 3199 N N . GLY B 1 142 ? 0.989 16.688 1.977 1 98.88 142 GLY B N 1
ATOM 3200 C CA . GLY B 1 142 ? 1.622 18 2.137 1 98.88 142 GLY B CA 1
ATOM 3201 C C . GLY B 1 142 ? 3.041 18.031 1.603 1 98.88 142 GLY B C 1
ATOM 3202 O O . GLY B 1 142 ? 3.443 19.016 0.97 1 98.88 142 GLY B O 1
ATOM 3203 N N . ILE B 1 143 ? 3.807 17 1.84 1 98.94 143 ILE B N 1
ATOM 3204 C CA . ILE B 1 143 ? 5.184 16.922 1.368 1 98.94 143 ILE B CA 1
ATOM 3205 C C . ILE B 1 143 ? 5.207 16.906 -0.159 1 98.94 143 ILE B C 1
ATOM 3207 O O . ILE B 1 143 ? 6.016 17.609 -0.778 1 98.94 143 ILE B O 1
ATOM 3211 N N . MET B 1 144 ? 4.309 16.172 -0.761 1 98.94 144 MET B N 1
ATOM 3212 C CA . MET B 1 144 ? 4.227 16.141 -2.219 1 98.94 144 MET B CA 1
ATOM 3213 C C . MET B 1 144 ? 3.887 17.516 -2.771 1 98.94 144 MET B C 1
ATOM 3215 O O . MET B 1 144 ? 4.422 17.922 -3.805 1 98.94 144 MET B O 1
ATOM 3219 N N . ARG B 1 145 ? 2.953 18.203 -2.072 1 98.81 145 ARG B N 1
ATOM 3220 C CA . ARG B 1 145 ? 2.605 19.562 -2.473 1 98.81 145 ARG B CA 1
ATOM 3221 C C . ARG B 1 145 ? 3.816 20.484 -2.389 1 98.81 145 ARG B C 1
ATOM 3223 O O . ARG B 1 145 ? 3.986 21.375 -3.23 1 98.81 145 ARG B O 1
ATOM 3230 N N . MET B 1 146 ? 4.652 20.312 -1.35 1 98.81 146 MET B N 1
ATOM 3231 C CA . MET B 1 146 ? 5.875 21.109 -1.219 1 98.81 146 MET B CA 1
ATOM 3232 C C . MET B 1 146 ? 6.809 20.859 -2.398 1 98.81 146 MET B C 1
ATOM 3234 O O . MET B 1 146 ? 7.332 21.812 -2.988 1 98.81 146 MET B O 1
ATOM 3238 N N . PHE B 1 147 ? 7.035 19.562 -2.77 1 98.88 147 PHE B N 1
ATOM 3239 C CA . PHE B 1 147 ? 7.883 19.25 -3.914 1 98.88 147 PHE B CA 1
ATOM 3240 C C . PHE B 1 147 ? 7.387 19.969 -5.164 1 98.88 147 PHE B C 1
ATOM 3242 O O . PHE B 1 147 ? 8.172 20.578 -5.895 1 98.88 147 PHE B O 1
ATOM 3249 N N . SER B 1 148 ? 6.066 19.938 -5.379 1 98.69 148 SER B N 1
ATOM 3250 C CA . SER B 1 148 ? 5.469 20.547 -6.562 1 98.69 148 SER B CA 1
ATOM 3251 C C . SER B 1 148 ? 5.629 22.062 -6.543 1 98.69 148 SER B C 1
ATOM 3253 O O . SER B 1 148 ? 6.012 22.656 -7.551 1 98.69 148 SER B O 1
ATOM 3255 N N . GLU B 1 149 ? 5.32 22.672 -5.43 1 98.5 149 GLU B N 1
ATOM 3256 C CA . GLU B 1 149 ? 5.371 24.125 -5.293 1 98.5 149 GLU B CA 1
ATOM 3257 C C . GLU B 1 149 ? 6.77 24.656 -5.582 1 98.5 149 GLU B C 1
ATOM 3259 O O . GLU B 1 149 ? 6.926 25.719 -6.207 1 98.5 149 GLU B O 1
ATOM 3264 N N . TYR B 1 150 ? 7.781 23.953 -5.176 1 98.44 150 TYR B N 1
ATOM 3265 C CA . TYR B 1 150 ? 9.156 24.422 -5.285 1 98.44 150 TYR B CA 1
ATOM 3266 C C . TYR B 1 150 ? 9.836 23.859 -6.527 1 98.44 150 TYR B C 1
ATOM 3268 O O . TYR B 1 150 ? 11.047 24.016 -6.707 1 98.44 150 TYR B O 1
ATOM 3276 N N . GLY B 1 151 ? 9.102 23.094 -7.34 1 98.38 151 GLY B N 1
ATOM 3277 C CA . GLY B 1 151 ? 9.602 22.609 -8.617 1 98.38 151 GLY B CA 1
ATOM 3278 C C . GLY B 1 151 ? 10.656 21.531 -8.469 1 98.38 151 GLY B C 1
ATOM 3279 O O . GLY B 1 151 ? 11.602 21.469 -9.258 1 98.38 151 GLY B O 1
ATOM 3280 N N . ILE B 1 152 ? 10.602 20.75 -7.418 1 98.56 152 ILE B N 1
ATOM 3281 C CA . ILE B 1 152 ? 11.562 19.672 -7.195 1 98.56 152 ILE B CA 1
ATOM 3282 C C . ILE B 1 152 ? 11.133 18.438 -7.977 1 98.56 152 ILE B C 1
ATOM 3284 O O . ILE B 1 152 ? 10.125 17.812 -7.652 1 98.56 152 ILE B O 1
ATOM 3288 N N . ASP B 1 153 ? 11.859 18.062 -8.977 1 98.31 153 ASP B N 1
ATOM 3289 C CA . ASP B 1 153 ? 11.57 16.891 -9.781 1 98.31 153 ASP B CA 1
ATOM 3290 C C . ASP B 1 153 ? 12.016 15.609 -9.07 1 98.31 153 ASP B C 1
ATOM 3292 O O . ASP B 1 153 ? 13.18 15.484 -8.672 1 98.31 153 ASP B O 1
ATOM 3296 N N . LEU B 1 154 ? 11.164 14.656 -8.977 1 98.75 154 LEU B N 1
ATOM 3297 C CA . LEU B 1 154 ? 11.422 13.438 -8.219 1 98.75 154 LEU B CA 1
ATOM 3298 C C . LEU B 1 154 ? 11.859 12.305 -9.141 1 98.75 154 LEU B C 1
ATOM 3300 O O . LEU B 1 154 ? 12.398 11.297 -8.68 1 98.75 154 LEU B O 1
ATOM 3304 N N . THR B 1 155 ? 11.648 12.43 -10.438 1 98.75 155 THR B N 1
ATOM 3305 C CA . THR B 1 155 ? 11.859 11.352 -11.391 1 98.75 155 THR B CA 1
ATOM 3306 C C . THR B 1 155 ? 13.32 10.906 -11.391 1 98.75 155 THR B C 1
ATOM 3308 O O . THR B 1 155 ? 14.219 11.719 -11.617 1 98.75 155 THR B O 1
ATOM 3311 N N . GLY B 1 156 ? 13.5 9.672 -11.062 1 98.25 156 GLY B N 1
ATOM 3312 C CA . GLY B 1 156 ? 14.82 9.07 -11.125 1 98.25 156 GLY B CA 1
ATOM 3313 C C . GLY B 1 156 ? 15.68 9.391 -9.914 1 98.25 156 GLY B C 1
ATOM 3314 O O . GLY B 1 156 ? 16.766 8.828 -9.75 1 98.25 156 GLY B O 1
ATOM 3315 N N . LYS B 1 157 ? 15.227 10.312 -9.023 1 98.75 157 LYS B N 1
ATOM 3316 C CA . LYS B 1 157 ? 15.977 10.641 -7.816 1 98.75 157 LYS B CA 1
ATOM 3317 C C . LYS B 1 157 ? 15.945 9.484 -6.816 1 98.75 157 LYS B C 1
ATOM 3319 O O . LYS B 1 157 ? 14.969 8.742 -6.754 1 98.75 157 LYS B O 1
ATOM 3324 N N . LEU B 1 158 ? 17.047 9.344 -6.125 1 98.81 158 LEU B N 1
ATOM 3325 C CA . LEU B 1 158 ? 17.094 8.367 -5.039 1 98.81 158 LEU B CA 1
ATOM 3326 C C . LEU B 1 158 ? 16.609 8.977 -3.734 1 98.81 158 LEU B C 1
ATOM 3328 O O . LEU B 1 158 ? 17.266 9.836 -3.152 1 98.81 158 LEU B O 1
ATOM 3332 N N . ALA B 1 159 ? 15.43 8.57 -3.336 1 98.94 159 ALA B N 1
ATOM 3333 C CA . ALA B 1 159 ? 14.836 9.055 -2.092 1 98.94 159 ALA B CA 1
ATOM 3334 C C . ALA B 1 159 ? 14.969 8.008 -0.982 1 98.94 159 ALA B C 1
ATOM 3336 O O . ALA B 1 159 ? 14.789 6.816 -1.221 1 98.94 159 ALA B O 1
ATOM 3337 N N . CYS B 1 160 ? 15.344 8.461 0.164 1 98.94 160 CYS B N 1
ATOM 3338 C CA . CYS B 1 160 ? 15.414 7.602 1.34 1 98.94 160 CYS B CA 1
ATOM 3339 C C . CYS B 1 160 ? 14.414 8.047 2.404 1 98.94 160 CYS B C 1
ATOM 3341 O O . CYS B 1 160 ? 14.453 9.195 2.85 1 98.94 160 CYS B O 1
ATOM 3343 N N . VAL B 1 161 ? 13.516 7.18 2.746 1 98.94 161 VAL B N 1
ATOM 3344 C CA . VAL B 1 161 ? 12.539 7.441 3.799 1 98.94 161 VAL B CA 1
ATOM 3345 C C . VAL B 1 161 ? 12.969 6.746 5.086 1 98.94 161 VAL B C 1
ATOM 3347 O O . VAL B 1 161 ? 13.18 5.531 5.105 1 98.94 161 VAL B O 1
ATOM 3350 N N . ILE B 1 162 ? 13.148 7.531 6.121 1 98.88 162 ILE B N 1
ATOM 3351 C CA . ILE B 1 162 ? 13.508 6.996 7.434 1 98.88 162 ILE B CA 1
ATOM 3352 C C . ILE B 1 162 ? 12.258 6.914 8.312 1 98.88 162 ILE B C 1
ATOM 3354 O O . ILE B 1 162 ? 11.773 7.934 8.805 1 98.88 162 ILE B O 1
ATOM 3358 N N . GLY B 1 163 ? 11.781 5.727 8.516 1 98.56 163 GLY B N 1
ATOM 3359 C CA . GLY B 1 163 ? 10.523 5.473 9.203 1 98.56 163 GLY B CA 1
ATOM 3360 C C . GLY B 1 163 ? 9.484 4.805 8.312 1 98.56 163 GLY B C 1
ATOM 3361 O O . GLY B 1 163 ? 9.344 5.148 7.141 1 98.56 163 GLY B O 1
ATOM 3362 N N . ARG B 1 164 ? 8.758 3.852 8.812 1 98.38 164 ARG B N 1
ATOM 3363 C CA . ARG B 1 164 ? 7.797 3.121 7.988 1 98.38 164 ARG B CA 1
ATOM 3364 C C . ARG B 1 164 ? 6.434 3.053 8.672 1 98.38 164 ARG B C 1
ATOM 3366 O O . ARG B 1 164 ? 5.762 2.021 8.617 1 98.38 164 ARG B O 1
ATOM 3373 N N . SER B 1 165 ? 6.012 4.109 9.359 1 96.69 165 SER B N 1
ATOM 3374 C CA . SER B 1 165 ? 4.68 4.168 9.953 1 96.69 165 SER B CA 1
ATOM 3375 C C . SER B 1 165 ? 3.596 4.078 8.883 1 96.69 165 SER B C 1
ATOM 3377 O O . SER B 1 165 ? 3.838 4.398 7.719 1 96.69 165 SER B O 1
ATOM 3379 N N . ASN B 1 166 ? 2.424 3.734 9.305 1 95.94 166 ASN B N 1
ATOM 3380 C CA . ASN B 1 166 ? 1.312 3.555 8.375 1 95.94 166 ASN B CA 1
ATOM 3381 C C . ASN B 1 166 ? 0.725 4.895 7.938 1 95.94 166 ASN B C 1
ATOM 3383 O O . ASN B 1 166 ? 0.039 4.969 6.918 1 95.94 166 ASN B O 1
ATOM 3387 N N . ILE B 1 167 ? 0.994 5.914 8.695 1 93.88 167 ILE B N 1
ATOM 3388 C CA . ILE B 1 167 ? 0.278 7.152 8.398 1 93.88 167 ILE B CA 1
ATOM 3389 C C . ILE B 1 167 ? 1.209 8.133 7.688 1 93.88 167 ILE B C 1
ATOM 3391 O O . ILE B 1 167 ? 0.755 9.125 7.117 1 93.88 167 ILE B O 1
ATOM 3395 N N . VAL B 1 168 ? 2.588 7.855 7.789 1 97.81 168 VAL B N 1
ATOM 3396 C CA . VAL B 1 168 ? 3.516 8.773 7.129 1 97.81 168 VAL B CA 1
ATOM 3397 C C . VAL B 1 168 ? 4.512 7.977 6.285 1 97.81 168 VAL B C 1
ATOM 3399 O O . VAL B 1 168 ? 4.535 8.102 5.059 1 97.81 168 VAL B O 1
ATOM 3402 N N . GLY B 1 169 ? 5.242 7.07 6.945 1 98.44 169 GLY B N 1
ATOM 3403 C CA . GLY B 1 169 ? 6.344 6.375 6.297 1 98.44 169 GLY B CA 1
ATOM 3404 C C . GLY B 1 169 ? 5.922 5.621 5.051 1 98.44 169 GLY B C 1
ATOM 3405 O O . GLY B 1 169 ? 6.344 5.961 3.941 1 98.44 169 GLY B O 1
ATOM 3406 N N . LYS B 1 170 ? 5.039 4.73 5.219 1 98.69 170 LYS B N 1
ATOM 3407 C CA . LYS B 1 170 ? 4.648 3.848 4.125 1 98.69 170 LYS B CA 1
ATOM 3408 C C . LYS B 1 170 ? 3.922 4.625 3.027 1 98.69 170 LYS B C 1
ATOM 3410 O O . LYS B 1 170 ? 4.227 4.465 1.844 1 98.69 170 LYS B O 1
ATOM 3415 N N . PRO B 1 171 ? 2.982 5.512 3.396 1 98.75 171 PRO B N 1
ATOM 3416 C CA . PRO B 1 171 ? 2.398 6.324 2.328 1 98.75 171 PRO B CA 1
ATOM 3417 C C . PRO B 1 171 ? 3.441 7.152 1.577 1 98.75 171 PRO B C 1
ATOM 3419 O O . PRO B 1 171 ? 3.354 7.301 0.356 1 98.75 171 PRO B O 1
ATOM 3422 N N . MET B 1 172 ? 4.41 7.656 2.264 1 98.88 172 MET B N 1
ATOM 3423 C CA . MET B 1 172 ? 5.457 8.453 1.63 1 98.88 172 MET B CA 1
ATOM 3424 C C . MET B 1 172 ? 6.262 7.605 0.646 1 98.88 172 MET B C 1
ATOM 3426 O O . MET B 1 172 ? 6.543 8.047 -0.469 1 98.88 172 MET B O 1
ATOM 3430 N N . ILE B 1 173 ? 6.586 6.41 1.08 1 98.88 173 ILE B N 1
ATOM 3431 C CA . ILE B 1 173 ? 7.324 5.48 0.232 1 98.88 173 ILE B CA 1
ATOM 3432 C C . ILE B 1 173 ? 6.574 5.273 -1.08 1 98.88 173 ILE B C 1
ATOM 3434 O O . ILE B 1 173 ? 7.148 5.41 -2.162 1 98.88 173 ILE B O 1
ATOM 3438 N N . ASN B 1 174 ? 5.344 5.066 -0.996 1 98.88 174 ASN B N 1
ATOM 3439 C CA . ASN B 1 174 ? 4.562 4.723 -2.18 1 98.88 174 ASN B CA 1
ATOM 3440 C C . ASN B 1 174 ? 4.273 5.953 -3.037 1 98.88 174 ASN B C 1
ATOM 3442 O O . ASN B 1 174 ? 4.227 5.859 -4.266 1 98.88 174 ASN B O 1
ATOM 3446 N N . LEU B 1 175 ? 4.062 7.094 -2.414 1 98.88 175 LEU B N 1
ATOM 3447 C CA . LEU B 1 175 ? 3.865 8.32 -3.184 1 98.88 175 LEU B CA 1
ATOM 3448 C C . LEU B 1 175 ? 5.113 8.656 -3.992 1 98.88 175 LEU B C 1
ATOM 3450 O O . LEU B 1 175 ? 5.016 9.039 -5.16 1 98.88 175 LEU B O 1
ATOM 3454 N N . LEU B 1 176 ? 6.281 8.547 -3.352 1 98.94 176 LEU B N 1
ATOM 3455 C CA . LEU B 1 176 ? 7.539 8.812 -4.039 1 98.94 176 LEU B CA 1
ATOM 3456 C C . LEU B 1 176 ? 7.746 7.84 -5.195 1 98.94 176 LEU B C 1
ATOM 3458 O O . LEU B 1 176 ? 8.164 8.242 -6.281 1 98.94 176 LEU B O 1
ATOM 3462 N N . LEU B 1 177 ? 7.445 6.609 -4.91 1 98.88 177 LEU B N 1
ATOM 3463 C CA . LEU B 1 177 ? 7.559 5.59 -5.945 1 98.88 177 LEU B CA 1
ATOM 3464 C C . LEU B 1 177 ? 6.648 5.91 -7.125 1 98.88 177 LEU B C 1
ATOM 3466 O O . LEU B 1 177 ? 7.074 5.844 -8.281 1 98.88 177 LEU B O 1
ATOM 3470 N N . ASN B 1 178 ? 5.406 6.289 -6.875 1 98.62 178 ASN B N 1
ATOM 3471 C CA . ASN B 1 178 ? 4.441 6.648 -7.906 1 98.62 178 ASN B CA 1
ATOM 3472 C C . ASN B 1 178 ? 4.883 7.887 -8.68 1 98.62 178 ASN B C 1
ATOM 3474 O O . ASN B 1 178 ? 4.496 8.07 -9.836 1 98.62 178 ASN B O 1
ATOM 3478 N N . ALA B 1 179 ? 5.688 8.711 -8.031 1 98.75 179 ALA B N 1
ATOM 3479 C CA . ALA B 1 179 ? 6.207 9.922 -8.672 1 98.75 179 ALA B CA 1
ATOM 3480 C C . ALA B 1 179 ? 7.527 9.641 -9.383 1 98.75 179 ALA B C 1
ATOM 3482 O O . ALA B 1 179 ? 8.266 10.57 -9.727 1 98.75 179 ALA B O 1
ATOM 3483 N N . ASN B 1 180 ? 7.891 8.391 -9.547 1 98.75 180 ASN B N 1
ATOM 3484 C CA . ASN B 1 180 ? 9.008 7.898 -10.336 1 98.75 180 ASN B CA 1
ATOM 3485 C C . ASN B 1 180 ? 10.344 8.133 -9.633 1 98.75 180 ASN B C 1
ATOM 3487 O O . ASN B 1 180 ? 11.383 8.281 -10.281 1 98.75 180 ASN B O 1
ATOM 3491 N N . ALA B 1 181 ? 10.312 8.297 -8.32 1 98.88 181 ALA B N 1
ATOM 3492 C CA . ALA B 1 181 ? 11.555 8.219 -7.555 1 98.88 181 ALA B CA 1
ATOM 3493 C C . ALA B 1 181 ? 11.969 6.773 -7.32 1 98.88 181 ALA B C 1
ATOM 3495 O O . ALA B 1 181 ? 11.125 5.875 -7.297 1 98.88 181 ALA B O 1
ATOM 3496 N N . THR B 1 182 ? 13.266 6.543 -7.273 1 98.88 182 THR B N 1
ATOM 3497 C CA . THR B 1 182 ? 13.781 5.332 -6.648 1 98.88 182 THR B CA 1
ATOM 3498 C C . THR B 1 182 ? 13.781 5.461 -5.129 1 98.88 182 THR B C 1
ATOM 3500 O O . THR B 1 182 ? 14.172 6.5 -4.59 1 98.88 182 THR B O 1
ATOM 3503 N N . VAL B 1 183 ? 13.312 4.426 -4.418 1 98.94 183 VAL B N 1
ATOM 3504 C CA . VAL B 1 183 ? 13.062 4.672 -3.002 1 98.94 183 VAL B CA 1
ATOM 3505 C C . VAL B 1 183 ? 13.812 3.643 -2.158 1 98.94 183 VAL B C 1
ATOM 3507 O O . VAL B 1 183 ? 13.758 2.443 -2.443 1 98.94 183 VAL B O 1
ATOM 3510 N N . ILE B 1 184 ? 14.547 4.113 -1.197 1 98.88 184 ILE B N 1
ATOM 3511 C CA . ILE B 1 184 ? 15.07 3.283 -0.116 1 98.88 184 ILE B CA 1
ATOM 3512 C C . ILE B 1 184 ? 14.195 3.441 1.124 1 98.88 184 ILE B C 1
ATOM 3514 O O . ILE B 1 184 ? 14.094 4.535 1.684 1 98.88 184 ILE B O 1
ATOM 3518 N N . ALA B 1 185 ? 13.523 2.395 1.494 1 98.88 185 ALA B N 1
ATOM 3519 C CA . ALA B 1 185 ? 12.68 2.391 2.686 1 98.88 185 ALA B CA 1
ATOM 3520 C C . ALA B 1 185 ? 13.43 1.825 3.889 1 98.88 185 ALA B C 1
ATOM 3522 O O . ALA B 1 185 ? 13.852 0.666 3.877 1 98.88 185 ALA B O 1
ATOM 3523 N N . THR B 1 186 ? 13.625 2.633 4.926 1 98.88 186 THR B N 1
ATOM 3524 C CA . THR B 1 186 ? 14.414 2.215 6.082 1 98.88 186 THR B CA 1
ATOM 3525 C C . THR B 1 186 ? 13.578 2.271 7.355 1 98.88 186 THR B C 1
ATOM 3527 O O . THR B 1 186 ? 12.438 2.744 7.336 1 98.88 186 THR B O 1
ATOM 3530 N N . HIS B 1 187 ? 14.07 1.672 8.352 1 98.62 187 HIS B N 1
ATOM 3531 C CA . HIS B 1 187 ? 13.414 1.593 9.656 1 98.62 187 HIS B CA 1
ATOM 3532 C C . HIS B 1 187 ? 14.398 1.195 10.75 1 98.62 187 HIS B C 1
ATOM 3534 O O . HIS B 1 187 ? 15.609 1.197 10.523 1 98.62 187 HIS B O 1
ATOM 3540 N N . SER B 1 188 ? 13.914 0.923 11.914 1 98.12 188 SER B N 1
ATOM 3541 C CA . SER B 1 188 ? 14.742 0.727 13.094 1 98.12 188 SER B CA 1
ATOM 3542 C C . SER B 1 188 ? 15.625 -0.511 12.953 1 98.12 188 SER B C 1
ATOM 3544 O O . SER B 1 188 ? 16.672 -0.616 13.609 1 98.12 188 SER B O 1
ATOM 3546 N N . LYS B 1 189 ? 15.281 -1.519 12.117 1 98.25 189 LYS B N 1
ATOM 3547 C CA . LYS B 1 189 ? 16.047 -2.752 11.961 1 98.25 189 LYS B CA 1
ATOM 3548 C C . LYS B 1 189 ? 17.047 -2.635 10.812 1 98.25 189 LYS B C 1
ATOM 3550 O O . LYS B 1 189 ? 17.828 -3.553 10.57 1 98.25 189 LYS B O 1
ATOM 3555 N N . THR B 1 190 ? 17.016 -1.496 10.117 1 98.56 190 THR B N 1
ATOM 3556 C CA . THR B 1 190 ? 17.953 -1.276 9.031 1 98.56 190 THR B CA 1
ATOM 3557 C C . THR B 1 190 ? 19.391 -1.233 9.555 1 98.56 190 THR B C 1
ATOM 3559 O O . THR B 1 190 ? 19.672 -0.536 10.531 1 98.56 190 THR B O 1
ATOM 3562 N N . LYS B 1 191 ? 20.188 -1.967 8.844 1 96.75 191 LYS B N 1
ATOM 3563 C CA . LYS B 1 191 ? 21.609 -1.95 9.18 1 96.75 191 LYS B CA 1
ATOM 3564 C C . LYS B 1 191 ? 22.344 -0.87 8.391 1 96.75 191 LYS B C 1
ATOM 3566 O O . LYS B 1 191 ? 22 -0.574 7.25 1 96.75 191 LYS B O 1
ATOM 3571 N N . ASP B 1 192 ? 23.328 -0.204 8.914 1 94.31 192 ASP B N 1
ATOM 3572 C CA . ASP B 1 192 ? 24.188 0.771 8.266 1 94.31 192 ASP B CA 1
ATOM 3573 C C . ASP B 1 192 ? 23.375 1.881 7.605 1 94.31 192 ASP B C 1
ATOM 3575 O O . ASP B 1 192 ? 23.562 2.178 6.422 1 94.31 192 ASP B O 1
ATOM 3579 N N . LEU B 1 193 ? 22.516 2.465 8.367 1 98.25 193 LEU B N 1
ATOM 3580 C CA . LEU B 1 193 ? 21.578 3.477 7.883 1 98.25 193 LEU B CA 1
ATOM 3581 C C . LEU B 1 193 ? 22.312 4.629 7.211 1 98.25 193 LEU B C 1
ATOM 3583 O O . LEU B 1 193 ? 21.922 5.094 6.145 1 98.25 193 LEU B O 1
ATOM 3587 N N . SER B 1 194 ? 23.422 5.059 7.77 1 98.06 194 SER B N 1
ATOM 3588 C CA . SER B 1 194 ? 24.172 6.207 7.262 1 98.06 194 SER B CA 1
ATOM 3589 C C . SER B 1 194 ? 24.703 5.941 5.859 1 98.06 194 SER B C 1
ATOM 3591 O O . SER B 1 194 ? 24.766 6.852 5.031 1 98.06 194 SER B O 1
ATOM 3593 N N . LEU B 1 195 ? 25.094 4.695 5.551 1 97.44 195 LEU B N 1
ATOM 3594 C CA . LEU B 1 195 ? 25.578 4.336 4.227 1 97.44 195 LEU B CA 1
ATOM 3595 C C . LEU B 1 195 ? 24.5 4.531 3.176 1 97.44 195 LEU B C 1
ATOM 3597 O O . LEU B 1 195 ? 24.781 4.875 2.027 1 97.44 195 LEU B O 1
ATOM 3601 N N . LEU B 1 196 ? 23.297 4.324 3.576 1 98.19 196 LEU B N 1
ATOM 3602 C CA . LEU B 1 196 ? 22.172 4.445 2.656 1 98.19 196 LEU B CA 1
ATOM 3603 C C . LEU B 1 196 ? 21.75 5.902 2.512 1 98.19 196 LEU B C 1
ATOM 3605 O O . LEU B 1 196 ? 21.531 6.383 1.396 1 98.19 196 LEU B O 1
ATOM 3609 N N . THR B 1 197 ? 21.672 6.637 3.635 1 98.69 197 THR B N 1
ATOM 3610 C CA . THR B 1 197 ? 21.188 8.008 3.594 1 98.69 197 THR B CA 1
ATOM 3611 C C . THR B 1 197 ? 22.172 8.906 2.846 1 98.69 197 THR B C 1
ATOM 3613 O O . THR B 1 197 ? 21.75 9.867 2.188 1 98.69 197 THR B O 1
ATOM 3616 N N . LYS B 1 198 ? 23.406 8.609 2.854 1 98.06 198 LYS B N 1
ATOM 3617 C CA . LYS B 1 198 ? 24.438 9.422 2.227 1 98.06 198 LYS B CA 1
ATOM 3618 C C . LYS B 1 198 ? 24.344 9.367 0.705 1 98.06 198 LYS B C 1
ATOM 3620 O O . LYS B 1 198 ? 24.938 10.188 0.007 1 98.06 198 LYS B O 1
ATOM 3625 N N . GLN B 1 199 ? 23.594 8.453 0.24 1 97.25 199 GLN B N 1
ATOM 3626 C CA . GLN B 1 199 ? 23.453 8.297 -1.204 1 97.25 199 GLN B CA 1
ATOM 3627 C C . GLN B 1 199 ? 22.203 9 -1.716 1 97.25 199 GLN B C 1
ATOM 3629 O O . GLN B 1 199 ? 22.031 9.172 -2.924 1 97.25 199 GLN B O 1
ATOM 3634 N N . ALA B 1 200 ? 21.344 9.406 -0.897 1 98.56 200 ALA B N 1
ATOM 3635 C CA . ALA B 1 200 ? 20 9.828 -1.269 1 98.56 200 ALA B CA 1
ATOM 3636 C C . ALA B 1 200 ? 19.984 11.273 -1.746 1 98.56 200 ALA B C 1
ATOM 3638 O O . ALA B 1 200 ? 20.625 12.141 -1.144 1 98.56 200 ALA B O 1
ATOM 3639 N N . ASP B 1 201 ? 19.281 11.523 -2.832 1 98.75 201 ASP B N 1
ATOM 3640 C CA . ASP B 1 201 ? 19 12.875 -3.299 1 98.75 201 ASP B CA 1
ATOM 3641 C C . ASP B 1 201 ? 17.969 13.562 -2.416 1 98.75 201 ASP B C 1
ATOM 3643 O O . ASP B 1 201 ? 17.969 14.789 -2.283 1 98.75 201 ASP B O 1
ATOM 3647 N N . ILE B 1 202 ? 17.094 12.789 -1.91 1 98.94 202 ILE B N 1
ATOM 3648 C CA . ILE B 1 202 ? 15.984 13.242 -1.085 1 98.94 202 ILE B CA 1
ATOM 3649 C C . ILE B 1 202 ? 15.906 12.398 0.184 1 98.94 202 ILE B C 1
ATOM 3651 O O . ILE B 1 202 ? 15.945 11.164 0.12 1 98.94 202 ILE B O 1
ATOM 3655 N N . LEU B 1 203 ? 15.891 13.047 1.316 1 98.94 203 LEU B N 1
ATOM 3656 C CA . LEU B 1 203 ? 15.695 12.383 2.604 1 98.94 203 LEU B CA 1
ATOM 3657 C C . LEU B 1 203 ? 14.391 12.828 3.254 1 98.94 203 LEU B C 1
ATOM 3659 O O . LEU B 1 203 ? 14.133 14.023 3.381 1 98.94 203 LEU B O 1
ATOM 3663 N N . VAL B 1 204 ? 13.531 11.914 3.578 1 98.94 204 VAL B N 1
ATOM 3664 C CA . VAL B 1 204 ? 12.344 12.172 4.387 1 98.94 204 VAL B CA 1
ATOM 3665 C C . VAL B 1 204 ? 12.484 11.484 5.742 1 98.94 204 VAL B C 1
ATOM 3667 O O . VAL B 1 204 ? 12.562 10.258 5.82 1 98.94 204 VAL B O 1
ATOM 3670 N N . VAL B 1 205 ? 12.539 12.25 6.816 1 98.94 205 VAL B N 1
ATOM 3671 C CA . VAL B 1 205 ? 12.812 11.719 8.148 1 98.94 205 VAL B CA 1
ATOM 3672 C C . VAL B 1 205 ? 11.555 11.805 9.008 1 98.94 205 VAL B C 1
ATOM 3674 O O . VAL B 1 205 ? 11.078 12.898 9.32 1 98.94 205 VAL B O 1
ATOM 3677 N N . ALA B 1 206 ? 11.023 10.648 9.398 1 98.38 206 ALA B N 1
ATOM 3678 C CA . ALA B 1 206 ? 9.742 10.578 10.086 1 98.38 206 ALA B CA 1
ATOM 3679 C C . ALA B 1 206 ? 9.781 9.562 11.219 1 98.38 206 ALA B C 1
ATOM 3681 O O . ALA B 1 206 ? 8.969 8.633 11.258 1 98.38 206 ALA B O 1
ATOM 3682 N N . ILE B 1 207 ? 10.602 9.797 12.227 1 97.94 207 ILE B N 1
ATOM 3683 C CA . ILE B 1 207 ? 10.75 8.758 13.234 1 97.94 207 ILE B CA 1
ATOM 3684 C C . ILE B 1 207 ? 10.484 9.352 14.625 1 97.94 207 ILE B C 1
ATOM 3686 O O . ILE B 1 207 ? 10.391 8.617 15.609 1 97.94 207 ILE B O 1
ATOM 3690 N N . GLY B 1 208 ? 10.406 10.648 14.789 1 96.31 208 GLY B N 1
ATOM 3691 C CA . GLY B 1 208 ? 10.07 11.273 16.062 1 96.31 208 GLY B CA 1
ATOM 3692 C C . GLY B 1 208 ? 11.195 11.195 17.078 1 96.31 208 GLY B C 1
ATOM 3693 O O . GLY B 1 208 ? 10.961 10.906 18.25 1 96.31 208 GLY B O 1
ATOM 3694 N N . LYS B 1 209 ? 12.422 11.398 16.641 1 97.62 209 LYS B N 1
ATOM 3695 C CA . LYS B 1 209 ? 13.609 11.461 17.5 1 97.62 209 LYS B CA 1
ATOM 3696 C C . LYS B 1 209 ? 14.406 12.734 17.25 1 97.62 209 LYS B C 1
ATOM 3698 O O . LYS B 1 209 ? 14.93 12.938 16.156 1 97.62 209 LYS B O 1
ATOM 3703 N N . PRO B 1 210 ? 14.578 13.539 18.297 1 97.69 210 PRO B N 1
ATOM 3704 C CA . PRO B 1 210 ? 15.219 14.844 18.109 1 97.69 210 PRO B CA 1
ATOM 3705 C C . PRO B 1 210 ? 16.656 14.719 17.578 1 97.69 210 PRO B C 1
ATOM 3707 O O . PRO B 1 210 ? 17.438 13.945 18.125 1 97.69 210 PRO B O 1
ATOM 3710 N N . HIS B 1 211 ? 16.953 15.43 16.484 1 97.88 211 HIS B N 1
ATOM 3711 C CA . HIS B 1 211 ? 18.297 15.625 15.945 1 97.88 211 HIS B CA 1
ATOM 3712 C C . HIS B 1 211 ? 18.922 14.297 15.539 1 97.88 211 HIS B C 1
ATOM 3714 O O . HIS B 1 211 ? 20.125 14.102 15.695 1 97.88 211 HIS B O 1
ATOM 3720 N N . PHE B 1 212 ? 18.047 13.398 15.219 1 98.5 212 PHE B N 1
ATOM 3721 C CA . PHE B 1 212 ? 18.5 12.07 14.828 1 98.5 212 PHE B CA 1
ATOM 3722 C C . PHE B 1 212 ? 19.391 12.141 13.594 1 98.5 212 PHE B C 1
ATOM 3724 O O . PHE B 1 212 ? 20.484 11.57 13.578 1 98.5 212 PHE B O 1
ATOM 3731 N N . LEU B 1 213 ? 18.984 12.766 12.492 1 98.75 213 LEU B N 1
ATOM 3732 C CA . LEU B 1 213 ? 19.766 12.883 11.266 1 98.75 213 LEU B CA 1
ATOM 3733 C C . LEU B 1 213 ? 20.812 13.984 11.391 1 98.75 213 LEU B C 1
ATOM 3735 O O . LEU B 1 213 ? 20.469 15.148 11.594 1 98.75 213 LEU B O 1
ATOM 3739 N N . THR B 1 214 ? 22.031 13.625 11.273 1 98.62 214 THR B N 1
ATOM 3740 C CA . THR B 1 214 ? 23.156 14.555 11.398 1 98.62 214 THR B CA 1
ATOM 3741 C C . THR B 1 214 ? 23.812 14.789 10.047 1 98.62 214 THR B C 1
ATOM 3743 O O . THR B 1 214 ? 23.5 14.125 9.062 1 98.62 214 THR B O 1
ATOM 3746 N N . SER B 1 215 ? 24.719 15.711 10.016 1 98.44 215 SER B N 1
ATOM 3747 C CA . SER B 1 215 ? 25.312 16.172 8.758 1 98.44 215 SER B CA 1
ATOM 3748 C C . SER B 1 215 ? 26.094 15.062 8.078 1 98.44 215 SER B C 1
ATOM 3750 O O . SER B 1 215 ? 26.156 14.992 6.848 1 98.44 215 SER B O 1
ATOM 3752 N N . ASP B 1 216 ? 26.719 14.156 8.812 1 97.94 216 ASP B N 1
ATOM 3753 C CA . ASP B 1 216 ? 27.547 13.086 8.266 1 97.94 216 ASP B CA 1
ATOM 3754 C C . ASP B 1 216 ? 26.688 12.016 7.594 1 97.94 216 ASP B C 1
ATOM 3756 O O . ASP B 1 216 ? 27.203 11.133 6.91 1 97.94 216 ASP B O 1
ATOM 3760 N N . MET B 1 217 ? 25.375 12.18 7.688 1 98.56 217 MET B N 1
ATOM 3761 C CA . MET B 1 217 ? 24.453 11.219 7.09 1 98.56 217 MET B CA 1
ATOM 3762 C C . MET B 1 217 ? 23.859 11.766 5.793 1 98.56 217 MET B C 1
ATOM 3764 O O . MET B 1 217 ? 23.031 11.109 5.16 1 98.56 217 MET B O 1
ATOM 3768 N N . VAL B 1 218 ? 24.266 12.969 5.387 1 98.75 218 VAL B N 1
ATOM 3769 C CA . VAL B 1 218 ? 23.578 13.664 4.305 1 98.75 218 VAL B CA 1
ATOM 3770 C C . VAL B 1 218 ? 24.578 13.984 3.188 1 98.75 218 VAL B C 1
ATOM 3772 O O . VAL B 1 218 ? 25.672 14.461 3.449 1 98.75 218 VAL B O 1
ATOM 3775 N N . LYS B 1 219 ? 24.219 13.68 1.985 1 97.69 219 LYS B N 1
ATOM 3776 C CA . LYS B 1 219 ? 25.094 14.039 0.867 1 97.69 219 LYS B CA 1
ATOM 3777 C C . LYS B 1 219 ? 24.922 15.508 0.493 1 97.69 219 LYS B C 1
ATOM 3779 O O . LYS B 1 219 ? 23.875 16.109 0.743 1 97.69 219 LYS B O 1
ATOM 3784 N N . ASP B 1 220 ? 25.891 16.078 -0.157 1 98.38 220 ASP B N 1
ATOM 3785 C CA . ASP B 1 220 ? 25.844 17.484 -0.557 1 98.38 220 ASP B CA 1
ATOM 3786 C C . ASP B 1 220 ? 24.75 17.719 -1.598 1 98.38 220 ASP B C 1
ATOM 3788 O O . ASP B 1 220 ? 24.641 16.969 -2.574 1 98.38 220 ASP B O 1
ATOM 3792 N N . GLY B 1 221 ? 23.906 18.688 -1.354 1 98.5 221 GLY B N 1
ATOM 3793 C CA . GLY B 1 221 ? 22.891 19.078 -2.311 1 98.5 221 GLY B CA 1
ATOM 3794 C C . GLY B 1 221 ? 21.578 18.344 -2.094 1 98.5 221 GLY B C 1
ATOM 3795 O O . GLY B 1 221 ? 20.625 18.531 -2.861 1 98.5 221 GLY B O 1
ATOM 3796 N N . ALA B 1 222 ? 21.453 17.625 -1.042 1 98.75 222 ALA B N 1
ATOM 3797 C CA . ALA B 1 222 ? 20.25 16.812 -0.798 1 98.75 222 ALA B CA 1
ATOM 3798 C C . ALA B 1 222 ? 19.062 17.688 -0.438 1 98.75 222 ALA B C 1
ATOM 3800 O O . ALA B 1 222 ? 19.234 18.812 0.048 1 98.75 222 ALA B O 1
ATOM 3801 N N . VAL B 1 223 ? 17.875 17.219 -0.774 1 98.94 223 VAL B N 1
ATOM 3802 C CA . VAL B 1 223 ? 16.625 17.766 -0.24 1 98.94 223 VAL B CA 1
ATOM 3803 C C . VAL B 1 223 ? 16.25 17.016 1.038 1 98.94 223 VAL B C 1
ATOM 3805 O O . VAL B 1 223 ? 16.172 15.781 1.048 1 98.94 223 VAL B O 1
ATOM 3808 N N . VAL B 1 224 ? 16.062 17.766 2.135 1 98.94 224 VAL B N 1
ATOM 3809 C CA . VAL B 1 224 ? 15.781 17.109 3.408 1 98.94 224 VAL B CA 1
ATOM 3810 C C . VAL B 1 224 ? 14.422 17.562 3.934 1 98.94 224 VAL B C 1
ATOM 3812 O O . VAL B 1 224 ? 14.195 18.766 4.141 1 98.94 224 VAL B O 1
ATOM 3815 N N . ILE B 1 225 ? 13.523 16.609 4.105 1 98.94 225 ILE B N 1
ATOM 3816 C CA . ILE B 1 225 ? 12.195 16.844 4.668 1 98.94 225 ILE B CA 1
ATOM 3817 C C . ILE B 1 225 ? 12.148 16.312 6.102 1 98.94 225 ILE B C 1
ATOM 3819 O O . ILE B 1 225 ? 12.211 15.102 6.328 1 98.94 225 ILE B O 1
ATOM 3823 N N . ASP B 1 226 ? 12.023 17.203 7.027 1 98.88 226 ASP B N 1
ATOM 3824 C CA . ASP B 1 226 ? 11.938 16.859 8.445 1 98.88 226 ASP B CA 1
ATOM 3825 C C . ASP B 1 226 ? 10.477 16.766 8.898 1 98.88 226 ASP B C 1
ATOM 3827 O O . ASP B 1 226 ? 9.844 17.781 9.156 1 98.88 226 ASP B O 1
ATOM 3831 N N . VAL B 1 227 ? 9.969 15.555 9.062 1 98.56 227 VAL B N 1
ATOM 3832 C CA . VAL B 1 227 ? 8.562 15.32 9.383 1 98.56 227 VAL B CA 1
ATOM 3833 C C . VAL B 1 227 ? 8.375 15.312 10.898 1 98.56 227 VAL B C 1
ATOM 3835 O O . VAL B 1 227 ? 7.312 15.688 11.398 1 98.56 227 VAL B O 1
ATOM 3838 N N . GLY B 1 228 ? 9.406 14.906 11.594 1 96.25 228 GLY B N 1
ATOM 3839 C CA . GLY B 1 228 ? 9.305 14.734 13.031 1 96.25 228 GLY B CA 1
ATOM 3840 C C . GLY B 1 228 ? 9.016 16.031 13.766 1 96.25 228 GLY B C 1
ATOM 3841 O O . GLY B 1 228 ? 9.539 17.094 13.406 1 96.25 228 GLY B O 1
ATOM 3842 N N . ILE B 1 229 ? 8.148 15.992 14.773 1 92.75 229 ILE B N 1
ATOM 3843 C CA . ILE B 1 229 ? 7.855 17.078 15.711 1 92.75 229 ILE B CA 1
ATOM 3844 C C . ILE B 1 229 ? 8.078 16.594 17.141 1 92.75 229 ILE B C 1
ATOM 3846 O O . ILE B 1 229 ? 7.352 15.727 17.625 1 92.75 229 ILE B O 1
ATOM 3850 N N . ASN B 1 230 ? 9.102 17.156 17.719 1 93.94 230 ASN B N 1
ATOM 3851 C CA . ASN B 1 230 ? 9.477 16.781 19.078 1 93.94 230 ASN B CA 1
ATOM 3852 C C . ASN B 1 230 ? 9.492 17.984 20.016 1 93.94 230 ASN B C 1
ATOM 3854 O O . ASN B 1 230 ? 10.078 19.016 19.703 1 93.94 230 ASN B O 1
ATOM 3858 N N . ARG B 1 231 ? 8.812 17.812 21.125 1 92 231 ARG B N 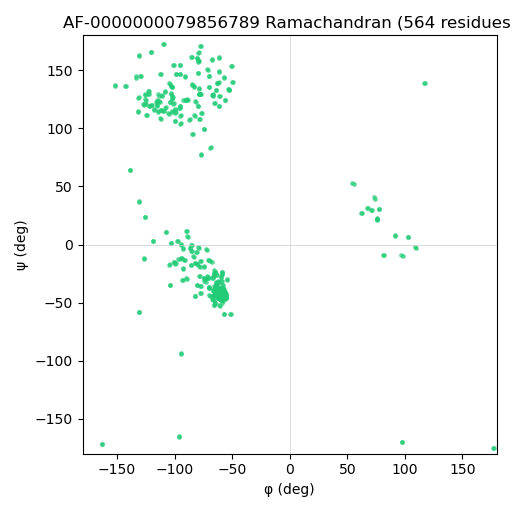1
ATOM 3859 C CA . ARG B 1 231 ? 8.875 18.844 22.141 1 92 231 ARG B CA 1
ATOM 3860 C C . ARG B 1 231 ? 9.938 18.531 23.188 1 92 231 ARG B C 1
ATOM 3862 O O . ARG B 1 231 ? 9.852 17.516 23.891 1 92 231 ARG B O 1
ATOM 3869 N N . LEU B 1 232 ? 10.93 19.438 23.297 1 94.44 232 LEU B N 1
ATOM 3870 C CA . LEU B 1 232 ? 11.984 19.25 24.281 1 94.44 232 LEU B CA 1
ATOM 3871 C C . LEU B 1 232 ? 11.5 19.625 25.672 1 94.44 232 LEU B C 1
ATOM 3873 O O . LEU B 1 232 ? 10.398 20.156 25.828 1 94.44 232 LEU B O 1
ATOM 3877 N N . ASP B 1 233 ? 12.305 19.312 26.656 1 92.94 233 ASP B N 1
ATOM 3878 C CA . ASP B 1 233 ? 11.945 19.578 28.047 1 92.94 233 ASP B CA 1
ATOM 3879 C C . ASP B 1 233 ? 11.695 21.062 28.281 1 92.94 233 ASP B C 1
ATOM 3881 O O . ASP B 1 233 ? 10.844 21.438 29.094 1 92.94 233 ASP B O 1
ATOM 3885 N N . ASN B 1 234 ? 12.383 21.875 27.547 1 94.19 234 ASN B N 1
ATOM 3886 C CA . ASN B 1 234 ? 12.258 23.312 27.734 1 94.19 234 ASN B CA 1
ATOM 3887 C C . ASN B 1 234 ? 11.094 23.891 26.938 1 94.19 234 ASN B C 1
ATOM 3889 O O . ASN B 1 234 ? 10.891 25.094 26.891 1 94.19 234 ASN B O 1
ATOM 3893 N N . GLY B 1 235 ? 10.391 22.984 26.203 1 91.69 235 GLY B N 1
ATOM 3894 C CA . GLY B 1 235 ? 9.203 23.406 25.484 1 91.69 235 GLY B CA 1
ATOM 3895 C C . GLY B 1 235 ? 9.477 23.688 24.016 1 91.69 235 GLY B C 1
ATOM 3896 O O . GLY B 1 235 ? 8.547 23.828 23.219 1 91.69 235 GLY B O 1
ATOM 3897 N N . THR B 1 236 ? 10.711 23.703 23.734 1 94.44 236 THR B N 1
ATOM 3898 C CA . THR B 1 236 ? 11.094 24.016 22.375 1 94.44 236 THR B CA 1
ATOM 3899 C C . THR B 1 236 ? 10.719 22.875 21.422 1 94.44 236 THR B C 1
ATOM 3901 O O . THR B 1 236 ? 10.906 21.703 21.766 1 94.44 236 THR B O 1
ATOM 3904 N N . LEU B 1 237 ? 10.125 23.281 20.234 1 95 237 LEU B N 1
ATOM 3905 C CA . LEU B 1 237 ? 9.789 22.297 19.219 1 95 237 LEU B CA 1
ATOM 3906 C C . LEU B 1 237 ? 10.961 22.094 18.266 1 95 237 LEU B C 1
ATOM 3908 O O . LEU B 1 237 ? 11.508 23.047 17.719 1 95 237 LEU B O 1
ATOM 3912 N N . VAL B 1 238 ? 11.414 20.844 18.109 1 97.31 238 VAL B N 1
ATOM 3913 C CA . VAL B 1 238 ? 12.484 20.516 17.172 1 97.31 238 VAL B CA 1
ATOM 3914 C C . VAL B 1 238 ? 12.07 19.328 16.312 1 97.31 238 VAL B C 1
ATOM 3916 O O . VAL B 1 238 ? 11.117 18.625 16.641 1 97.31 238 VAL B O 1
ATOM 3919 N N . GLY B 1 239 ? 12.75 19.156 15.242 1 98.19 239 GLY B N 1
ATOM 3920 C CA . GLY B 1 239 ? 12.477 18.031 14.367 1 98.19 239 GLY B CA 1
ATOM 3921 C C . GLY B 1 239 ? 13.383 16.844 14.617 1 98.19 239 GLY B C 1
ATOM 3922 O O . GLY B 1 239 ? 13.984 16.734 15.688 1 98.19 239 GLY B O 1
ATOM 3923 N N . ASP B 1 240 ? 13.391 15.922 13.688 1 98.69 240 ASP B N 1
ATOM 3924 C CA . ASP B 1 240 ? 14.258 14.75 13.703 1 98.69 240 ASP B CA 1
ATOM 3925 C C . ASP B 1 240 ? 15.664 15.102 13.211 1 98.69 240 ASP B C 1
ATOM 3927 O O . ASP B 1 240 ? 16.609 14.352 13.438 1 98.69 240 ASP B O 1
ATOM 3931 N N . VAL B 1 241 ? 15.82 16.266 12.523 1 98.81 241 VAL B N 1
ATOM 3932 C CA . VAL B 1 241 ? 17.047 16.641 11.82 1 98.81 241 VAL B CA 1
ATOM 3933 C C . VAL B 1 241 ? 17.812 17.672 12.633 1 98.81 241 VAL B C 1
ATOM 3935 O O . VAL B 1 241 ? 17.219 18.609 13.18 1 98.81 241 VAL B O 1
ATOM 3938 N N . ASP B 1 242 ? 19.109 17.516 12.742 1 98.44 242 ASP B N 1
ATOM 3939 C CA . ASP B 1 242 ? 19.984 18.578 13.258 1 98.44 242 ASP B CA 1
ATOM 3940 C C . ASP B 1 242 ? 20.062 19.75 12.281 1 98.44 242 ASP B C 1
ATOM 3942 O O . ASP B 1 242 ? 21.062 19.906 11.586 1 98.44 242 ASP B O 1
ATOM 3946 N N . PHE B 1 243 ? 19.094 20.594 12.383 1 98.31 243 PHE B N 1
ATOM 3947 C CA . PHE B 1 243 ? 18.828 21.609 11.375 1 98.31 243 PHE B CA 1
ATOM 3948 C C . PHE B 1 243 ? 20.047 22.5 11.156 1 98.31 243 PHE B C 1
ATOM 3950 O O . PHE B 1 243 ? 20.469 22.703 10.016 1 98.31 243 PHE B O 1
ATOM 3957 N N . GLU B 1 244 ? 20.656 22.938 12.164 1 97.56 244 GLU B N 1
ATOM 3958 C CA . GLU B 1 244 ? 21.719 23.938 12.086 1 97.56 244 GLU B CA 1
ATOM 3959 C C . GLU B 1 244 ? 22.938 23.375 11.352 1 97.56 244 GLU B C 1
ATOM 3961 O O . GLU B 1 244 ? 23.594 24.078 10.578 1 97.56 244 GLU B O 1
ATOM 3966 N N . ASN B 1 245 ? 23.188 22.125 11.555 1 97.75 245 ASN B N 1
ATOM 3967 C CA . ASN B 1 245 ? 24.391 21.531 10.953 1 97.75 245 ASN B CA 1
ATOM 3968 C C . ASN B 1 245 ? 24.078 20.906 9.602 1 97.75 245 ASN B C 1
ATOM 3970 O O . ASN B 1 245 ? 24.969 20.781 8.758 1 97.75 245 ASN B O 1
ATOM 3974 N N . VAL B 1 246 ? 22.844 20.594 9.32 1 98.56 246 VAL B N 1
ATOM 3975 C CA . VAL B 1 246 ? 22.484 19.859 8.109 1 98.56 246 VAL B CA 1
ATOM 3976 C C . VAL B 1 246 ? 22.125 20.844 7 1 98.56 246 VAL B C 1
ATOM 3978 O O . VAL B 1 246 ? 22.375 20.578 5.82 1 98.56 246 VAL B O 1
ATOM 3981 N N . LYS B 1 247 ? 21.594 21.984 7.387 1 98.06 247 LYS B N 1
ATOM 3982 C CA . LYS B 1 247 ? 21.078 22.938 6.41 1 98.06 247 LYS B CA 1
ATOM 3983 C C . LYS B 1 247 ? 22.156 23.375 5.434 1 98.06 247 LYS B C 1
ATOM 3985 O O . LYS B 1 247 ? 21.891 23.641 4.262 1 98.06 247 LYS B O 1
ATOM 3990 N N . GLU B 1 248 ? 23.391 23.312 5.836 1 95.81 248 GLU B N 1
ATOM 3991 C CA . GLU B 1 248 ? 24.484 23.781 5.008 1 95.81 248 GLU B CA 1
ATOM 3992 C C . GLU B 1 248 ? 24.766 22.812 3.865 1 95.81 248 GLU B C 1
ATOM 3994 O O . GLU B 1 248 ? 25.359 23.188 2.848 1 95.81 248 GLU B O 1
ATOM 3999 N N . LYS B 1 249 ? 24.344 21.641 3.99 1 97 249 LYS B N 1
ATOM 4000 C CA . LYS B 1 249 ? 24.578 20.609 2.988 1 97 249 LYS B CA 1
ATOM 4001 C C . LYS B 1 249 ? 23.422 20.516 2.008 1 97 249 LYS B C 1
ATOM 4003 O O . LYS B 1 249 ? 23.547 19.938 0.934 1 97 249 LYS B O 1
ATOM 4008 N N . CYS B 1 250 ? 22.391 21.125 2.285 1 98.25 250 CYS B N 1
ATOM 4009 C CA . CYS B 1 250 ? 21.141 20.859 1.582 1 98.25 250 CYS B CA 1
ATOM 4010 C C . CYS B 1 250 ? 20.891 21.891 0.49 1 98.25 250 CYS B C 1
ATOM 4012 O O . CYS B 1 250 ? 21.281 23.047 0.625 1 98.25 250 CYS B O 1
ATOM 4014 N N . SER B 1 251 ? 20.266 21.453 -0.581 1 98.69 251 SER B N 1
ATOM 4015 C CA . SER B 1 251 ? 19.672 22.391 -1.522 1 98.69 251 SER B CA 1
ATOM 4016 C C . SER B 1 251 ? 18.344 22.938 -0.992 1 98.69 251 SER B C 1
ATOM 4018 O O . SER B 1 251 ? 18.062 24.141 -1.128 1 98.69 251 SER B O 1
ATOM 4020 N N . PHE B 1 252 ? 17.547 22.047 -0.414 1 98.81 252 PHE B N 1
ATOM 4021 C CA . PHE B 1 252 ? 16.281 22.375 0.238 1 98.81 252 PHE B CA 1
ATOM 4022 C C . PHE B 1 252 ? 16.172 21.688 1.593 1 98.81 252 PHE B C 1
ATOM 4024 O O . PHE B 1 252 ? 16.641 20.562 1.761 1 98.81 252 PHE B O 1
ATOM 4031 N N . ILE B 1 253 ? 15.57 22.375 2.562 1 98.81 253 ILE B N 1
ATOM 4032 C CA . ILE B 1 253 ? 15.367 21.75 3.865 1 98.81 253 ILE B CA 1
ATOM 4033 C C . ILE B 1 253 ? 14.133 22.344 4.535 1 98.81 253 ILE B C 1
ATOM 4035 O O . ILE B 1 253 ? 13.875 23.547 4.418 1 98.81 253 ILE B O 1
ATOM 4039 N N . THR B 1 254 ? 13.289 21.531 5.156 1 98.81 254 THR B N 1
ATOM 4040 C CA . THR B 1 254 ? 12.141 22.016 5.906 1 98.81 254 THR B CA 1
ATOM 4041 C C . THR B 1 254 ? 12.547 22.391 7.328 1 98.81 254 THR B C 1
ATOM 4043 O O . THR B 1 254 ? 13.281 21.656 7.988 1 98.81 254 THR B O 1
ATOM 4046 N N . PRO B 1 255 ? 12.039 23.5 7.793 1 98.19 255 PRO B N 1
ATOM 4047 C CA . PRO B 1 255 ? 12.281 23.844 9.195 1 98.19 255 PRO B CA 1
ATOM 4048 C C . PRO B 1 255 ? 11.273 23.219 10.141 1 98.19 255 PRO B C 1
ATOM 4050 O O . PRO B 1 255 ? 10.211 22.75 9.711 1 98.19 255 PRO B O 1
ATOM 4053 N N . VAL B 1 256 ? 11.586 23.141 11.406 1 97.19 256 VAL B N 1
ATOM 4054 C CA . VAL B 1 256 ? 10.672 22.75 12.477 1 97.19 256 VAL B CA 1
ATOM 4055 C C . VAL B 1 256 ? 10.766 23.75 13.625 1 97.19 256 VAL B C 1
ATOM 4057 O O . VAL B 1 256 ? 11.82 23.875 14.258 1 97.19 256 VAL B O 1
ATOM 4060 N N . PRO B 1 257 ? 9.844 24.438 13.898 1 96.12 257 PRO B N 1
ATOM 4061 C CA . PRO B 1 257 ? 8.508 24.438 13.297 1 96.12 257 PRO B CA 1
ATOM 4062 C C . PRO B 1 257 ? 8.453 25.188 11.969 1 96.12 257 PRO B C 1
ATOM 4064 O O . PRO B 1 257 ? 9.422 25.844 11.586 1 96.12 257 PRO B O 1
ATOM 4067 N N . GLY B 1 258 ? 7.316 24.953 11.203 1 97.25 258 GLY B N 1
ATOM 4068 C CA . GLY B 1 258 ? 7.031 25.797 10.062 1 97.25 258 GLY B CA 1
ATOM 4069 C C . GLY B 1 258 ? 7.23 25.109 8.727 1 97.25 258 GLY B C 1
ATOM 4070 O O . GLY B 1 258 ? 6.996 25.688 7.672 1 97.25 258 GLY B O 1
ATOM 4071 N N . GLY B 1 259 ? 7.676 23.875 8.781 1 97.75 259 GLY B N 1
ATOM 4072 C CA . GLY B 1 259 ? 7.875 23.109 7.566 1 97.75 259 GLY B CA 1
ATOM 4073 C C . GLY B 1 259 ? 6.684 22.234 7.215 1 97.75 259 GLY B C 1
ATOM 4074 O O . GLY B 1 259 ? 5.707 22.719 6.633 1 97.75 259 GLY B O 1
ATOM 4075 N N . VAL B 1 260 ? 6.699 20.938 7.652 1 98.25 260 VAL B N 1
ATOM 4076 C CA . VAL B 1 260 ? 5.715 19.953 7.242 1 98.25 260 VAL B CA 1
ATOM 4077 C C . VAL B 1 260 ? 4.434 20.125 8.055 1 98.25 260 VAL B C 1
ATOM 4079 O O . VAL B 1 260 ? 3.332 19.938 7.535 1 98.25 260 VAL B O 1
ATOM 4082 N N . GLY B 1 261 ? 4.508 20.484 9.289 1 95.62 261 GLY B N 1
ATOM 4083 C CA . GLY B 1 261 ? 3.391 20.578 10.219 1 95.62 261 GLY B CA 1
ATOM 4084 C C . GLY B 1 261 ? 2.229 21.391 9.68 1 95.62 261 GLY B C 1
ATOM 4085 O O . GLY B 1 261 ? 1.113 20.875 9.555 1 95.62 261 GLY B O 1
ATOM 4086 N N . PRO B 1 262 ? 2.424 22.625 9.352 1 96.5 262 PRO B N 1
ATOM 4087 C CA . PRO B 1 262 ? 1.352 23.469 8.828 1 96.5 262 PRO B CA 1
ATOM 4088 C C . PRO B 1 262 ? 0.654 22.859 7.617 1 96.5 262 PRO B C 1
ATOM 4090 O O . PRO B 1 262 ? -0.553 23.031 7.438 1 96.5 262 PRO B O 1
ATOM 4093 N N . MET B 1 263 ? 1.368 22.078 6.832 1 98 263 MET B N 1
ATOM 4094 C CA . MET B 1 263 ? 0.813 21.5 5.621 1 98 263 MET B CA 1
ATOM 4095 C C . MET B 1 263 ? -0.199 20.406 5.957 1 98 263 MET B C 1
ATOM 4097 O O . MET B 1 263 ? -1.118 20.141 5.18 1 98 263 MET B O 1
ATOM 4101 N N . THR B 1 264 ? -0.042 19.766 7.117 1 96.06 264 THR B N 1
ATOM 4102 C CA . THR B 1 264 ? -0.935 18.688 7.508 1 96.06 264 THR B CA 1
ATOM 4103 C C . THR B 1 264 ? -2.373 19.172 7.617 1 96.06 264 THR B C 1
ATOM 4105 O O . THR B 1 264 ? -3.287 18.578 7.039 1 96.06 264 THR B O 1
ATOM 4108 N N . ILE B 1 265 ? -2.6 20.281 8.25 1 94.81 265 ILE B N 1
ATOM 4109 C CA . ILE B 1 265 ? -3.938 20.828 8.43 1 94.81 265 ILE B CA 1
ATOM 4110 C C . ILE B 1 265 ? -4.477 21.328 7.086 1 94.81 265 ILE B C 1
ATOM 4112 O O . ILE B 1 265 ? -5.637 21.078 6.746 1 94.81 265 ILE B O 1
ATOM 4116 N N . ALA B 1 266 ? -3.617 22 6.359 1 98.19 266 ALA B N 1
ATOM 4117 C CA . ALA B 1 266 ? -4.02 22.5 5.051 1 98.19 266 ALA B CA 1
ATOM 4118 C C . ALA B 1 266 ? -4.504 21.375 4.148 1 98.19 266 ALA B C 1
ATOM 4120 O O . ALA B 1 266 ? -5.527 21.5 3.475 1 98.19 266 ALA B O 1
ATOM 4121 N N . MET B 1 267 ? -3.812 20.25 4.223 1 98.56 267 MET B N 1
ATOM 4122 C CA . MET B 1 267 ? -4.156 19.141 3.334 1 98.56 267 MET B CA 1
ATOM 4123 C C . MET B 1 267 ? -5.391 18.391 3.84 1 98.56 267 MET B C 1
ATOM 4125 O O . MET B 1 267 ? -6.137 17.812 3.051 1 98.56 267 MET B O 1
ATOM 4129 N N . LEU B 1 268 ? -5.59 18.453 5.168 1 98.19 268 LEU B N 1
ATOM 4130 C CA . LEU B 1 268 ? -6.84 17.938 5.707 1 98.19 268 LEU B CA 1
ATOM 4131 C C . LEU B 1 268 ? -8.039 18.672 5.121 1 98.19 268 LEU B C 1
ATOM 4133 O O . LEU B 1 268 ? -9.008 18.062 4.68 1 98.19 268 LEU B O 1
ATOM 4137 N N . LEU B 1 269 ? -7.961 19.984 5.07 1 98.69 269 LEU B N 1
ATOM 4138 C CA . LEU B 1 269 ? -9.023 20.797 4.488 1 98.69 269 LEU B CA 1
ATOM 4139 C C . LEU B 1 269 ? -9.148 20.531 2.992 1 98.69 269 LEU B C 1
ATOM 4141 O O . LEU B 1 269 ? -10.258 20.469 2.461 1 98.69 269 LEU B O 1
ATOM 4145 N N . ASN B 1 270 ? -7.984 20.391 2.375 1 98.69 270 ASN B N 1
ATOM 4146 C CA . ASN B 1 270 ? -7.969 20.078 0.952 1 98.69 270 ASN B CA 1
ATOM 4147 C C . ASN B 1 270 ? -8.703 18.766 0.661 1 98.69 270 ASN B C 1
ATOM 4149 O O . ASN B 1 270 ? -9.516 18.703 -0.266 1 98.69 270 ASN B O 1
ATOM 4153 N N . ASN B 1 271 ? -8.43 17.75 1.424 1 98.75 271 ASN B N 1
ATOM 4154 C CA . ASN B 1 271 ? -9.125 16.469 1.275 1 98.75 271 ASN B CA 1
ATOM 4155 C C . ASN B 1 271 ? -10.617 16.609 1.525 1 98.75 271 ASN B C 1
ATOM 4157 O O . ASN B 1 271 ? -11.43 15.938 0.882 1 98.75 271 ASN B O 1
ATOM 4161 N N . THR B 1 272 ? -10.984 17.438 2.479 1 98.75 272 THR B N 1
ATOM 4162 C CA . THR B 1 272 ? -12.391 17.688 2.775 1 98.75 272 THR B CA 1
ATOM 4163 C C . THR B 1 272 ? -13.094 18.328 1.583 1 98.75 272 THR B C 1
ATOM 4165 O O . THR B 1 272 ? -14.203 17.938 1.226 1 98.75 272 THR B O 1
ATOM 4168 N N . ILE B 1 273 ? -12.453 19.266 0.955 1 98.62 273 ILE B N 1
ATOM 4169 C CA . ILE B 1 273 ? -12.992 19.906 -0.244 1 98.62 273 ILE B CA 1
ATOM 4170 C C . ILE B 1 273 ? -13.156 18.875 -1.349 1 98.62 273 ILE B C 1
ATOM 4172 O O . ILE B 1 273 ? -14.195 18.828 -2.014 1 98.62 273 ILE B O 1
ATOM 4176 N N . LYS B 1 274 ? -12.125 18.031 -1.515 1 98.25 274 LYS B N 1
ATOM 4177 C CA . LYS B 1 274 ? -12.203 16.953 -2.504 1 98.25 274 LYS B CA 1
ATOM 4178 C C . LYS B 1 274 ? -13.422 16.062 -2.262 1 98.25 274 LYS B C 1
ATOM 4180 O O . LYS B 1 274 ? -14.125 15.711 -3.203 1 98.25 274 LYS B O 1
ATOM 4185 N N . SER B 1 275 ? -13.617 15.727 -1.012 1 98.31 275 SER B N 1
ATOM 4186 C CA . SER B 1 275 ? -14.766 14.906 -0.652 1 98.31 275 SER B CA 1
ATOM 4187 C C . SER B 1 275 ? -16.078 15.594 -1.025 1 98.31 275 SER B C 1
ATOM 4189 O O . SER B 1 275 ? -16.969 14.969 -1.595 1 98.31 275 SER B O 1
ATOM 4191 N N . ALA B 1 276 ? -16.188 16.859 -0.75 1 98 276 ALA B N 1
ATOM 4192 C CA . ALA B 1 276 ? -17.375 17.625 -1.08 1 98 276 ALA B CA 1
ATOM 4193 C C . ALA B 1 276 ? -17.594 17.703 -2.59 1 98 276 ALA B C 1
ATOM 4195 O O . ALA B 1 276 ? -18.719 17.641 -3.068 1 98 276 ALA B O 1
ATOM 4196 N N . GLN B 1 277 ? -16.5 17.828 -3.301 1 97.44 277 GLN B N 1
ATOM 4197 C CA . GLN B 1 277 ? -16.562 17.844 -4.758 1 97.44 277 GLN B CA 1
ATOM 4198 C C . GLN B 1 277 ? -17.094 16.516 -5.293 1 97.44 277 GLN B C 1
ATOM 4200 O O . GLN B 1 277 ? -17.875 16.5 -6.242 1 97.44 277 GLN B O 1
ATOM 4205 N N . ASN B 1 278 ? -16.578 15.461 -4.691 1 95.12 278 ASN B N 1
ATOM 4206 C CA . ASN B 1 278 ? -17.062 14.141 -5.074 1 95.12 278 ASN B CA 1
ATOM 4207 C C . ASN B 1 278 ? -18.578 14.008 -4.84 1 95.12 278 ASN B C 1
ATOM 4209 O O . ASN B 1 278 ? -19.266 13.383 -5.637 1 95.12 278 ASN B O 1
ATOM 4213 N N . ARG B 1 279 ? -19.047 14.523 -3.732 1 91.38 279 ARG B N 1
ATOM 4214 C CA . ARG B 1 279 ? -20.469 14.531 -3.426 1 91.38 279 ARG B CA 1
ATOM 4215 C C . ARG B 1 279 ? -21.266 15.258 -4.512 1 91.38 279 ARG B C 1
ATOM 4217 O O . ARG B 1 279 ? -22.312 14.773 -4.945 1 91.38 279 ARG B O 1
ATOM 4224 N N . LEU B 1 280 ? -20.75 16.312 -4.996 1 86.38 280 LEU B N 1
ATOM 4225 C CA . LEU B 1 280 ? -21.391 17.094 -6.047 1 86.38 280 LEU B CA 1
ATOM 4226 C C . LEU B 1 280 ? -21.469 16.312 -7.348 1 86.38 280 LEU B C 1
ATOM 4228 O O . LEU B 1 280 ? -22.5 16.312 -8.023 1 86.38 280 LEU B O 1
ATOM 4232 N N . ASN B 1 281 ? -20.453 15.562 -7.652 1 85.31 281 ASN B N 1
ATOM 4233 C CA . ASN B 1 281 ? -20.375 14.805 -8.898 1 85.31 281 ASN B CA 1
ATOM 4234 C C . ASN B 1 281 ? -21.312 13.602 -8.875 1 85.31 281 ASN B C 1
ATOM 4236 O O . ASN B 1 281 ? -21.797 13.156 -9.914 1 85.31 281 ASN B O 1
ATOM 4240 N N . LYS B 1 282 ? -21.531 13.07 -7.656 1 77.56 282 LYS B N 1
ATOM 4241 C CA . LYS B 1 282 ? -22.453 11.945 -7.531 1 77.56 282 LYS B CA 1
ATOM 4242 C C . LYS B 1 282 ? -23.906 12.406 -7.664 1 77.56 282 LYS B C 1
ATOM 4244 O O . LYS B 1 282 ? -24.766 11.648 -8.109 1 77.56 282 LYS B O 1
ATOM 4249 N N . ALA B 1 283 ? -24.156 13.703 -7.266 1 70.12 283 ALA B N 1
ATOM 4250 C CA . ALA B 1 283 ? -25.516 14.258 -7.344 1 70.12 283 ALA B CA 1
ATOM 4251 C C . ALA B 1 283 ? -25.859 14.641 -8.773 1 70.12 283 ALA B C 1
ATOM 4253 O O . ALA B 1 283 ? -27.047 14.758 -9.117 1 70.12 283 ALA B O 1
ATOM 4254 N N . LYS B 1 284 ? -25 14.734 -9.664 1 65.56 284 LYS B N 1
ATOM 4255 C CA . LYS B 1 284 ? -25.25 15.047 -11.07 1 65.56 284 LYS B CA 1
ATOM 4256 C C . LYS B 1 284 ? -25.484 13.773 -11.883 1 65.56 284 LYS B C 1
ATOM 4258 O O . LYS B 1 284 ? -26.297 13.758 -12.805 1 65.56 284 LYS B O 1
#

pLDDT: mean 96.78, std 3.94, range [65.06, 98.94]

InterPro domains:
  IPR000672 Tetrahydrofolate dehydrogenase/cyclohydrolase [MF_01576] (1-280)
  IPR000672 Tetrahydrofolate dehydrogenase/cyclohydrolase [PR00085] (31-53)
  IPR000672 Tetrahydrofolate dehydrogenase/cyclohydrolase [PR00085] (72-99)
  IPR000672 Tetrahydrofolate dehydrogenase/cyclohydrolase [PR00085] (107-128)
  IPR000672 Tetrahydrofolate dehydrogenase/cyclohydrolase [PR00085] (152-172)
  IPR000672 Tetrahydrofolate dehydrogenase/cyclohydrolase [PR00085] (201-230)
  IPR000672 Tetrahydrofolate dehydrogenase/cyclohydrolase [PR00085] (236-252)
  IPR000672 Tetrahydrofolate dehydrogenase/cyclohydrolase [PR00085] (253-271)
  IPR020630 Tetrahydrofolate dehydrogenase/cyclohydrolase, catalytic domain [PF00763] (4-118)
  IPR020631 Tetrahydrofolate dehydrogenase/cyclohydrolase, NAD(P)-binding domain [PF02882] (137-278)
  IPR020631 Tetrahydrofolate dehydrogenase/cyclohydrolase, NAD(P)-binding domain [cd01080] (113-277)
  IPR020867 Tetrahydrofolate dehydrogenase/cyclohydrolase, conserved site [PS00766] (73-98)
  IPR020867 Tetrahydrofolate dehydrogenase/cyclohydrolase, conserved site [PS00767] (257-265)
  IPR036291 NAD(P)-binding domain superfamily [SSF51735] (120-277)
  IPR046346 Aminoacid dehydrogenase-like, N-terminal domain superfamily [SSF53223] (1-119)

Secondary structure (DSSP, 8-state):
-EE--HHHHHHHHHHHHHHHHHHHHHTT---EEEEEEES--HHHHHHHHHHHHHHHHTT-EEEEEEE-TT--HHHHHHHHHHHHH-TT--EEEEPSSPPTTS-HHHHHHHS-TTT-TT--SHHHHHHHHHT-SSPPPHHHHHHHHHHHHTT---TT-EEEEE---TTTHHHHHHHHHHTT-EEEEE-TT-SSHHHHHTT-SEEEE-S--TT-B-GGGS-TTEEEEE---EE-TTS-EE-SB-HHHHGGGEEEE--TTTSHHHHHHHHHHHHHHHHHHHHHHHH-/-EE--HHHHHHHHHHHHHHHHHHHHHTT---EEEEEEES--HHHHHHHHHHHHHHHHTT-EEEEEEE-TT--HHHHHHHHHHHHH-TT--EEEEPSSPPTTS-HHHHHHH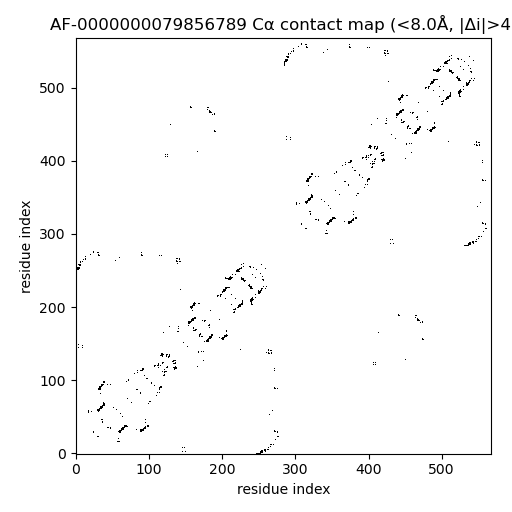S-TTT-TT--SHHHHHHHHHT-SS---HHHHHHHHHHHHTT---TT-EEEEE---TTTHHHHHHHHHHTT-EEEEE-TT-SSHHHHHTT-SEEEE-S--TT-B-GGGS-TTEEEEE---EE-TTS-EE-SB-HHHHGGGEEEE--TTTSHHHHHHHHHHHHHHHHHHHHHHHH-

Sequence (568 aa):
MTILDGKALSAKVKSEVKQEAIRLKNSGIQPALAVILVGEDKASQTYVNSKEKACNACEIRSIMHRLPENTSENELLALIDVLNLDDSIDGILVQLPLPKHISEQKVIKSISPFKDVDGFHAINTGNLVSGIDGFVPCTPLGIMRMFSEYGIDLTGKLACVIGRSNIVGKPMINLLLNANATVIATHSKTKDLSLLTKQADILVVAIGKPHFLTSDMVKDGAVVIDVGINRLDNGTLVGDVDFENVKEKCSFITPVPGGVGPMTIAMLLNNTIKSAQNRLNKAKMTILDGKALSAKVKSEVKQEAIRLKNSGIQPALAVILVGEDKASQTYVNSKEKACNACEIRSIMHRLPENTSENELLALIDVLNLDDSIDGILVQLPLPKHISEQKVIKSISPFKDVDGFHAINTGNLVSGIDGFVPCTPLGIMRMFSEYGIDLTGKLACVIGRSNIVGKPMINLLLNANATVIATHSKTKDLSLLTKQADILVVAIGKPHFLTSDMVKDGAVVIDVGINRLDNGTLVGDVDFENVKEKCSFITPVPGGVGPMTIAMLLNNTIKSAQNRLNKAK

Foldseek 3Di:
DAELFLQVVLVVLLQVLLVLQVVLVVVVAHFEEEEEEEADPPVLVVVLVVLCVSCVVSRHHYHYHYHYLPDAQVNLLVVLLVLQPPLNYLAYHYGDDHRPNHDPVVNLQSHPQLRHLQQLHPVSVVCLLVVHDGRAHQLLVLVVVSCVVVVPQLAAFEEEEEDCDSRHQVSNQRNSVSSRHHYHRHYPPDDPQLVRQQRGQEYEYDDQAFQQAAQSSHHAAHAYEFSHWYQDPVRDTATNHPCVGNVRRYPYYYGPPRGSVSRSSSSSSVSSSVSSVVSVVVVD/DAELFLQVVLVVLLQVLLVLQVVLVVVVAHFEEEEEEEADPPVLVVVLVVLCVSCVVSRHHYHYHYHYLPDAQVNLLVVLLVLQPPLNYLAYHYGDDHRPNHDPVVNLQSHPQLRHLQQLHPVSVVCLLVVHDGRAHQLLVLVVVSCVVVVPQLAAFEEEEEDCDSRHQVSNQRNSVSSRHHYHRHYPPDDPQLVRQQRGQEYEYDDQAFQQAAQSSHHAAHAYEFSHWYQDPVRDTATNHPCVGNVRRYVYYYGPPRGSVSRSSSSSSVSSSVSSVVSVVVVD

Organism: NCBI:txid32024

Solvent-accessible surface area (backbone atoms only — not comparable to full-atom values): 27925 Å² total; per-residue (Å²): 106,43,73,46,54,16,47,63,50,20,52,53,47,38,52,54,39,23,54,51,28,51,54,35,39,74,72,75,41,63,30,18,39,36,39,36,38,53,39,79,55,65,70,50,51,53,52,52,49,49,51,44,52,52,26,55,76,24,57,26,46,64,44,81,43,81,38,58,60,82,60,48,52,67,58,52,51,51,50,40,49,53,50,62,69,34,85,70,46,21,15,49,42,73,54,71,75,60,51,87,90,36,61,63,67,61,52,46,65,58,41,44,65,74,25,25,25,54,16,75,21,35,46,21,39,13,20,47,66,62,71,40,89,65,42,53,25,18,52,40,47,27,52,52,50,50,34,60,75,71,67,56,81,43,65,31,34,38,30,29,34,39,24,63,43,75,68,42,26,44,52,36,54,36,51,41,40,74,51,38,21,20,34,36,46,33,46,94,58,38,62,66,55,52,72,55,39,37,67,21,46,29,39,38,37,51,71,62,42,70,45,62,50,46,45,91,30,52,28,82,56,16,32,38,40,33,61,14,74,33,72,44,95,88,62,50,58,35,18,17,42,31,54,85,64,32,46,80,37,20,43,32,34,35,43,51,73,48,8,49,65,45,16,26,60,33,31,33,51,43,34,21,49,51,27,34,52,50,53,53,60,71,74,102,107,42,73,46,56,16,47,64,51,20,54,52,48,38,52,53,40,24,55,50,28,52,54,35,40,74,73,74,41,64,31,19,39,36,40,36,38,55,38,80,56,63,70,52,50,53,52,52,52,50,51,44,53,51,26,55,75,24,58,26,49,63,45,81,42,82,38,58,62,81,60,48,53,67,59,52,51,51,52,41,49,54,49,63,70,34,85,71,47,22,15,49,43,73,53,70,76,59,50,88,89,37,60,62,67,62,52,46,63,58,42,44,66,74,24,26,25,53,16,74,20,36,46,21,38,13,20,48,66,62,70,40,88,65,40,55,24,19,52,40,46,28,52,52,48,51,33,58,75,71,67,56,79,43,63,32,33,37,30,29,34,39,23,64,43,75,68,41,26,44,53,37,53,37,51,41,41,73,51,38,22,20,33,35,44,34,46,94,57,37,61,66,55,50,71,55,38,39,67,20,45,29,39,40,38,49,69,63,40,70,46,63,50,44,45,92,30,51,28,82,57,16,33,39,41,35,61,14,74,32,72,43,96,88,61,49,60,36,20,18,43,32,54,85,66,31,48,78,37,22,44,30,34,34,42,52,74,46,9,49,65,46,17,25,60,34,32,35,52,44,34,22,48,50,27,34,52,52,53,54,62,71,74,104